Protein AF-0000000086187842 (afdb_homodimer)

InterPro domains:
  IPR003507 Peptidase family S66 [PTHR30237] (6-336)
  IPR027461 LD-carboxypeptidase A, C-terminal domain superfamily [G3DSA:3.50.30.60] (157-340)
  IPR027461 LD-carboxypeptidase A, C-terminal domain superfamily [SSF141986] (184-331)
  IPR027478 Murein tetrapeptide carboxypeptidase, N-terminal [G3DSA:3.40.50.10740] (3-156)
  IPR029062 Class I glutamine amidotransferase-like [SSF52317] (5-159)
  IPR040449 LD-carboxypeptidase, N-terminal [PF02016] (13-127)
  IPR040921 LD-carboxypeptidase, C-terminal [PF17676] (198-330)

Nearest PDB structures (foldseek):
  5f9m-assembly1_A  TM=9.132E-01  e=1.320E-28  Bacillus cereus ATCC 10987
  5jyb-assembly1_B  TM=9.005E-01  e=1.512E-27  Bacillus cereus ATCC 10987
  3u1b-assembly1_B  TM=8.479E-01  e=3.495E-25  Bacillus anthracis str. Ames
  4inj-assembly1_B  TM=8.773E-01  e=4.526E-21  Listeria monocytogenes EGD-e
  4h1h-assembly1_A  TM=8.429E-01  e=1.827E-21  Listeria monocytogenes EGD-e

Secondary structure (DSSP, 8-state):
----BPP-TT-EEEEE-SS--HHHH-HHHHHHHHHHHHHHH--EEEE-TTSSSPPPHHHHHHHHHHHHH-TTEEEEEES---S-GGGTGGG--HHHHHHS---EEE-GGGHHHHHHHHHTT--EEE---IIIIISSSSS--HHHHHHHHHHHH-EEEE----SEEBS----TTSGGGGSPPP-EEPPPPEEE-SS-EEEEEEEEEHHHHHHHHHHT-SPPPGGGGTT-EEEEE--TT---HHHHHHHHHHHHHHTSSTT-SEEEEEPPP--SS-SS-S-HHHHHHHHHHHHHHHHHHHHHH-TT-EEEEEES-SSSBS---EEESSEEEEETTTTEEEEEE--B--/----BPP-TT-EEEEE-SS--HHHH-HHHHHHHHHHHHHHH--EEEE-TTSSSPPPHHHHHHHHHHHHH-TTEEEEEES---S-GGGTGGG--HHHHHHS---EEE-GGGHHHHHHHHHTT--EEE---IIIIISSSSS--HHHHHHHHHHHH-EEEE----SEEBS----TTSGGGGSPPP-EEPPPPEEE-SS-EEEEEEEEEHHHHHHHHHHT-SPPPGGGGTT-EEEEE--TT---HHHHHHHHHHHHHHTSSTT-SEEEEEPPP--SS-SS-S-HHHHHHHHHHHHHHHHHHHHHH-TT-EEEEEES-SSSBS---EEESSEEEEETTTTEEEEEE--B--

Structure (mmCIF, N/CA/C/O backbone):
data_AF-0000000086187842-model_v1
#
loop_
_entity.id
_entity.type
_entity.pdbx_description
1 polymer LD-carboxypeptidase
#
loop_
_atom_site.group_PDB
_atom_site.id
_atom_site.type_symbol
_atom_site.label_atom_id
_atom_site.label_alt_id
_atom_site.label_comp_id
_atom_site.label_asym_id
_atom_site.label_entity_id
_atom_site.label_seq_id
_atom_site.pdbx_PDB_ins_code
_atom_site.Cartn_x
_atom_site.Cartn_y
_atom_site.Cartn_z
_atom_site.occupancy
_atom_site.B_iso_or_equiv
_atom_site.auth_seq_id
_atom_site.auth_comp_id
_atom_site.auth_asym_id
_atom_site.auth_atom_id
_atom_site.pdbx_PDB_model_num
ATOM 1 N N . MET A 1 1 ? -10.523 -13.766 -23.859 1 90.88 1 MET A N 1
ATOM 2 C CA . MET A 1 1 ? -9.172 -14.297 -23.672 1 90.88 1 MET A CA 1
ATOM 3 C C . MET A 1 1 ? -8.758 -15.148 -24.875 1 90.88 1 MET A C 1
ATOM 5 O O . MET A 1 1 ? -9.602 -15.812 -25.484 1 90.88 1 MET A O 1
ATOM 9 N N . LEU A 1 2 ? -7.465 -15.188 -25.125 1 93.5 2 LEU A N 1
ATOM 10 C CA . LEU A 1 2 ? -6.898 -16.016 -26.188 1 93.5 2 LEU A CA 1
ATOM 11 C C . LEU A 1 2 ? -6.871 -17.484 -25.781 1 93.5 2 LEU A C 1
ATOM 13 O O . LEU A 1 2 ? -6.734 -17.797 -24.609 1 93.5 2 LEU A O 1
ATOM 17 N N . PRO A 1 3 ? -7.047 -18.328 -26.703 1 94.81 3 PRO A N 1
ATOM 18 C CA . PRO A 1 3 ? -6.988 -19.75 -26.375 1 94.81 3 PRO A CA 1
ATOM 19 C C . PRO A 1 3 ? -5.574 -20.219 -26.047 1 94.81 3 PRO A C 1
ATOM 21 O O . PRO A 1 3 ? -4.605 -19.734 -26.641 1 94.81 3 PRO A O 1
ATOM 24 N N . LEU A 1 4 ? -5.469 -21.125 -25.125 1 96 4 LEU A N 1
ATOM 25 C CA . LEU A 1 4 ? -4.207 -21.781 -24.797 1 96 4 LEU A CA 1
ATOM 26 C C . LEU A 1 4 ? -4.18 -23.203 -25.344 1 96 4 LEU A C 1
ATOM 28 O O . LEU A 1 4 ? -5.18 -23.922 -25.25 1 96 4 LEU A O 1
ATOM 32 N N . TYR A 1 5 ? -3.057 -23.547 -25.906 1 92.81 5 TYR A N 1
ATOM 33 C CA . TYR A 1 5 ? -2.889 -24.938 -26.344 1 92.81 5 TYR A CA 1
ATOM 34 C C . TYR A 1 5 ? -2.396 -25.812 -25.188 1 92.81 5 TYR A C 1
ATOM 36 O O . TYR A 1 5 ? -1.601 -25.359 -24.359 1 92.81 5 TYR A O 1
ATOM 44 N N . ALA A 1 6 ? -2.852 -27.062 -25.203 1 94.62 6 ALA A N 1
ATOM 45 C CA . ALA A 1 6 ? -2.404 -28.016 -24.203 1 94.62 6 ALA A CA 1
ATOM 46 C C . ALA A 1 6 ? -0.929 -28.359 -24.391 1 94.62 6 ALA A C 1
ATOM 48 O O . ALA A 1 6 ? -0.461 -28.531 -25.516 1 94.62 6 ALA A O 1
ATOM 49 N N . VAL A 1 7 ? -0.241 -28.375 -23.297 1 96.88 7 VAL A N 1
ATOM 50 C CA . VAL A 1 7 ? 1.104 -28.938 -23.312 1 96.88 7 VAL A CA 1
ATOM 51 C C . VAL A 1 7 ? 1.028 -30.438 -23.547 1 96.88 7 VAL A C 1
ATOM 53 O O . VAL A 1 7 ? 0.128 -31.109 -23.047 1 96.88 7 VAL A O 1
ATOM 56 N N . ARG A 1 8 ? 1.938 -30.938 -24.328 1 95.81 8 ARG A N 1
ATOM 57 C CA . ARG A 1 8 ? 1.986 -32.375 -24.609 1 95.81 8 ARG A CA 1
ATOM 58 C C . ARG A 1 8 ? 3.24 -33 -24.031 1 95.81 8 ARG A C 1
ATOM 60 O O . ARG A 1 8 ? 4.262 -32.312 -23.859 1 95.81 8 ARG A O 1
ATOM 67 N N . PRO A 1 9 ? 3.037 -34.312 -23.672 1 95.06 9 PRO A N 1
ATOM 68 C CA . PRO A 1 9 ? 4.262 -35 -23.25 1 95.06 9 PRO A CA 1
ATOM 69 C C . PRO A 1 9 ? 5.406 -34.812 -24.234 1 95.06 9 PRO A C 1
ATOM 71 O O . PRO A 1 9 ? 5.191 -34.906 -25.453 1 95.06 9 PRO A O 1
ATOM 74 N N . GLY A 1 10 ? 6.539 -34.469 -23.703 1 97.38 10 GLY A N 1
ATOM 75 C CA . GLY A 1 10 ? 7.711 -34.312 -24.547 1 97.38 10 GLY A CA 1
ATOM 76 C C . GLY A 1 10 ? 7.957 -32.844 -24.922 1 97.38 10 GLY A C 1
ATOM 77 O O . GLY A 1 10 ? 9.039 -32.5 -25.406 1 97.38 10 GLY A O 1
ATOM 78 N N . ASP A 1 11 ? 6.977 -32 -24.719 1 98.06 11 ASP A N 1
ATOM 79 C CA . ASP A 1 11 ? 7.098 -30.594 -25.094 1 98.06 11 ASP A CA 1
ATOM 80 C C . ASP A 1 11 ? 8.195 -29.891 -24.297 1 98.06 11 ASP A C 1
ATOM 82 O O . ASP A 1 11 ? 8.508 -30.312 -23.172 1 98.06 11 ASP A O 1
ATOM 86 N N . ARG A 1 12 ? 8.75 -28.812 -24.891 1 98.69 12 ARG A N 1
ATOM 87 C CA . ARG A 1 12 ? 9.688 -27.938 -24.219 1 98.69 12 ARG A CA 1
ATOM 88 C C . ARG A 1 12 ? 8.945 -26.844 -23.438 1 98.69 12 ARG A C 1
ATOM 90 O O . ARG A 1 12 ? 7.996 -26.25 -23.938 1 98.69 12 ARG A O 1
ATOM 97 N N . VAL A 1 13 ? 9.359 -26.688 -22.203 1 98.88 13 VAL A N 1
ATOM 98 C CA . VAL A 1 13 ? 8.789 -25.641 -21.375 1 98.88 13 VAL A CA 1
ATOM 99 C C . VAL A 1 13 ? 9.906 -24.75 -20.844 1 98.88 13 VAL A C 1
ATOM 101 O O . VAL A 1 13 ? 10.984 -25.234 -20.484 1 98.88 13 VAL A O 1
ATOM 104 N N . ALA A 1 14 ? 9.711 -23.453 -20.812 1 98.94 14 ALA A N 1
ATOM 105 C CA . ALA A 1 14 ? 10.695 -22.5 -20.297 1 98.94 14 ALA A CA 1
ATOM 106 C C . ALA A 1 14 ? 10.68 -22.469 -18.781 1 98.94 14 ALA A C 1
ATOM 108 O O . ALA A 1 14 ? 9.609 -22.5 -18.156 1 98.94 14 ALA A O 1
ATOM 109 N N . VAL A 1 15 ? 11.82 -22.484 -18.141 1 98.94 15 VAL A N 1
ATOM 110 C CA . VAL A 1 15 ? 11.992 -22.172 -16.734 1 98.94 15 VAL A CA 1
ATOM 111 C C . VAL A 1 15 ? 12.758 -20.859 -16.578 1 98.94 15 VAL A C 1
ATOM 113 O O . VAL A 1 15 ? 13.906 -20.75 -17 1 98.94 15 VAL A O 1
ATOM 116 N N . VAL A 1 16 ? 12.109 -19.859 -15.984 1 98.94 16 VAL A N 1
ATOM 117 C CA . VAL A 1 16 ? 12.672 -18.516 -15.945 1 98.94 16 VAL A CA 1
ATOM 118 C C . VAL A 1 16 ? 12.633 -17.984 -14.508 1 98.94 16 VAL A C 1
ATOM 120 O O . VAL A 1 16 ? 11.844 -18.453 -13.688 1 98.94 16 VAL A O 1
ATOM 123 N N . SER A 1 17 ? 13.555 -17.031 -14.148 1 98.88 17 SER A N 1
ATOM 124 C CA . SER A 1 17 ? 13.57 -16.297 -12.891 1 98.88 17 SER A CA 1
ATOM 125 C C . SER A 1 17 ? 13.195 -14.836 -13.109 1 98.88 17 SER A C 1
ATOM 127 O O . SER A 1 17 ? 14.055 -13.953 -13.016 1 98.88 17 SER A O 1
ATOM 129 N N . PRO A 1 18 ? 11.891 -14.578 -13.305 1 98.62 18 PRO A N 1
ATOM 130 C CA . PRO A 1 18 ? 11.477 -13.227 -13.711 1 98.62 18 PRO A CA 1
ATOM 131 C C . PRO A 1 18 ? 11.5 -12.227 -12.562 1 98.62 18 PRO A C 1
ATOM 133 O O . PRO A 1 18 ? 11.32 -11.031 -12.773 1 98.62 18 PRO A O 1
ATOM 136 N N . SER A 1 19 ? 11.703 -12.656 -11.312 1 98.31 19 SER A N 1
ATOM 137 C CA . SER A 1 19 ? 11.859 -11.805 -10.133 1 98.31 19 SER A CA 1
ATOM 138 C C . SER A 1 19 ? 13.141 -12.133 -9.375 1 98.31 19 SER A C 1
ATOM 140 O O . SER A 1 19 ? 14.242 -11.906 -9.883 1 98.31 19 SER A O 1
ATOM 142 N N . TRP A 1 20 ? 13.086 -12.812 -8.195 1 98.12 20 TRP A N 1
ATOM 143 C CA . TRP A 1 20 ? 14.289 -13.25 -7.492 1 98.12 20 TRP A CA 1
ATOM 144 C C . TRP A 1 20 ? 14.859 -14.516 -8.125 1 98.12 20 TRP A C 1
ATOM 146 O O . TRP A 1 20 ? 14.109 -15.406 -8.531 1 98.12 20 TRP A O 1
ATOM 156 N N . CYS A 1 21 ? 16.188 -14.625 -8.18 1 98.5 21 CYS A N 1
ATOM 157 C CA . CYS A 1 21 ? 16.844 -15.773 -8.789 1 98.5 21 CYS A CA 1
ATOM 158 C C . CYS A 1 21 ? 17.266 -16.781 -7.73 1 98.5 21 CYS A C 1
ATOM 160 O O . CYS A 1 21 ? 18.453 -16.922 -7.434 1 98.5 21 CYS A O 1
ATOM 162 N N . ALA A 1 22 ? 16.312 -17.547 -7.273 1 97.44 22 ALA A N 1
ATOM 163 C CA . ALA A 1 22 ? 16.562 -18.531 -6.234 1 97.44 22 ALA A CA 1
ATOM 164 C C . ALA A 1 22 ? 17.578 -19.578 -6.715 1 97.44 22 ALA A C 1
ATOM 166 O O . ALA A 1 22 ? 18.438 -20.016 -5.949 1 97.44 22 ALA A O 1
ATOM 167 N N . PRO A 1 23 ? 17.562 -19.984 -8 1 98.19 23 PRO A N 1
ATOM 168 C CA . PRO A 1 23 ? 18.484 -21.016 -8.469 1 98.19 23 PRO A CA 1
ATOM 169 C C . PRO A 1 23 ? 19.953 -20.609 -8.312 1 98.19 23 PRO A C 1
ATOM 171 O O . PRO A 1 23 ? 20.828 -21.469 -8.195 1 98.19 23 PRO A O 1
ATOM 174 N N . GLN A 1 24 ? 20.172 -19.297 -8.383 1 98.56 24 GLN A N 1
ATOM 175 C CA . GLN A 1 24 ? 21.547 -18.812 -8.188 1 98.56 24 GLN A CA 1
ATOM 176 C C . GLN A 1 24 ? 22.047 -19.172 -6.793 1 98.56 24 GLN A C 1
ATOM 178 O O . GLN A 1 24 ? 23.234 -19.453 -6.617 1 98.56 24 GLN A O 1
ATOM 183 N N . HIS A 1 25 ? 21.234 -19.219 -5.836 1 97.44 25 HIS A N 1
ATOM 184 C CA . HIS A 1 25 ? 21.609 -19.406 -4.441 1 97.44 25 HIS A CA 1
ATOM 185 C C . HIS A 1 25 ? 21.406 -20.844 -3.996 1 97.44 25 HIS A C 1
ATOM 187 O O . HIS A 1 25 ? 22.078 -21.328 -3.09 1 97.44 25 HIS A O 1
ATOM 193 N N . PHE A 1 26 ? 20.469 -21.516 -4.648 1 97 26 PHE A N 1
ATOM 194 C CA . PHE A 1 26 ? 20.109 -22.875 -4.297 1 97 26 PHE A CA 1
ATOM 195 C C . PHE A 1 26 ? 20.047 -23.766 -5.539 1 97 26 PHE A C 1
ATOM 197 O O . PHE A 1 26 ? 18.984 -24.297 -5.867 1 97 26 PHE A O 1
ATOM 204 N N . PRO A 1 27 ? 21.141 -24.016 -6.16 1 96.81 27 PRO A N 1
ATOM 205 C CA . PRO A 1 27 ? 21.188 -24.734 -7.434 1 96.81 27 PRO A CA 1
ATOM 206 C C . PRO A 1 27 ? 20.766 -26.203 -7.301 1 96.81 27 PRO A C 1
ATOM 208 O O . PRO A 1 27 ? 20.219 -26.781 -8.242 1 96.81 27 PRO A O 1
ATOM 211 N N . ALA A 1 28 ? 21.016 -26.812 -6.129 1 96.25 28 ALA A N 1
ATOM 212 C CA . ALA A 1 28 ? 20.641 -28.219 -5.945 1 96.25 28 ALA A CA 1
ATOM 213 C C . ALA A 1 28 ? 19.125 -28.391 -6.012 1 96.25 28 ALA A C 1
ATOM 215 O O . ALA A 1 28 ? 18.625 -29.328 -6.652 1 96.25 28 ALA A O 1
ATOM 216 N N . GLU A 1 29 ? 18.422 -27.531 -5.34 1 96.38 29 GLU A N 1
ATOM 217 C CA . GLU A 1 29 ? 16.969 -27.547 -5.387 1 96.38 29 GLU A CA 1
ATOM 218 C C . GLU A 1 29 ? 16.453 -27.328 -6.809 1 96.38 29 GLU A C 1
ATOM 220 O O . GLU A 1 29 ? 15.5 -27.969 -7.242 1 96.38 29 GLU A O 1
ATOM 225 N N . HIS A 1 30 ? 17.109 -26.422 -7.504 1 98 30 HIS A N 1
ATOM 226 C CA . HIS A 1 30 ? 16.734 -26.156 -8.891 1 98 30 HIS A CA 1
ATOM 227 C C . HIS A 1 30 ? 16.875 -27.406 -9.75 1 98 30 HIS A C 1
ATOM 229 O O . HIS A 1 30 ? 15.977 -27.719 -10.547 1 98 30 HIS A O 1
ATOM 235 N N . GLU A 1 31 ? 17.922 -28.172 -9.57 1 97.62 31 GLU A N 1
ATOM 236 C CA . GLU A 1 31 ? 18.141 -29.391 -10.328 1 97.62 31 GLU A CA 1
ATOM 237 C C . GLU A 1 31 ? 17.062 -30.438 -10.031 1 97.62 31 GLU A C 1
ATOM 239 O O . GLU A 1 31 ? 16.625 -31.156 -10.922 1 97.62 31 GLU A O 1
ATOM 244 N N . VAL A 1 32 ? 16.688 -30.516 -8.773 1 97.06 32 VAL A N 1
ATOM 245 C CA . VAL A 1 32 ? 15.625 -31.438 -8.391 1 97.06 32 VAL A CA 1
ATOM 246 C C . VAL A 1 32 ? 14.336 -31.062 -9.125 1 97.06 32 VAL A C 1
ATOM 248 O O . VAL A 1 32 ? 13.656 -31.953 -9.664 1 97.06 32 VAL A O 1
ATOM 251 N N . ALA A 1 33 ? 14.008 -29.766 -9.164 1 98.06 33 ALA A N 1
ATOM 252 C CA . ALA A 1 33 ? 12.805 -29.297 -9.836 1 98.06 33 ALA A CA 1
ATOM 253 C C . ALA A 1 33 ? 12.836 -29.656 -11.32 1 98.06 33 ALA A C 1
ATOM 255 O O . ALA A 1 33 ? 11.836 -30.125 -11.875 1 98.06 33 ALA A O 1
ATOM 256 N N . LEU A 1 34 ? 14 -29.469 -11.984 1 98.69 34 LEU A N 1
ATOM 257 C CA . LEU A 1 34 ? 14.133 -29.781 -13.398 1 98.69 34 LEU A CA 1
ATOM 258 C C . LEU A 1 34 ? 13.93 -31.281 -13.641 1 98.69 34 LEU A C 1
ATOM 260 O O . LEU A 1 34 ? 13.266 -31.672 -14.602 1 98.69 34 LEU A O 1
ATOM 264 N N . ARG A 1 35 ? 14.461 -32.094 -12.781 1 98.25 35 ARG A N 1
ATOM 265 C CA . ARG A 1 35 ? 14.305 -33.531 -12.906 1 98.25 35 ARG A CA 1
ATOM 266 C C . ARG A 1 35 ? 12.836 -33.938 -12.758 1 98.25 35 ARG A C 1
ATOM 268 O O . ARG A 1 35 ? 12.344 -34.781 -13.492 1 98.25 35 ARG A O 1
ATOM 275 N N . ARG A 1 36 ? 12.188 -33.312 -11.859 1 98.12 36 ARG A N 1
ATOM 276 C CA . ARG A 1 36 ? 10.797 -33.688 -11.594 1 98.12 36 ARG A CA 1
ATOM 277 C C . ARG A 1 36 ? 9.883 -33.188 -12.719 1 98.12 36 ARG A C 1
ATOM 279 O O . ARG A 1 36 ? 8.875 -33.844 -13.023 1 98.12 36 ARG A O 1
ATOM 286 N N . LEU A 1 37 ? 10.227 -32.062 -13.336 1 98.62 37 LEU A N 1
ATOM 287 C CA . LEU A 1 37 ? 9.492 -31.641 -14.523 1 98.62 37 LEU A CA 1
ATOM 288 C C . LEU A 1 37 ? 9.562 -32.719 -15.609 1 98.62 37 LEU A C 1
ATOM 290 O O . LEU A 1 37 ? 8.555 -33.031 -16.234 1 98.62 37 LEU A O 1
ATOM 294 N N . ARG A 1 38 ? 10.727 -33.312 -15.773 1 98.44 38 ARG A N 1
ATOM 295 C CA . ARG A 1 38 ? 10.93 -34.375 -16.781 1 98.44 38 ARG A CA 1
ATOM 296 C C . ARG A 1 38 ? 10.211 -35.656 -16.375 1 98.44 38 ARG A C 1
ATOM 298 O O . ARG A 1 38 ? 9.469 -36.219 -17.172 1 98.44 38 A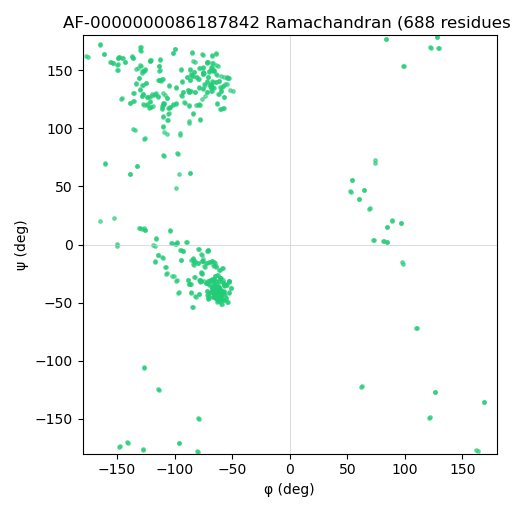RG A O 1
ATOM 305 N N . HIS A 1 39 ? 10.305 -36.031 -15.148 1 97.38 39 HIS A N 1
ATOM 306 C CA . HIS A 1 39 ? 9.867 -37.375 -14.727 1 97.38 39 HIS A CA 1
ATOM 307 C C . HIS A 1 39 ? 8.375 -37.375 -14.422 1 97.38 39 HIS A C 1
ATOM 309 O O . HIS A 1 39 ? 7.684 -38.344 -14.758 1 97.38 39 HIS A O 1
ATOM 315 N N . LEU A 1 40 ? 7.91 -36.344 -13.773 1 97.38 40 LEU A N 1
ATOM 316 C CA . LEU A 1 40 ? 6.523 -36.344 -13.312 1 97.38 40 LEU A CA 1
ATOM 317 C C . LEU A 1 40 ? 5.586 -35.844 -14.414 1 97.38 40 LEU A C 1
ATOM 319 O O . LEU A 1 40 ? 4.441 -36.312 -14.5 1 97.38 40 LEU A O 1
ATOM 323 N N . PHE A 1 41 ? 6.066 -34.906 -15.234 1 98 41 PHE A N 1
ATOM 324 C CA . PHE A 1 41 ? 5.145 -34.25 -16.156 1 98 41 PHE A CA 1
ATOM 325 C C . PHE A 1 41 ? 5.555 -34.5 -17.609 1 98 41 PHE A C 1
ATOM 327 O O . PHE A 1 41 ? 4.863 -34.094 -18.531 1 98 41 PHE A O 1
ATOM 334 N N . ASP A 1 42 ? 6.66 -35.25 -17.828 1 98.31 42 ASP A N 1
ATOM 335 C CA . ASP A 1 42 ? 7.152 -35.625 -19.141 1 98.31 42 ASP A CA 1
ATOM 336 C C . ASP A 1 42 ? 7.305 -34.406 -20.047 1 98.31 42 ASP A C 1
ATOM 338 O O . ASP A 1 42 ? 6.809 -34.375 -21.172 1 98.31 42 ASP A O 1
ATOM 342 N N . VAL A 1 43 ? 7.902 -33.312 -19.531 1 98.62 43 VAL A N 1
ATOM 343 C CA . VAL A 1 43 ? 8.242 -32.125 -20.312 1 98.62 43 VAL A CA 1
ATOM 344 C C . VAL A 1 43 ? 9.75 -31.875 -20.219 1 98.62 43 VAL A C 1
ATOM 346 O O . VAL A 1 43 ? 10.422 -32.375 -19.328 1 98.62 43 VAL A O 1
ATOM 349 N N . GLU A 1 44 ? 10.289 -31.156 -21.188 1 98.81 44 GLU A N 1
ATOM 350 C CA . GLU A 1 44 ? 11.711 -30.828 -21.234 1 98.81 44 GLU A CA 1
ATOM 351 C C . GLU A 1 44 ? 11.945 -29.375 -20.859 1 98.81 44 GLU A C 1
ATOM 353 O O . GLU A 1 44 ? 11.664 -28.469 -21.656 1 98.81 44 GLU A O 1
ATOM 358 N N . PRO A 1 45 ? 12.492 -29.125 -19.641 1 98.88 45 PRO A N 1
ATOM 359 C CA . PRO A 1 45 ? 12.734 -27.734 -19.234 1 98.88 45 PRO A CA 1
ATOM 360 C C . PRO A 1 45 ? 13.859 -27.078 -20.031 1 98.88 45 PRO A C 1
ATOM 362 O O . PRO A 1 45 ? 14.883 -27.703 -20.297 1 98.88 45 PRO A O 1
ATOM 365 N N . VAL A 1 46 ? 13.656 -25.875 -20.422 1 98.88 46 VAL A N 1
ATOM 366 C CA . VAL A 1 46 ? 14.625 -25.031 -21.125 1 98.88 46 VAL A CA 1
ATOM 367 C C . VAL A 1 46 ? 14.914 -23.781 -20.281 1 98.88 46 VAL A C 1
ATOM 369 O O . VAL A 1 46 ? 13.992 -23.078 -19.875 1 98.88 46 VAL A O 1
ATOM 372 N N . GLU A 1 47 ? 16.188 -23.516 -20.078 1 98.81 47 GLU A N 1
ATOM 373 C CA . GLU A 1 47 ? 16.594 -22.375 -19.266 1 98.81 47 GLU A CA 1
ATOM 374 C C . GLU A 1 47 ? 17.031 -21.203 -20.141 1 98.81 47 GLU A C 1
ATOM 376 O O . GLU A 1 47 ? 17.25 -21.375 -21.344 1 98.81 47 GLU A O 1
ATOM 381 N N . TYR A 1 48 ? 17.125 -20.078 -19.578 1 98.81 48 TYR A N 1
ATOM 382 C CA . TYR A 1 48 ? 17.4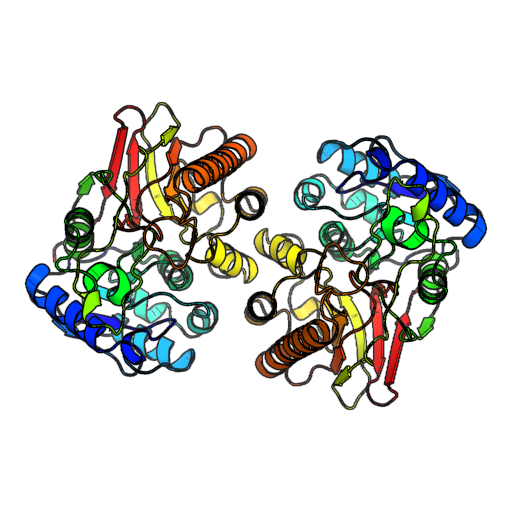84 -18.828 -20.234 1 98.81 48 TYR A CA 1
ATOM 383 C C . TYR A 1 48 ? 18.594 -18.109 -19.469 1 98.81 48 TYR A C 1
ATOM 385 O O . TYR A 1 48 ? 18.938 -18.516 -18.359 1 98.81 48 TYR A O 1
ATOM 393 N N . PRO A 1 49 ? 19.203 -17.062 -20 1 98.75 49 PRO A N 1
ATOM 394 C CA . PRO A 1 49 ? 20.406 -16.453 -19.453 1 98.75 49 PRO A CA 1
ATOM 395 C C . PRO A 1 49 ? 20.266 -16.062 -17.984 1 98.75 49 PRO A C 1
ATOM 397 O O . PRO A 1 49 ? 21.219 -16.188 -17.203 1 98.75 49 PRO A O 1
ATOM 400 N N . THR A 1 50 ? 19.078 -15.633 -17.547 1 98.75 50 THR A N 1
ATOM 401 C CA . THR A 1 50 ? 18.953 -15.117 -16.188 1 98.75 50 THR A CA 1
ATOM 402 C C . THR A 1 50 ? 18.281 -16.141 -15.281 1 98.75 50 THR A C 1
ATOM 404 O O . THR A 1 50 ? 17.906 -15.828 -14.148 1 98.75 50 THR A O 1
ATOM 407 N N . THR A 1 51 ? 18.125 -17.406 -15.75 1 98.88 51 THR A N 1
ATOM 408 C CA . THR A 1 51 ? 17.484 -18.422 -14.938 1 98.88 51 THR A CA 1
ATOM 409 C C . THR A 1 51 ? 18.281 -18.703 -13.672 1 98.88 51 THR A C 1
ATOM 411 O O . THR A 1 51 ? 17.719 -18.859 -12.594 1 98.88 51 THR A O 1
ATOM 414 N N . ARG A 1 52 ? 19.656 -18.703 -13.859 1 98.75 52 ARG A N 1
ATOM 415 C CA . ARG A 1 52 ? 20.516 -19.094 -12.742 1 98.75 52 ARG A CA 1
ATOM 416 C C . ARG A 1 52 ? 21.406 -17.938 -12.297 1 98.75 52 ARG A C 1
ATOM 418 O O . ARG A 1 52 ? 22.297 -18.109 -11.469 1 98.75 52 ARG A O 1
ATOM 425 N N . LEU A 1 53 ? 21.188 -16.75 -12.906 1 98.56 53 LEU A N 1
ATOM 426 C CA . LEU A 1 53 ? 21.938 -15.547 -12.57 1 98.56 53 LEU A CA 1
ATOM 427 C C . LEU A 1 53 ? 21.016 -14.328 -12.531 1 98.56 53 LEU A C 1
ATOM 429 O O . LEU A 1 53 ? 20.375 -14 -13.531 1 98.56 53 LEU A O 1
ATOM 433 N N . GLN A 1 54 ? 21.031 -13.703 -11.344 1 98.5 54 GLN A N 1
ATOM 434 C CA . GLN A 1 54 ? 20.141 -12.555 -11.203 1 98.5 54 GLN A CA 1
ATOM 435 C C . GLN A 1 54 ? 20.453 -11.492 -12.258 1 98.5 54 GLN A C 1
ATOM 437 O O . GLN A 1 54 ? 21.562 -10.969 -12.305 1 98.5 54 GLN A O 1
ATOM 442 N N . GLY A 1 55 ? 19.547 -11.219 -13.086 1 98.31 55 GLY A N 1
ATOM 443 C CA . GLY A 1 55 ? 19.703 -10.203 -14.117 1 98.31 55 GLY A CA 1
ATOM 444 C C . GLY A 1 55 ? 19.047 -8.883 -13.758 1 98.31 55 GLY A C 1
ATOM 445 O O . GLY A 1 55 ? 18.297 -8.805 -12.789 1 98.31 55 GLY A O 1
ATOM 446 N N . THR A 1 56 ? 19.359 -7.801 -14.562 1 98.44 56 THR A N 1
ATOM 447 C CA . THR A 1 56 ? 18.625 -6.543 -14.484 1 98.44 56 THR A CA 1
ATOM 448 C C . THR A 1 56 ? 17.172 -6.738 -14.906 1 98.44 56 THR A C 1
ATOM 450 O O . THR A 1 56 ? 16.828 -7.785 -15.461 1 98.44 56 THR A O 1
ATOM 453 N N . ALA A 1 57 ? 16.391 -5.82 -14.602 1 98.62 57 ALA A N 1
ATOM 454 C CA . ALA A 1 57 ? 14.992 -5.859 -15.039 1 98.62 57 ALA A CA 1
ATOM 455 C C . ALA A 1 57 ? 14.883 -6.066 -16.547 1 98.62 57 ALA A C 1
ATOM 457 O O . ALA A 1 57 ? 14.078 -6.871 -17.016 1 98.62 57 ALA A O 1
ATOM 458 N N . GLN A 1 58 ? 15.734 -5.402 -17.328 1 98.75 58 GLN A N 1
ATOM 459 C CA . GLN A 1 58 ? 15.734 -5.492 -18.781 1 98.75 58 GLN A CA 1
ATOM 460 C C . GLN A 1 58 ? 16.156 -6.883 -19.25 1 98.75 58 GLN A C 1
ATOM 462 O O . GLN A 1 58 ? 15.57 -7.43 -20.188 1 98.75 58 GLN A O 1
ATOM 467 N N . GLU A 1 59 ? 17.141 -7.422 -18.578 1 98.88 59 GLU A N 1
ATOM 468 C CA . GLU A 1 59 ? 17.625 -8.75 -18.953 1 98.88 59 GLU A CA 1
ATOM 469 C C . GLU A 1 59 ? 16.578 -9.82 -18.656 1 98.88 59 GLU A C 1
ATOM 471 O O . GLU A 1 59 ? 16.375 -10.734 -19.453 1 98.88 59 GLU A O 1
ATOM 476 N N . ARG A 1 60 ? 15.922 -9.719 -17.578 1 98.94 60 ARG A N 1
ATOM 477 C CA . ARG A 1 60 ? 14.867 -10.664 -17.219 1 98.94 60 ARG A CA 1
ATOM 478 C C . ARG A 1 60 ? 13.68 -10.547 -18.172 1 98.94 60 ARG A C 1
ATOM 480 O O . ARG A 1 60 ? 13.078 -11.555 -18.547 1 98.94 60 ARG A O 1
ATOM 487 N N . ALA A 1 61 ? 13.375 -9.289 -18.562 1 98.94 61 ALA A N 1
ATOM 488 C CA . ALA A 1 61 ? 12.328 -9.07 -19.547 1 98.94 61 ALA A CA 1
ATOM 489 C C . ALA A 1 61 ? 12.688 -9.727 -20.875 1 98.94 61 ALA A C 1
ATOM 491 O O . ALA A 1 61 ? 11.828 -10.312 -21.547 1 98.94 61 ALA A O 1
ATOM 492 N N . ARG A 1 62 ? 13.953 -9.609 -21.25 1 98.81 62 ARG A N 1
ATOM 493 C CA . ARG A 1 62 ? 14.414 -10.227 -22.484 1 98.81 62 ARG A CA 1
ATOM 494 C C . ARG A 1 62 ? 14.211 -11.742 -22.453 1 98.81 62 ARG A C 1
ATOM 496 O O . ARG A 1 62 ? 13.781 -12.336 -23.453 1 98.81 62 ARG A O 1
ATOM 503 N N . ASP A 1 63 ? 14.516 -12.352 -21.344 1 98.88 63 ASP A N 1
ATOM 504 C CA . ASP A 1 63 ? 14.305 -13.789 -21.188 1 98.88 63 ASP A CA 1
ATOM 505 C C . ASP A 1 63 ? 12.828 -14.141 -21.375 1 98.88 63 ASP A C 1
ATOM 507 O O . ASP A 1 63 ? 12.5 -15.117 -22.062 1 98.88 63 ASP A O 1
ATOM 511 N N . LEU A 1 64 ? 11.938 -13.375 -20.781 1 98.94 64 LEU A N 1
ATOM 512 C CA . LEU A 1 64 ? 10.508 -13.617 -20.891 1 98.94 64 LEU A CA 1
ATOM 513 C C . LEU A 1 64 ? 10.047 -13.492 -22.344 1 98.94 64 LEU A C 1
ATOM 515 O O . LEU A 1 64 ? 9.305 -14.344 -22.844 1 98.94 64 LEU A O 1
ATOM 519 N N . MET A 1 65 ? 10.523 -12.43 -23.016 1 98.88 65 MET A N 1
ATOM 520 C CA . MET A 1 65 ? 10.141 -12.219 -24.406 1 98.88 65 MET A CA 1
ATOM 521 C C . MET A 1 65 ? 10.68 -13.336 -25.297 1 98.88 65 MET A C 1
ATOM 523 O O . MET A 1 65 ? 9.992 -13.797 -26.203 1 98.88 65 MET A O 1
ATOM 527 N N . ALA A 1 66 ? 11.891 -13.789 -24.984 1 98.88 66 ALA A N 1
ATOM 528 C CA . ALA A 1 66 ? 12.477 -14.898 -25.719 1 98.88 66 ALA A CA 1
ATOM 529 C C . ALA A 1 66 ? 11.664 -16.172 -25.516 1 98.88 66 ALA A C 1
ATOM 531 O O . ALA A 1 66 ? 11.391 -16.906 -26.469 1 98.88 66 ALA A O 1
ATOM 532 N N . ALA A 1 67 ? 11.297 -16.469 -24.312 1 98.88 67 ALA A N 1
ATOM 533 C CA . ALA A 1 67 ? 10.523 -17.656 -24 1 98.88 67 ALA A CA 1
ATOM 534 C C . ALA A 1 67 ? 9.156 -17.625 -24.688 1 98.88 67 ALA A C 1
ATOM 536 O O . ALA A 1 67 ? 8.758 -18.609 -25.328 1 98.88 67 ALA A O 1
ATOM 537 N N . PHE A 1 68 ? 8.453 -16.547 -24.578 1 98.81 68 PHE A N 1
ATOM 538 C CA . PHE A 1 68 ? 7.129 -16.422 -25.172 1 98.81 68 PHE A CA 1
ATOM 539 C C . PHE A 1 68 ? 7.223 -16.375 -26.688 1 98.81 68 PHE A C 1
ATOM 541 O O . PHE A 1 68 ? 6.32 -16.844 -27.391 1 98.81 68 PHE A O 1
ATOM 548 N N . GLY A 1 69 ? 8.328 -15.828 -27.172 1 98.62 69 GLY A N 1
ATOM 549 C CA . GLY A 1 69 ? 8.492 -15.68 -28.609 1 98.62 69 GLY A CA 1
ATOM 550 C C . GLY A 1 69 ? 8.914 -16.969 -29.297 1 98.62 69 GLY A C 1
ATOM 551 O O . GLY A 1 69 ? 8.82 -17.078 -30.531 1 98.62 69 GLY A O 1
ATOM 552 N N . ASP A 1 70 ? 9.383 -17.938 -28.594 1 98.31 70 ASP A N 1
ATOM 553 C CA . ASP A 1 70 ? 9.844 -19.203 -29.141 1 98.31 70 ASP A CA 1
ATOM 554 C C . ASP A 1 70 ? 8.68 -20.172 -29.344 1 98.31 70 ASP A C 1
ATOM 556 O O . ASP A 1 70 ? 8.094 -20.672 -28.375 1 98.31 70 ASP A O 1
ATOM 560 N N . PRO A 1 71 ? 8.328 -20.516 -30.5 1 96.44 71 PRO A N 1
ATOM 561 C CA . PRO A 1 71 ? 7.156 -21.359 -30.766 1 96.44 71 PRO A CA 1
ATOM 562 C C . PRO A 1 71 ? 7.359 -22.797 -30.297 1 96.44 71 PRO A C 1
ATOM 564 O O . PRO A 1 71 ? 6.398 -23.578 -30.219 1 96.44 71 PRO A O 1
ATOM 567 N N . THR A 1 72 ? 8.578 -23.156 -30.031 1 97.5 72 THR A N 1
ATOM 568 C CA . THR A 1 72 ? 8.836 -24.531 -29.594 1 97.5 72 THR A CA 1
ATOM 569 C C . THR A 1 72 ? 8.594 -24.656 -28.094 1 97.5 72 THR A C 1
ATOM 571 O O . THR A 1 72 ? 8.531 -25.766 -27.562 1 97.5 72 THR A O 1
ATOM 574 N N . ILE A 1 73 ? 8.477 -23.562 -27.375 1 98.62 73 ILE A N 1
ATOM 575 C CA . ILE A 1 73 ? 8.133 -23.531 -25.969 1 98.62 73 ILE A CA 1
ATOM 576 C C . ILE A 1 73 ? 6.617 -23.516 -25.797 1 98.62 73 ILE A C 1
ATOM 578 O O . ILE A 1 73 ? 5.934 -22.688 -26.406 1 98.62 73 ILE A O 1
ATOM 582 N N . THR A 1 74 ? 6.094 -24.344 -24.984 1 98.12 74 THR A N 1
ATOM 583 C CA . THR A 1 74 ? 4.641 -24.453 -24.938 1 98.12 74 THR A CA 1
ATOM 584 C C . THR A 1 74 ? 4.109 -23.984 -23.578 1 98.12 74 THR A C 1
ATOM 586 O O . THR A 1 74 ? 2.9 -23.812 -23.422 1 98.12 74 THR A O 1
ATOM 589 N N . ALA A 1 75 ? 4.957 -23.734 -22.594 1 98.69 75 ALA A N 1
ATOM 590 C CA . ALA A 1 75 ? 4.621 -23.141 -21.297 1 98.69 75 ALA A CA 1
ATOM 591 C C . ALA A 1 75 ? 5.82 -22.422 -20.703 1 98.69 75 ALA A C 1
ATOM 593 O O . ALA A 1 75 ? 6.965 -22.688 -21.078 1 98.69 75 ALA A O 1
ATOM 594 N N . VAL A 1 76 ? 5.586 -21.5 -19.859 1 98.94 76 VAL A N 1
ATOM 595 C CA . VAL A 1 76 ? 6.625 -20.75 -19.172 1 98.94 76 VAL A CA 1
ATOM 596 C C . VAL A 1 76 ? 6.426 -20.875 -17.656 1 98.94 76 VAL A C 1
ATOM 598 O O . VAL A 1 76 ? 5.367 -20.516 -17.141 1 98.94 76 VAL A O 1
ATOM 601 N N . LEU A 1 77 ? 7.398 -21.391 -16.938 1 98.94 77 LEU A N 1
ATOM 602 C CA . LEU A 1 77 ? 7.316 -21.609 -15.5 1 98.94 77 LEU A CA 1
ATOM 603 C C . LEU A 1 77 ? 8.312 -20.734 -14.75 1 98.94 77 LEU A C 1
ATOM 605 O O . LEU A 1 77 ? 9.508 -20.734 -15.07 1 98.94 77 LEU A O 1
ATOM 609 N N . ALA A 1 78 ? 7.836 -19.984 -13.766 1 98.88 78 ALA A N 1
ATOM 610 C CA . ALA A 1 78 ? 8.711 -19.172 -12.922 1 98.88 78 ALA A CA 1
ATOM 611 C C . ALA A 1 78 ? 9.359 -20.031 -11.828 1 98.88 78 ALA A C 1
ATOM 613 O O . ALA A 1 78 ? 8.711 -20.906 -11.25 1 98.88 78 ALA A O 1
ATOM 614 N N . THR A 1 79 ? 10.594 -19.719 -11.508 1 98.69 79 THR A N 1
ATOM 615 C CA . THR A 1 79 ? 11.273 -20.406 -10.414 1 98.69 79 THR A CA 1
ATOM 616 C C . THR A 1 79 ? 10.688 -20 -9.07 1 98.69 79 THR A C 1
ATOM 618 O O . THR A 1 79 ? 10.461 -20.844 -8.203 1 98.69 79 THR A O 1
ATOM 621 N N . ILE A 1 80 ? 10.516 -18.766 -8.883 1 98 80 ILE A N 1
ATOM 622 C CA . ILE A 1 80 ? 9.953 -18.234 -7.648 1 98 80 ILE A CA 1
ATOM 623 C C . ILE A 1 80 ? 9.516 -16.781 -7.859 1 98 80 ILE A C 1
ATOM 625 O O . ILE A 1 80 ? 9.703 -16.234 -8.938 1 98 80 ILE A O 1
ATOM 629 N N . GLY A 1 81 ? 8.844 -16.219 -6.848 1 97.56 81 GLY A N 1
ATOM 630 C CA . GLY A 1 81 ? 8.555 -14.789 -6.836 1 97.56 81 GLY A CA 1
ATOM 631 C C . GLY A 1 81 ? 9.734 -13.945 -6.395 1 97.56 81 GLY A C 1
ATOM 632 O O . GLY A 1 81 ? 10.883 -14.32 -6.617 1 97.56 81 GLY A O 1
ATOM 633 N N . GLY A 1 82 ? 9.477 -12.906 -5.824 1 97.56 82 GLY A N 1
ATOM 634 C CA . GLY A 1 82 ? 10.422 -11.891 -5.387 1 97.56 82 GLY A CA 1
ATOM 635 C C . GLY A 1 82 ? 9.758 -10.602 -4.961 1 97.56 82 GLY A C 1
ATOM 636 O O . GLY A 1 82 ? 8.766 -10.617 -4.219 1 97.56 82 GLY A O 1
ATOM 637 N N . GLU A 1 83 ? 10.414 -9.469 -5.477 1 96.31 83 GLU A N 1
ATOM 638 C CA . GLU A 1 83 ? 9.781 -8.25 -4.984 1 96.31 83 GLU A CA 1
ATOM 639 C C . GLU A 1 83 ? 9.914 -7.117 -5.996 1 96.31 83 GLU A C 1
ATOM 641 O O . GLU A 1 83 ? 9.43 -6.004 -5.758 1 96.31 83 GLU A O 1
ATOM 646 N N . ASP A 1 84 ? 10.547 -7.301 -7.109 1 97.62 84 ASP A N 1
ATOM 647 C CA . ASP A 1 84 ? 10.812 -6.129 -7.941 1 97.62 84 ASP A CA 1
ATOM 648 C C . ASP A 1 84 ? 10.312 -6.344 -9.367 1 97.62 84 ASP A C 1
ATOM 650 O O . ASP A 1 84 ? 10.719 -5.629 -10.289 1 97.62 84 ASP A O 1
ATOM 654 N N . GLN A 1 85 ? 9.469 -7.395 -9.57 1 98.5 85 GLN A N 1
ATOM 655 C CA . GLN A 1 85 ? 8.992 -7.68 -10.914 1 98.5 85 GLN A CA 1
ATOM 656 C C . GLN A 1 85 ? 8.25 -6.48 -11.5 1 98.5 85 GLN A C 1
ATOM 658 O O . GLN A 1 85 ? 8.094 -6.375 -12.719 1 98.5 85 GLN A O 1
ATOM 663 N N . LEU A 1 86 ? 7.805 -5.605 -10.633 1 98.06 86 LEU A N 1
ATOM 664 C CA . LEU A 1 86 ? 7.184 -4.355 -11.062 1 98.06 86 LEU A CA 1
ATOM 665 C C . LEU A 1 86 ? 8.086 -3.602 -12.031 1 98.06 86 LEU A C 1
ATOM 667 O O . LEU A 1 86 ? 7.59 -2.922 -12.938 1 98.06 86 LEU A O 1
ATOM 671 N N . THR A 1 87 ? 9.391 -3.682 -11.945 1 98.56 87 THR A N 1
ATOM 672 C CA . THR A 1 87 ? 10.359 -2.961 -12.766 1 98.56 87 THR A CA 1
ATOM 673 C C . THR A 1 87 ? 10.609 -3.701 -14.078 1 98.56 87 THR A C 1
ATOM 675 O O . THR A 1 87 ? 11.195 -3.145 -15.008 1 98.56 87 THR A O 1
ATOM 678 N N . VAL A 1 88 ? 10.148 -4.938 -14.188 1 98.88 88 VAL A N 1
ATOM 679 C CA . VAL A 1 88 ? 10.352 -5.773 -15.359 1 98.88 88 VAL A CA 1
ATOM 680 C C . VAL A 1 88 ? 9.242 -5.512 -16.375 1 98.88 88 VAL A C 1
ATOM 682 O O . VAL A 1 88 ? 9.492 -5.477 -17.594 1 98.88 88 VAL A O 1
ATOM 685 N N . ILE A 1 89 ? 8.039 -5.227 -15.93 1 98.75 89 ILE A N 1
ATOM 686 C CA . ILE A 1 89 ? 6.801 -5.227 -16.703 1 98.75 89 ILE A CA 1
ATOM 687 C C . ILE A 1 89 ? 6.887 -4.188 -17.812 1 98.75 89 ILE A C 1
ATOM 689 O O . ILE A 1 89 ? 6.492 -4.453 -18.953 1 98.75 89 ILE A O 1
ATOM 693 N N . PRO A 1 90 ? 7.551 -2.984 -17.562 1 98.19 90 PRO A N 1
ATOM 694 C CA . PRO A 1 90 ? 7.566 -1.954 -18.594 1 98.19 90 PRO A CA 1
ATOM 695 C C . PRO A 1 90 ? 8.383 -2.363 -19.828 1 98.19 90 PRO A C 1
ATOM 697 O O . PRO A 1 90 ? 8.281 -1.731 -20.875 1 98.19 90 PRO A O 1
ATOM 700 N N . HIS A 1 91 ? 9.156 -3.381 -19.719 1 98.75 91 HIS A N 1
ATOM 701 C CA . HIS A 1 91 ? 10.062 -3.777 -20.781 1 98.75 91 HIS A CA 1
ATOM 702 C C . HIS A 1 91 ? 9.469 -4.902 -21.625 1 98.75 91 HIS A C 1
ATOM 704 O O . HIS A 1 91 ? 10.086 -5.359 -22.594 1 98.75 91 HIS A O 1
ATOM 710 N N . LEU A 1 92 ? 8.25 -5.332 -21.312 1 98.81 92 LEU A N 1
ATOM 711 C CA . LEU A 1 92 ? 7.625 -6.449 -22.016 1 98.81 92 LEU A CA 1
ATOM 712 C C . LEU A 1 92 ? 6.902 -5.965 -23.281 1 98.81 92 LEU A C 1
ATOM 714 O O . LEU A 1 92 ? 6.414 -4.832 -23.312 1 98.81 92 LEU A O 1
ATOM 718 N N . ASP A 1 93 ? 6.824 -6.805 -24.25 1 98.75 93 ASP A N 1
ATOM 719 C CA . ASP A 1 93 ? 6.211 -6.512 -25.547 1 98.75 93 ASP A CA 1
ATOM 720 C C . ASP A 1 93 ? 4.902 -7.277 -25.719 1 98.75 93 ASP A C 1
ATOM 722 O O . ASP A 1 93 ? 4.91 -8.492 -25.922 1 98.75 93 ASP A O 1
ATOM 726 N N . PRO A 1 94 ? 3.76 -6.578 -25.688 1 98.44 94 PRO A N 1
ATOM 727 C CA . PRO A 1 94 ? 2.463 -7.25 -25.797 1 98.44 94 PRO A CA 1
ATOM 728 C C . PRO A 1 94 ? 2.309 -8.031 -27.109 1 98.44 94 PRO A C 1
ATOM 730 O O . PRO A 1 94 ? 1.601 -9.039 -27.156 1 98.44 94 PRO A O 1
ATOM 733 N N . THR A 1 95 ? 2.99 -7.586 -28.172 1 98.5 95 THR A N 1
ATOM 734 C CA . THR A 1 95 ? 2.844 -8.234 -29.469 1 98.5 95 THR A CA 1
ATOM 735 C C . THR A 1 95 ? 3.414 -9.648 -29.438 1 98.5 95 THR A C 1
ATOM 737 O O . THR A 1 95 ? 2.879 -10.555 -30.078 1 98.5 95 THR A O 1
ATOM 740 N N . VAL A 1 96 ? 4.395 -9.844 -28.672 1 98.69 96 VAL A N 1
ATOM 741 C CA . VAL A 1 96 ? 5.078 -11.133 -28.594 1 98.69 96 VAL A CA 1
ATOM 742 C C . VAL A 1 96 ? 4.164 -12.156 -27.922 1 98.69 96 VAL A C 1
ATOM 744 O O . VAL A 1 96 ? 3.979 -13.258 -28.438 1 98.69 96 VAL A O 1
ATOM 747 N N . VAL A 1 97 ? 3.512 -11.797 -26.828 1 98.5 97 VAL A N 1
ATOM 748 C CA . VAL A 1 97 ? 2.742 -12.773 -26.047 1 98.5 97 VAL A CA 1
ATOM 749 C C . VAL A 1 97 ? 1.403 -13.031 -26.734 1 98.5 97 VAL A C 1
ATOM 751 O O . VAL A 1 97 ? 0.86 -14.133 -26.656 1 98.5 97 VAL A O 1
ATOM 754 N N . ARG A 1 98 ? 0.863 -12.031 -27.438 1 98.12 98 ARG A N 1
ATOM 755 C CA . ARG A 1 98 ? -0.398 -12.203 -28.141 1 98.12 98 ARG A CA 1
ATOM 756 C C . ARG A 1 98 ? -0.224 -13.117 -29.359 1 98.12 98 ARG A C 1
ATOM 758 O O . ARG A 1 98 ? -1.148 -13.836 -29.734 1 98.12 98 ARG A O 1
ATOM 765 N N . ALA A 1 99 ? 0.977 -13.047 -29.922 1 97.38 99 ALA A N 1
ATOM 766 C CA . ALA A 1 99 ? 1.261 -13.852 -31.109 1 97.38 99 ALA A CA 1
ATOM 767 C C . ALA A 1 99 ? 1.513 -15.305 -30.734 1 97.38 99 ALA A C 1
ATOM 769 O O . ALA A 1 99 ? 1.348 -16.203 -31.562 1 97.38 99 ALA A O 1
ATOM 770 N N . ASN A 1 100 ? 1.912 -15.555 -29.516 1 95.94 100 ASN A N 1
ATOM 771 C CA . ASN A 1 100 ? 2.271 -16.891 -29.062 1 95.94 100 ASN A CA 1
ATOM 772 C C . ASN A 1 100 ? 1.738 -17.172 -27.656 1 95.94 100 ASN A C 1
ATOM 774 O O . ASN A 1 100 ? 2.514 -17.438 -26.734 1 95.94 100 ASN A O 1
ATOM 778 N N . PRO A 1 101 ? 0.417 -17.109 -27.531 1 97.5 101 PRO A N 1
ATOM 779 C CA . PRO A 1 101 ? -0.121 -17.312 -26.188 1 97.5 101 PRO A CA 1
ATOM 780 C C . PRO A 1 101 ? 0.2 -18.688 -25.609 1 97.5 101 PRO A C 1
ATOM 782 O O . PRO A 1 101 ? 0.101 -19.688 -26.328 1 97.5 101 PRO A O 1
ATOM 785 N N . LYS A 1 102 ? 0.678 -18.781 -24.516 1 97.69 102 LYS A N 1
ATOM 786 C CA . LYS A 1 102 ? 0.969 -20 -23.766 1 97.69 102 LYS A CA 1
ATOM 787 C C . LYS A 1 102 ? 0.852 -19.766 -22.266 1 97.69 102 LYS A C 1
ATOM 789 O O . LYS A 1 102 ? 0.933 -18.625 -21.797 1 97.69 102 LYS A O 1
ATOM 794 N N . PRO A 1 103 ? 0.598 -20.75 -21.484 1 97.38 103 PRO A N 1
ATOM 795 C CA . PRO A 1 103 ? 0.381 -20.547 -20.047 1 97.38 103 PRO A CA 1
ATOM 796 C C . PRO A 1 103 ? 1.667 -20.203 -19.297 1 97.38 103 PRO A C 1
ATOM 798 O O . PRO A 1 103 ? 2.703 -20.844 -19.516 1 97.38 103 PRO A O 1
ATOM 801 N N . PHE A 1 104 ? 1.562 -19.219 -18.547 1 98.81 104 PHE A N 1
ATOM 802 C CA . PHE A 1 104 ? 2.586 -18.859 -17.562 1 98.81 104 PHE A CA 1
ATOM 803 C C . PHE A 1 104 ? 2.205 -19.359 -16.172 1 98.81 104 PHE A C 1
ATOM 805 O O . PHE A 1 104 ? 1.051 -19.234 -15.758 1 98.81 104 PHE A O 1
ATOM 812 N N . PHE A 1 105 ? 3.145 -19.969 -15.422 1 98.81 105 PHE A N 1
ATOM 813 C CA . PHE A 1 105 ? 2.939 -20.438 -14.062 1 98.81 105 PHE A CA 1
ATOM 814 C C . PHE A 1 105 ? 3.725 -19.594 -13.062 1 98.81 105 PHE A C 1
ATOM 816 O O . PHE A 1 105 ? 4.953 -19.531 -13.133 1 98.81 105 PHE A O 1
ATOM 823 N N . GLY A 1 106 ? 3.055 -18.984 -12.141 1 98.75 106 GLY A N 1
ATOM 824 C CA . GLY A 1 106 ? 3.703 -18.188 -11.109 1 98.75 106 GLY A CA 1
ATOM 825 C C . GLY A 1 106 ? 2.73 -17.625 -10.086 1 98.75 106 GLY A C 1
ATOM 826 O O . GLY A 1 106 ? 1.518 -17.625 -10.312 1 98.75 106 GLY A O 1
ATOM 827 N N . TYR A 1 107 ? 3.207 -17.203 -8.93 1 98.44 107 TYR A N 1
ATOM 828 C CA . TYR A 1 107 ? 2.451 -16.547 -7.863 1 98.44 107 TYR A CA 1
ATOM 829 C C . TYR A 1 107 ? 3.322 -15.562 -7.105 1 98.44 107 TYR A C 1
ATOM 831 O O . TYR A 1 107 ? 4.473 -15.32 -7.484 1 98.44 107 TYR A O 1
ATOM 839 N N . SER A 1 108 ? 2.812 -14.945 -5.996 1 98.44 108 SER A N 1
ATOM 840 C CA . SER A 1 108 ? 3.586 -13.969 -5.242 1 98.44 108 SER A CA 1
ATOM 841 C C . SER A 1 108 ? 3.91 -12.742 -6.094 1 98.44 108 SER A C 1
ATOM 843 O O . SER A 1 108 ? 3.008 -12.109 -6.645 1 98.44 108 SER A O 1
ATOM 845 N N . ASP A 1 109 ? 5.238 -12.461 -6.234 1 98.75 109 ASP A N 1
ATOM 846 C CA . ASP A 1 109 ? 5.598 -11.281 -7.016 1 98.75 109 ASP A CA 1
ATOM 847 C C . ASP A 1 109 ? 5.227 -11.461 -8.484 1 98.75 109 ASP A C 1
ATOM 849 O O . ASP A 1 109 ? 5.086 -10.477 -9.219 1 98.75 109 ASP A O 1
ATOM 853 N N . ASN A 1 110 ? 4.996 -12.688 -8.922 1 98.88 110 ASN A N 1
ATOM 854 C CA . ASN A 1 110 ? 4.582 -12.969 -10.289 1 98.88 110 ASN A CA 1
ATOM 855 C C . ASN A 1 110 ? 3.145 -12.531 -10.547 1 98.88 110 ASN A C 1
ATOM 857 O O . ASN A 1 110 ? 2.662 -12.594 -11.68 1 98.88 110 ASN A O 1
ATOM 861 N N . THR A 1 111 ? 2.455 -12.078 -9.5 1 98.88 111 THR A N 1
ATOM 862 C CA . THR A 1 111 ? 1.171 -11.414 -9.695 1 98.88 111 THR A CA 1
ATOM 863 C C . THR A 1 111 ? 1.298 -10.273 -10.711 1 98.88 111 THR A C 1
ATOM 865 O O . THR A 1 111 ? 0.378 -10.031 -11.492 1 98.88 111 THR A O 1
ATOM 868 N N . ASN A 1 112 ? 2.451 -9.633 -10.781 1 98.88 112 ASN A N 1
ATOM 869 C CA . ASN A 1 112 ? 2.709 -8.594 -11.781 1 98.88 112 ASN A CA 1
ATOM 870 C C . ASN A 1 112 ? 2.574 -9.141 -13.203 1 98.88 112 ASN A C 1
ATOM 872 O O . ASN A 1 112 ? 1.857 -8.57 -14.023 1 98.88 112 ASN A O 1
ATOM 876 N N . LEU A 1 113 ? 3.23 -10.219 -13.469 1 98.88 113 LEU A N 1
ATOM 877 C CA . LEU A 1 113 ? 3.219 -10.797 -14.805 1 98.88 113 LEU A CA 1
ATOM 878 C C . LEU A 1 113 ? 1.865 -11.43 -15.117 1 98.88 113 LEU A C 1
ATOM 880 O O . LEU A 1 113 ? 1.369 -11.336 -16.234 1 98.88 113 LEU A O 1
ATOM 884 N N . LEU A 1 114 ? 1.237 -12.117 -14.117 1 98.88 114 LEU A N 1
ATOM 885 C CA . LEU A 1 114 ? -0.108 -12.656 -14.281 1 98.88 114 LEU A CA 1
ATOM 886 C C . LEU A 1 114 ? -1.082 -11.562 -14.711 1 98.88 114 LEU A C 1
ATOM 888 O O . LEU A 1 114 ? -1.822 -11.734 -15.68 1 98.88 114 LEU A O 1
ATOM 892 N N . ASN A 1 115 ? -1.042 -10.461 -14 1 98.88 115 ASN A N 1
ATOM 893 C CA . ASN A 1 115 ? -1.92 -9.336 -14.289 1 98.88 115 ASN A CA 1
ATOM 894 C C . ASN A 1 115 ? -1.655 -8.766 -15.68 1 98.88 115 ASN A C 1
ATOM 896 O O . ASN A 1 115 ? -2.592 -8.508 -16.438 1 98.88 115 ASN A O 1
ATOM 900 N N . TRP A 1 116 ? -0.403 -8.586 -16.016 1 98.88 116 TRP A N 1
ATOM 901 C CA . TRP A 1 116 ? -0.045 -8.016 -17.312 1 98.88 116 TRP A CA 1
ATOM 902 C C . TRP A 1 116 ? -0.497 -8.93 -18.438 1 98.88 116 TRP A C 1
ATOM 904 O O . TRP A 1 116 ? -1.061 -8.469 -19.438 1 98.88 116 TRP A O 1
ATOM 914 N N . LEU A 1 117 ? -0.285 -10.227 -18.328 1 98.88 117 LEU A N 1
ATOM 915 C CA . LEU A 1 117 ? -0.697 -11.195 -19.344 1 98.88 117 LEU A CA 1
ATOM 916 C C . LEU A 1 117 ? -2.213 -11.195 -19.5 1 98.88 117 LEU A C 1
ATOM 918 O O . LEU A 1 117 ? -2.715 -11.188 -20.625 1 98.88 117 LEU A O 1
ATOM 922 N N . ALA A 1 118 ? -2.926 -11.203 -18.406 1 98.56 118 ALA A N 1
ATOM 923 C CA . ALA A 1 118 ? -4.383 -11.156 -18.469 1 98.56 118 ALA A CA 1
ATOM 924 C C . ALA A 1 118 ? -4.855 -9.906 -19.203 1 98.56 118 ALA A C 1
ATOM 926 O O . ALA A 1 118 ? -5.812 -9.969 -19.984 1 98.56 118 ALA A O 1
ATOM 927 N N . ALA A 1 119 ? -4.195 -8.805 -18.953 1 98.25 119 ALA A N 1
ATOM 928 C CA . ALA A 1 119 ? -4.539 -7.551 -19.625 1 98.25 119 ALA A CA 1
ATOM 929 C C . ALA A 1 119 ? -4.336 -7.656 -21.125 1 98.25 119 ALA A C 1
ATOM 931 O O . ALA A 1 119 ? -4.965 -6.926 -21.891 1 98.25 119 ALA A O 1
ATOM 932 N N . GLN A 1 120 ? -3.398 -8.578 -21.531 1 98.25 120 GLN A N 1
ATOM 933 C CA . GLN A 1 120 ? -3.158 -8.789 -22.953 1 98.25 120 GLN A CA 1
ATOM 934 C C . GLN A 1 120 ? -4.074 -9.875 -23.516 1 98.25 120 GLN A C 1
ATOM 936 O O . GLN A 1 120 ? -3.963 -10.242 -24.688 1 98.25 120 GLN A O 1
ATOM 941 N N . GLY A 1 121 ? -4.926 -10.398 -22.688 1 98 121 GLY A N 1
ATOM 942 C CA . GLY A 1 121 ? -5.848 -11.438 -23.109 1 98 121 GLY A CA 1
ATOM 943 C C . GLY A 1 121 ? -5.246 -12.828 -23.062 1 98 121 GLY A C 1
ATOM 944 O O . GLY A 1 121 ? -5.789 -13.773 -23.641 1 98 121 GLY A O 1
ATOM 945 N N . VAL A 1 122 ? -4.121 -13 -22.375 1 98.44 122 VAL A N 1
ATOM 946 C CA . VAL A 1 122 ? -3.443 -14.289 -22.297 1 98.44 122 VAL A CA 1
ATOM 947 C C . VAL A 1 122 ? -3.666 -14.898 -20.922 1 98.44 122 VAL A C 1
ATOM 949 O O . VAL A 1 122 ? -3.137 -14.398 -19.922 1 98.44 122 VAL A O 1
ATOM 952 N N . PRO A 1 123 ? -4.398 -16 -20.797 1 98.31 123 PRO A N 1
ATOM 953 C CA . PRO A 1 123 ? -4.586 -16.656 -19.5 1 98.31 123 PRO A CA 1
ATOM 954 C C . PRO A 1 123 ? -3.293 -17.266 -18.953 1 98.31 123 PRO A C 1
ATOM 956 O O . PRO A 1 123 ? -2.338 -17.469 -19.703 1 98.31 123 PRO A O 1
ATOM 959 N N . SER A 1 124 ? -3.275 -17.406 -17.703 1 98.62 124 SER A N 1
ATOM 960 C CA . SER A 1 124 ? -2.141 -17.969 -16.984 1 98.62 124 SER A CA 1
ATOM 961 C C . SER A 1 124 ? -2.604 -18.875 -15.852 1 98.62 124 SER A C 1
ATOM 963 O O . SER A 1 124 ? -3.73 -19.375 -15.867 1 98.62 124 SER A O 1
ATOM 965 N N . VAL A 1 125 ? -1.646 -19.281 -15.023 1 98.81 125 VAL A N 1
ATOM 966 C CA . VAL A 1 125 ? -1.884 -20.141 -13.867 1 98.81 125 VAL A CA 1
ATOM 967 C C . VAL A 1 125 ? -1.311 -19.5 -12.609 1 98.81 125 VAL A C 1
ATOM 969 O O . VAL A 1 125 ? -0.12 -19.172 -12.555 1 98.81 125 VAL A O 1
ATOM 972 N N . HIS A 1 126 ? -2.191 -19.25 -11.617 1 98.88 126 HIS A N 1
ATOM 973 C CA . HIS A 1 126 ? -1.722 -18.797 -10.312 1 98.88 126 HIS A CA 1
ATOM 974 C C . HIS A 1 126 ? -1.156 -19.953 -9.5 1 98.88 126 HIS A C 1
ATOM 976 O O . HIS A 1 126 ? -1.903 -20.828 -9.055 1 98.88 126 HIS A O 1
ATOM 982 N N . GLY A 1 127 ? 0.159 -19.953 -9.375 1 98.06 127 GLY A N 1
ATOM 983 C CA . GLY A 1 127 ? 0.809 -20.969 -8.57 1 98.06 127 GLY A CA 1
ATOM 984 C C . GLY A 1 127 ? 1.927 -21.688 -9.297 1 98.06 127 GLY A C 1
ATOM 985 O O . GLY A 1 127 ? 2.316 -21.281 -10.398 1 98.06 127 GLY A O 1
ATOM 986 N N . SER A 1 128 ? 2.498 -22.562 -8.547 1 95 128 SER A N 1
ATOM 987 C CA . SER A 1 128 ? 3.512 -23.516 -8.984 1 95 128 SER A CA 1
ATOM 988 C C . SER A 1 128 ? 4.855 -22.844 -9.211 1 95 128 SER A C 1
ATOM 990 O O . SER A 1 128 ? 5.348 -22.781 -10.336 1 95 128 SER A O 1
ATOM 992 N N . SER A 1 129 ? 5.539 -22.469 -8.25 1 96.19 129 SER A N 1
ATOM 993 C CA . SER A 1 129 ? 6.961 -22.141 -8.258 1 96.19 129 SER A CA 1
ATOM 994 C C . SER A 1 129 ? 7.82 -23.406 -8.305 1 96.19 129 SER A C 1
ATOM 996 O O . SER A 1 129 ? 7.676 -24.297 -7.461 1 96.19 129 SER A O 1
ATOM 998 N N . THR A 1 130 ? 8.734 -23.484 -9.305 1 97.94 130 THR A N 1
ATOM 999 C CA . THR A 1 130 ? 9.539 -24.703 -9.406 1 97.94 130 THR A CA 1
ATOM 1000 C C . THR A 1 130 ? 10.414 -24.875 -8.172 1 97.94 130 THR A C 1
ATOM 1002 O O . THR A 1 130 ? 10.586 -25.984 -7.672 1 97.94 130 THR A O 1
ATOM 1005 N N . GLN A 1 131 ? 10.875 -23.781 -7.645 1 96.56 131 GLN A N 1
ATOM 1006 C CA . GLN A 1 131 ? 11.766 -23.797 -6.492 1 96.56 131 GLN A CA 1
ATOM 1007 C C . GLN A 1 131 ? 11.016 -24.188 -5.219 1 96.56 131 GLN A C 1
ATOM 1009 O O . GLN A 1 131 ? 11.57 -24.844 -4.336 1 96.56 131 GLN A O 1
ATOM 1014 N N . VAL A 1 132 ? 9.758 -23.812 -5.105 1 95.75 132 VAL A N 1
ATOM 1015 C CA . VAL A 1 132 ? 9.039 -23.906 -3.84 1 95.75 132 VAL A CA 1
ATOM 1016 C C . VAL A 1 132 ? 8.219 -25.188 -3.818 1 95.75 132 VAL A C 1
ATOM 1018 O O . VAL A 1 132 ? 8.172 -25.891 -2.803 1 95.75 132 VAL A O 1
ATOM 1021 N N . HIS A 1 133 ? 7.602 -25.5 -4.922 1 96.38 133 HIS A N 1
ATOM 1022 C CA . HIS A 1 133 ? 6.562 -26.531 -4.879 1 96.38 133 HIS A CA 1
ATOM 1023 C C . HIS A 1 133 ? 7.039 -27.828 -5.52 1 96.38 133 HIS A C 1
ATOM 1025 O O . HIS A 1 133 ? 6.535 -28.906 -5.191 1 96.38 133 HIS A O 1
ATOM 1031 N N . LEU A 1 134 ? 8.016 -27.75 -6.43 1 96.81 134 LEU A N 1
ATOM 1032 C CA . LEU A 1 134 ? 8.469 -28.953 -7.117 1 96.81 134 LEU A CA 1
ATOM 1033 C C . LEU A 1 134 ? 9.742 -29.5 -6.473 1 96.81 134 LEU A C 1
ATOM 1035 O O . LEU A 1 134 ? 9.945 -30.703 -6.43 1 96.81 134 LEU A O 1
ATOM 1039 N N . ALA A 1 135 ? 10.547 -28.688 -5.938 1 94.81 135 ALA A N 1
ATOM 1040 C CA . ALA A 1 135 ? 11.891 -29.078 -5.52 1 94.81 135 ALA A CA 1
ATOM 1041 C C . ALA A 1 135 ? 11.875 -29.719 -4.133 1 94.81 135 ALA A C 1
ATOM 1043 O O . ALA A 1 135 ? 12.359 -30.828 -3.947 1 94.81 135 ALA A O 1
ATOM 1044 N N . PRO A 1 136 ? 11.336 -29.078 -3.164 1 89.31 136 PRO A N 1
ATOM 1045 C CA . PRO A 1 136 ? 11.562 -29.562 -1.8 1 89.31 136 PRO A CA 1
ATOM 1046 C C . PRO A 1 136 ? 10.828 -30.859 -1.496 1 89.31 136 PRO A C 1
ATOM 1048 O O . PRO A 1 136 ? 9.812 -31.156 -2.133 1 89.31 136 PRO A O 1
ATOM 1051 N N . GLY A 1 137 ? 11.406 -31.625 -0.412 1 92.12 137 GLY A N 1
ATOM 1052 C CA . GLY A 1 137 ? 10.75 -32.812 0.096 1 92.12 137 GLY A CA 1
ATOM 1053 C C . GLY A 1 137 ? 11.055 -34.062 -0.72 1 92.12 137 GLY A C 1
ATOM 1054 O O . GLY A 1 137 ? 11.711 -33.969 -1.762 1 92.12 137 GLY A O 1
ATOM 1055 N N . PRO A 1 138 ? 10.555 -35.156 -0.28 1 94 138 PRO A N 1
ATOM 1056 C CA . PRO A 1 138 ? 10.836 -36.406 -0.969 1 94 138 PRO A CA 1
ATOM 1057 C C . PRO A 1 138 ? 10.023 -36.594 -2.254 1 94 138 PRO A C 1
ATOM 1059 O O . PRO A 1 138 ? 10.406 -37.344 -3.141 1 94 138 PRO A O 1
ATOM 1062 N N . ALA A 1 139 ? 8.875 -35.906 -2.299 1 95.25 139 ALA A N 1
ATOM 1063 C CA . ALA A 1 139 ? 7.992 -35.969 -3.459 1 95.25 139 ALA A CA 1
ATOM 1064 C C . ALA A 1 139 ? 7.113 -34.719 -3.547 1 95.25 139 ALA A C 1
ATOM 1066 O O . ALA A 1 139 ? 6.91 -34.031 -2.549 1 95.25 139 ALA A O 1
ATOM 1067 N N . VAL A 1 140 ? 6.656 -34.438 -4.719 1 96.56 140 VAL A N 1
ATOM 1068 C CA . VAL A 1 140 ? 5.66 -33.406 -4.91 1 96.56 140 VAL A CA 1
ATOM 1069 C C . VAL A 1 140 ? 4.336 -33.812 -4.281 1 96.56 140 VAL A C 1
ATOM 1071 O O . VAL A 1 140 ? 3.916 -34.969 -4.426 1 96.56 140 VAL A O 1
ATOM 1074 N N . HIS A 1 141 ? 3.736 -32.938 -3.523 1 95.44 141 HIS A N 1
ATOM 1075 C CA . HIS A 1 141 ? 2.453 -33.25 -2.904 1 95.44 141 HIS A CA 1
ATOM 1076 C C . HIS A 1 141 ? 1.424 -33.656 -3.951 1 95.44 141 HIS A C 1
ATOM 1078 O O . HIS A 1 141 ? 1.286 -33 -4.984 1 95.44 141 HIS A O 1
ATOM 1084 N N . PRO A 1 142 ? 0.598 -34.688 -3.707 1 96.75 142 PRO A N 1
ATOM 1085 C CA . PRO A 1 142 ? -0.344 -35.188 -4.707 1 96.75 142 PRO A CA 1
ATOM 1086 C C . PRO A 1 142 ? -1.352 -34.125 -5.16 1 96.75 142 PRO A C 1
ATOM 1088 O O . PRO A 1 142 ? -1.717 -34.094 -6.34 1 96.75 142 PRO A O 1
ATOM 1091 N N . GLY A 1 143 ? -1.827 -33.312 -4.234 1 97.31 143 GLY A N 1
ATOM 1092 C CA . GLY A 1 143 ? -2.748 -32.25 -4.602 1 97.31 143 GLY A CA 1
ATOM 1093 C C . GLY A 1 143 ? -2.139 -31.234 -5.551 1 97.31 143 GLY A C 1
ATOM 1094 O O . GLY A 1 143 ? -2.801 -30.781 -6.484 1 97.31 143 GLY A O 1
ATOM 1095 N N . HIS A 1 144 ? -0.897 -30.828 -5.273 1 97.81 144 HIS A N 1
ATOM 1096 C CA . HIS A 1 144 ? -0.19 -29.938 -6.184 1 97.81 144 HIS A CA 1
ATOM 1097 C C . HIS A 1 144 ? 0 -30.578 -7.551 1 97.81 144 HIS A C 1
ATOM 1099 O O . HIS A 1 144 ? -0.273 -29.953 -8.578 1 97.81 144 HIS A O 1
ATOM 1105 N N . GLU A 1 145 ? 0.424 -31.828 -7.555 1 97.88 145 GLU A N 1
ATOM 1106 C CA . GLU A 1 145 ? 0.67 -32.562 -8.797 1 97.88 145 GLU A CA 1
ATOM 1107 C C . GLU A 1 145 ? -0.598 -32.625 -9.641 1 97.88 145 GLU A C 1
ATOM 1109 O O . GLU A 1 145 ? -0.562 -32.406 -10.852 1 97.88 145 GLU A O 1
ATOM 1114 N N . ALA A 1 146 ? -1.684 -32.969 -9.016 1 97.75 146 ALA A N 1
ATOM 1115 C CA . ALA A 1 146 ? -2.947 -33.156 -9.727 1 97.75 146 ALA A CA 1
ATOM 1116 C C . ALA A 1 146 ? -3.387 -31.844 -10.383 1 97.75 146 ALA A C 1
ATOM 1118 O O . ALA A 1 146 ? -3.783 -31.828 -11.555 1 97.75 146 ALA A O 1
ATOM 1119 N N . THR A 1 147 ? -3.344 -30.766 -9.633 1 98.31 147 THR A N 1
ATOM 1120 C CA . THR A 1 147 ? -3.775 -29.469 -10.172 1 98.31 147 THR A CA 1
ATOM 1121 C C . THR A 1 147 ? -2.783 -28.969 -11.211 1 98.31 147 THR A C 1
ATOM 1123 O O . THR A 1 147 ? -3.18 -28.344 -12.203 1 98.31 147 THR A O 1
ATOM 1126 N N . MET A 1 148 ? -1.487 -29.25 -11.023 1 97.81 148 MET A N 1
ATOM 1127 C CA . MET A 1 148 ? -0.464 -28.891 -12.008 1 97.81 148 MET A CA 1
ATOM 1128 C C . MET A 1 148 ? -0.68 -29.641 -13.32 1 97.81 148 MET A C 1
ATOM 1130 O O . MET A 1 148 ? -0.55 -29.047 -14.398 1 97.81 148 MET A O 1
ATOM 1134 N N . ARG A 1 149 ? -0.988 -30.891 -13.266 1 97.56 149 ARG A N 1
ATOM 1135 C CA . ARG A 1 149 ? -1.26 -31.688 -14.461 1 97.56 149 ARG A CA 1
ATOM 1136 C C . ARG A 1 149 ? -2.441 -31.109 -15.234 1 97.56 149 ARG A C 1
ATOM 1138 O O . ARG A 1 149 ? -2.375 -30.969 -16.453 1 97.56 149 ARG A O 1
ATOM 1145 N N . ALA A 1 150 ? -3.469 -30.812 -14.469 1 97.69 150 ALA A N 1
ATOM 1146 C CA . ALA A 1 150 ? -4.625 -30.203 -15.125 1 97.69 150 ALA A CA 1
ATOM 1147 C C . ALA A 1 150 ? -4.254 -28.859 -15.766 1 97.69 150 ALA A C 1
ATOM 1149 O O . ALA A 1 150 ? -4.727 -28.531 -16.859 1 97.69 150 ALA A O 1
ATOM 1150 N N . ALA A 1 151 ? -3.414 -28.078 -15.125 1 98.06 151 ALA A N 1
ATOM 1151 C CA . ALA A 1 151 ? -2.998 -26.781 -15.617 1 98.06 151 ALA A CA 1
ATOM 1152 C C . ALA A 1 151 ? -2.143 -26.906 -16.875 1 98.06 151 ALA A C 1
ATOM 1154 O O . ALA A 1 151 ? -2.221 -26.078 -17.781 1 98.06 151 ALA A O 1
ATOM 1155 N N . LEU A 1 152 ? -1.306 -27.938 -16.953 1 97.38 152 LEU A N 1
ATOM 1156 C CA . LEU A 1 152 ? -0.412 -28.156 -18.078 1 97.38 152 LEU A CA 1
ATOM 1157 C C . LEU A 1 152 ? -1.165 -28.766 -19.266 1 97.38 152 LEU A C 1
ATOM 1159 O O . LEU A 1 152 ? -1.014 -28.312 -20.406 1 97.38 152 LEU A O 1
ATOM 1163 N N . PHE A 1 153 ? -2.051 -29.75 -18.969 1 96.75 153 PHE A N 1
ATOM 1164 C CA . PHE A 1 153 ? -2.539 -30.609 -20.047 1 96.75 153 PHE A CA 1
ATOM 1165 C C . PHE A 1 153 ? -4.012 -30.344 -20.328 1 96.75 153 PHE A C 1
ATOM 1167 O O . PHE A 1 153 ? -4.555 -30.797 -21.344 1 96.75 153 PHE A O 1
ATOM 1174 N N . GLY A 1 154 ? -4.641 -29.625 -19.5 1 96.69 154 GLY A N 1
ATOM 1175 C CA . GLY A 1 154 ? -6.047 -29.281 -19.656 1 96.69 154 GLY A CA 1
ATOM 1176 C C . GLY A 1 154 ? -6.977 -30.156 -18.844 1 96.69 154 GLY A C 1
ATOM 1177 O O . GLY A 1 154 ? -6.598 -31.266 -18.453 1 96.69 154 GLY A O 1
ATOM 1178 N N . GLY A 1 155 ? -8.148 -29.547 -18.516 1 97 155 GLY A N 1
ATOM 1179 C CA . GLY A 1 155 ? -9.18 -30.312 -17.812 1 97 155 GLY A CA 1
ATOM 1180 C C . GLY A 1 155 ? -9.703 -29.609 -16.578 1 97 155 GLY A C 1
ATOM 1181 O O . GLY A 1 155 ? -9.172 -28.578 -16.156 1 97 155 GLY A O 1
ATOM 1182 N N . ASP A 1 156 ? -10.773 -30.188 -16.078 1 98 156 ASP A N 1
ATOM 1183 C CA . ASP A 1 156 ? -11.367 -29.734 -14.82 1 98 156 ASP A CA 1
ATOM 1184 C C . ASP A 1 156 ? -10.82 -30.531 -13.633 1 98 156 ASP A C 1
ATOM 1186 O O . ASP A 1 156 ? -10.602 -31.734 -13.734 1 98 156 ASP A O 1
ATOM 1190 N N . VAL A 1 157 ? -10.594 -29.844 -12.594 1 98.31 157 VAL A N 1
ATOM 1191 C CA . VAL A 1 157 ? -10.133 -30.516 -11.391 1 98.31 157 VAL A CA 1
ATOM 1192 C C . VAL A 1 157 ? -10.891 -29.984 -10.18 1 98.31 157 VAL A C 1
ATOM 1194 O O . VAL A 1 157 ? -10.938 -28.766 -9.961 1 98.31 157 VAL A O 1
ATOM 1197 N N . ARG A 1 158 ? -11.531 -30.844 -9.453 1 98.31 158 ARG A N 1
ATOM 1198 C CA . ARG A 1 158 ? -12.094 -30.484 -8.156 1 98.31 158 ARG A CA 1
ATOM 1199 C C . ARG A 1 158 ? -11.016 -30.438 -7.078 1 98.31 158 ARG A C 1
ATOM 1201 O O . ARG A 1 158 ? -10.344 -31.453 -6.828 1 98.31 158 ARG A O 1
ATOM 1208 N N . LEU A 1 159 ? -10.836 -29.297 -6.449 1 98.44 159 LEU A N 1
ATOM 1209 C CA . LEU A 1 159 ? -9.781 -29.156 -5.449 1 98.44 159 LEU A CA 1
ATOM 1210 C C . LEU A 1 159 ? -10.164 -29.875 -4.156 1 98.44 159 LEU A C 1
ATOM 1212 O O . LEU A 1 159 ? -11.32 -29.828 -3.736 1 98.44 159 LEU A O 1
ATOM 1216 N N . THR A 1 160 ? -9.219 -30.547 -3.594 1 96.06 160 THR A N 1
ATOM 1217 C CA . THR A 1 160 ? -9.383 -31.234 -2.316 1 96.06 160 THR A CA 1
ATOM 1218 C C . THR A 1 160 ? -8.586 -30.531 -1.22 1 96.06 160 THR A C 1
ATOM 1220 O O . THR A 1 160 ? -7.367 -30.391 -1.326 1 96.06 160 THR A O 1
ATOM 1223 N N . PRO A 1 161 ? -9.289 -30.078 -0.162 1 97.44 161 PRO A N 1
ATOM 1224 C CA . PRO A 1 161 ? -8.531 -29.484 0.939 1 97.44 161 PRO A CA 1
ATOM 1225 C C . PRO A 1 161 ? -7.527 -30.453 1.556 1 97.44 161 PRO A C 1
ATOM 1227 O O . PRO A 1 161 ? -7.863 -31.609 1.804 1 97.44 161 PRO A O 1
ATOM 1230 N N . PRO A 1 162 ? -6.32 -30.031 1.738 1 97.75 162 PRO A N 1
ATOM 1231 C CA . PRO A 1 162 ? -5.363 -30.906 2.41 1 97.75 162 PRO A CA 1
ATOM 1232 C C . PRO A 1 162 ? -5.695 -31.125 3.885 1 97.75 162 PRO A C 1
ATOM 1234 O O . PRO A 1 162 ? -6.219 -30.219 4.543 1 97.75 162 PRO A O 1
ATOM 1237 N N . ALA A 1 163 ? -5.32 -32.281 4.406 1 97.31 163 ALA A N 1
ATOM 1238 C CA . ALA A 1 163 ? -5.551 -32.594 5.816 1 97.31 163 ALA A CA 1
ATOM 1239 C C . ALA A 1 163 ? -4.527 -31.906 6.707 1 97.31 163 ALA A C 1
ATOM 1241 O O . ALA A 1 163 ? -4.801 -31.625 7.879 1 97.31 163 ALA A O 1
ATOM 1242 N N . ARG A 1 164 ? -3.387 -31.734 6.16 1 97.69 164 ARG A N 1
ATOM 1243 C CA . ARG A 1 164 ? -2.281 -31.125 6.891 1 97.69 164 ARG A CA 1
ATOM 1244 C C . ARG A 1 164 ? -1.598 -30.062 6.043 1 97.69 164 ARG A C 1
ATOM 1246 O O . ARG A 1 164 ? -1.606 -30.125 4.812 1 97.69 164 ARG A O 1
ATOM 1253 N N . ILE A 1 165 ? -1 -29.031 6.77 1 97.75 165 ILE A N 1
ATOM 1254 C CA . ILE A 1 165 ? -0.348 -27.938 6.066 1 97.75 165 ILE A CA 1
ATOM 1255 C C . ILE A 1 165 ? 0.975 -27.594 6.75 1 97.75 165 ILE A C 1
ATOM 1257 O O . ILE A 1 165 ? 1.241 -28.062 7.863 1 97.75 165 ILE A O 1
ATOM 1261 N N . SER A 1 166 ? 1.809 -26.922 6.062 1 97.06 166 SER A N 1
ATOM 1262 C CA . SER A 1 166 ? 3.041 -26.328 6.57 1 97.06 166 SER A CA 1
ATOM 1263 C C . SER A 1 166 ? 3.117 -24.844 6.234 1 97.06 166 SER A C 1
ATOM 1265 O O . SER A 1 166 ? 2.586 -24.406 5.211 1 97.06 166 SER A O 1
ATOM 1267 N N . GLU A 1 167 ? 3.768 -24.016 7.051 1 95.12 167 GLU A N 1
ATOM 1268 C CA . GLU A 1 167 ? 3.967 -22.594 6.777 1 95.12 167 GLU A CA 1
ATOM 1269 C C . GLU A 1 167 ? 5.047 -22.391 5.723 1 95.12 167 GLU A C 1
ATOM 1271 O O . GLU A 1 167 ? 5.207 -21.281 5.203 1 95.12 167 GLU A O 1
ATOM 1276 N N . GLY A 1 168 ? 5.789 -23.297 5.406 1 84.06 168 GLY A N 1
ATOM 1277 C CA . GLY A 1 168 ? 6.789 -23.141 4.363 1 84.06 168 GLY A CA 1
ATOM 1278 C C . GLY A 1 168 ? 7.848 -24.234 4.391 1 84.06 168 GLY A C 1
ATOM 1279 O O . GLY A 1 168 ? 7.668 -25.266 5.043 1 84.06 168 GLY A O 1
ATOM 1280 N N . THR A 1 169 ? 8.844 -23.984 3.342 1 67.5 169 THR A N 1
ATOM 1281 C CA . THR A 1 169 ? 9.914 -24.969 3.199 1 67.5 169 THR A CA 1
ATOM 1282 C C . THR A 1 169 ? 11.227 -24.406 3.73 1 67.5 169 THR A C 1
ATOM 1284 O O . THR A 1 169 ? 11.656 -23.328 3.332 1 67.5 169 THR A O 1
ATOM 1287 N N . GLN A 1 170 ? 11.641 -24.594 4.875 1 64.25 170 GLN A N 1
ATOM 1288 C CA . GLN A 1 170 ? 12.773 -24.031 5.602 1 64.25 170 GLN A CA 1
ATOM 1289 C C . GLN A 1 170 ? 13.984 -24.953 5.535 1 64.25 170 GLN A C 1
ATOM 1291 O O . GLN A 1 170 ? 14.828 -24.938 6.438 1 64.25 170 GLN A O 1
ATOM 1296 N N . ARG A 1 171 ? 14.648 -25.344 4.309 1 81.69 171 ARG A N 1
ATOM 1297 C CA . ARG A 1 171 ? 15.859 -26.156 4.402 1 81.69 171 ARG A CA 1
ATOM 1298 C C . ARG A 1 171 ? 16.625 -26.156 3.082 1 81.69 171 ARG A C 1
ATOM 1300 O O . ARG A 1 171 ? 17.406 -27.062 2.82 1 81.69 171 ARG A O 1
ATOM 1307 N N . TRP A 1 172 ? 16.234 -25.109 2.381 1 90.88 172 TRP A N 1
ATOM 1308 C CA . TRP A 1 172 ? 16.969 -25.016 1.119 1 90.88 172 TRP A CA 1
ATOM 1309 C C . TRP A 1 172 ? 18.469 -24.953 1.362 1 90.88 172 TRP A C 1
ATOM 1311 O O . TRP A 1 172 ? 18.922 -24.312 2.318 1 90.88 172 TRP A O 1
ATOM 1321 N N . GLY A 1 173 ? 19.156 -25.547 0.518 1 91.94 173 GLY A N 1
ATOM 1322 C CA . GLY A 1 173 ? 20.609 -25.469 0.602 1 91.94 173 GLY A CA 1
ATOM 1323 C C . GLY A 1 173 ? 21.188 -26.453 1.593 1 91.94 173 GLY A C 1
ATOM 1324 O O . GLY A 1 173 ? 22.391 -26.422 1.872 1 91.94 173 GLY A O 1
ATOM 1325 N N . THR A 1 174 ? 20.344 -27.266 2.189 1 91.81 174 THR A N 1
ATOM 1326 C CA . THR A 1 174 ? 20.797 -28.297 3.117 1 91.81 174 THR A CA 1
ATOM 1327 C C . THR A 1 174 ? 20.375 -29.688 2.637 1 91.81 174 THR A C 1
ATOM 1329 O O . THR A 1 174 ? 19.406 -29.812 1.882 1 91.81 174 THR A O 1
ATOM 1332 N N . PRO A 1 175 ? 21.062 -30.703 3.107 1 89.62 175 PRO A N 1
ATOM 1333 C CA . PRO A 1 175 ? 20.688 -32.062 2.736 1 89.62 175 PRO A CA 1
ATOM 1334 C C . PRO A 1 175 ? 19.281 -32.438 3.184 1 89.62 175 PRO A C 1
ATOM 1336 O O . PRO A 1 175 ? 18.656 -33.344 2.613 1 89.62 175 PRO A O 1
ATOM 1339 N N . GLU A 1 176 ? 18.844 -31.703 4.16 1 89.31 176 GLU A N 1
ATOM 1340 C CA . GLU A 1 176 ? 17.531 -32 4.734 1 89.31 176 GLU A CA 1
ATOM 1341 C C . GLU A 1 176 ? 16.406 -31.453 3.863 1 89.31 176 GLU A C 1
ATOM 1343 O O . GLU A 1 176 ? 15.227 -31.719 4.125 1 89.31 176 GLU A O 1
ATOM 1348 N N . SER A 1 177 ? 16.781 -30.75 2.797 1 90.5 177 SER A N 1
ATOM 1349 C CA . SER A 1 177 ? 15.781 -30.141 1.925 1 90.5 177 SER A CA 1
ATOM 1350 C C . SER A 1 177 ? 14.922 -31.203 1.244 1 90.5 177 SER A C 1
ATOM 1352 O O . SER A 1 177 ? 13.812 -30.906 0.786 1 90.5 177 SER A O 1
ATOM 1354 N N . VAL A 1 178 ? 15.422 -32.469 1.203 1 88.31 178 VAL A N 1
ATOM 1355 C CA . VAL A 1 178 ? 14.734 -33.531 0.493 1 88.31 178 VAL A CA 1
ATOM 1356 C C . VAL A 1 178 ? 13.82 -34.281 1.456 1 88.31 178 VAL A C 1
ATOM 1358 O O . VAL A 1 178 ? 13.055 -35.156 1.041 1 88.31 178 VAL A O 1
ATOM 1361 N N . LEU A 1 179 ? 13.883 -33.938 2.746 1 90.19 179 LEU A N 1
ATOM 1362 C CA . LEU A 1 179 ? 13.039 -34.562 3.742 1 90.19 179 LEU A CA 1
ATOM 1363 C C . LEU A 1 179 ? 11.648 -33.938 3.781 1 90.19 179 LEU A C 1
ATOM 1365 O O . LEU A 1 179 ? 11.469 -32.812 3.346 1 90.19 179 LEU A O 1
ATOM 1369 N N . ALA A 1 180 ? 10.75 -34.75 4.293 1 90.31 180 ALA A N 1
ATOM 1370 C CA . ALA A 1 180 ? 9.383 -34.25 4.426 1 90.31 180 ALA A CA 1
ATOM 1371 C C . ALA A 1 180 ? 9.336 -33.031 5.355 1 90.31 180 ALA A C 1
ATOM 1373 O O . ALA A 1 180 ? 10.023 -33 6.379 1 90.31 180 ALA A O 1
ATOM 1374 N N . ALA A 1 181 ? 8.508 -32.062 4.984 1 89.56 181 ALA A N 1
ATOM 1375 C CA . ALA A 1 181 ? 8.305 -30.922 5.855 1 89.56 181 ALA A CA 1
ATOM 1376 C C . ALA A 1 181 ? 7.523 -31.312 7.109 1 89.56 181 ALA A C 1
ATOM 1378 O O . ALA A 1 181 ? 6.711 -32.219 7.078 1 89.56 181 ALA A O 1
ATOM 1379 N N . ASP A 1 182 ? 7.824 -30.594 8.227 1 93.88 182 ASP A N 1
ATOM 1380 C CA . ASP A 1 182 ? 6.93 -30.688 9.375 1 93.88 182 ASP A CA 1
ATOM 1381 C C . ASP A 1 182 ? 5.566 -30.078 9.062 1 93.88 182 ASP A C 1
ATOM 1383 O O . ASP A 1 182 ? 5.484 -29.031 8.414 1 93.88 182 ASP A O 1
ATOM 1387 N N . THR A 1 183 ? 4.523 -30.719 9.422 1 96.56 183 THR A N 1
ATOM 1388 C CA . THR A 1 183 ? 3.172 -30.25 9.117 1 96.56 183 THR A CA 1
ATOM 1389 C C . THR A 1 183 ? 2.309 -30.25 10.375 1 96.56 183 THR A C 1
ATOM 1391 O O . THR A 1 183 ? 2.725 -30.766 11.422 1 96.56 183 THR A O 1
ATOM 1394 N N . TYR A 1 184 ? 1.172 -29.641 10.367 1 97.44 184 TYR A N 1
ATOM 1395 C CA . TYR A 1 184 ? 0.134 -29.609 11.391 1 97.44 184 TYR A CA 1
ATOM 1396 C C . TYR A 1 184 ? -1.254 -29.609 10.766 1 97.44 184 TYR A C 1
ATOM 1398 O O . TYR A 1 184 ? -1.399 -29.359 9.562 1 97.44 184 TYR A O 1
ATOM 1406 N N . PRO A 1 185 ? -2.266 -30.031 11.492 1 97.5 185 PRO A N 1
ATOM 1407 C CA . PRO A 1 185 ? -3.604 -30.188 10.914 1 97.5 185 PRO A CA 1
ATOM 1408 C C . PRO A 1 185 ? -4.137 -28.875 10.32 1 97.5 185 PRO A C 1
ATOM 1410 O O . PRO A 1 185 ? -3.967 -27.812 10.914 1 97.5 185 PRO A O 1
ATOM 1413 N N . ALA A 1 186 ? -4.73 -28.984 9.156 1 97.25 186 ALA A N 1
ATOM 1414 C CA . ALA A 1 186 ? -5.355 -27.844 8.492 1 97.25 186 ALA A CA 1
ATOM 1415 C C . ALA A 1 186 ? -6.793 -27.656 8.969 1 97.25 186 ALA A C 1
ATOM 1417 O O . ALA A 1 186 ? -7.512 -28.625 9.203 1 97.25 186 ALA A O 1
ATOM 1418 N N . SER A 1 187 ? -7.199 -26.391 9.133 1 96.56 187 SER A N 1
ATOM 1419 C CA . SER A 1 187 ? -8.617 -26.109 9.328 1 96.56 187 SER A CA 1
ATOM 1420 C C . SER A 1 187 ? -9.406 -26.312 8.039 1 96.56 187 SER A C 1
ATOM 1422 O O . SER A 1 187 ? -8.836 -26.266 6.945 1 96.56 187 SER A O 1
ATOM 1424 N N . GLU A 1 188 ? -10.688 -26.562 8.141 1 96.94 188 GLU A N 1
ATOM 1425 C CA . GLU A 1 188 ? -11.555 -26.719 6.98 1 96.94 188 GLU A CA 1
ATOM 1426 C C . GLU A 1 188 ? -11.711 -25.391 6.227 1 96.94 188 GLU A C 1
ATOM 1428 O O . GLU A 1 188 ? -11.562 -24.312 6.812 1 96.94 188 GLU A O 1
ATOM 1433 N N . TRP A 1 189 ? -11.969 -25.547 4.93 1 98.75 189 TRP A N 1
ATOM 1434 C CA . TRP A 1 189 ? -12.367 -24.375 4.172 1 98.75 189 TRP A CA 1
ATOM 1435 C C . TRP A 1 189 ? -13.688 -23.812 4.691 1 98.75 189 TRP A C 1
ATOM 1437 O O . TRP A 1 189 ? -14.531 -24.562 5.184 1 98.75 189 TRP A O 1
ATOM 1447 N N . VAL A 1 190 ? -13.844 -22.516 4.648 1 98.75 190 VAL A N 1
ATOM 1448 C CA . VAL A 1 190 ? -15.055 -21.844 5.109 1 98.75 190 VAL A CA 1
ATOM 1449 C C . VAL A 1 190 ? -15.82 -21.281 3.912 1 98.75 190 VAL A C 1
ATOM 1451 O O . VAL A 1 190 ? -15.234 -20.609 3.051 1 98.75 190 VAL A O 1
ATOM 1454 N N . TRP A 1 191 ? -17.125 -21.578 3.859 1 98.62 191 TRP A N 1
ATOM 1455 C CA . TRP A 1 191 ? -17.922 -21.234 2.689 1 98.62 191 TRP A CA 1
ATOM 1456 C C . TRP A 1 191 ? -18.922 -20.141 3.029 1 98.62 191 TRP A C 1
ATOM 1458 O O . TRP A 1 191 ? -19.469 -20.109 4.133 1 98.62 191 TRP A O 1
ATOM 1468 N N . ARG A 1 192 ? -19.156 -19.203 2.092 1 98.56 192 ARG A N 1
ATOM 1469 C CA . ARG A 1 192 ? -20.188 -18.172 2.141 1 98.56 192 ARG A CA 1
ATOM 1470 C C . ARG A 1 192 ? -21.031 -18.188 0.876 1 98.56 192 ARG A C 1
ATOM 1472 O O . ARG A 1 192 ? -20.516 -18.109 -0.235 1 98.56 192 ARG A O 1
ATOM 1479 N N . GLY A 1 193 ? -22.344 -18.219 1.04 1 98.12 193 GLY A N 1
ATOM 1480 C CA . GLY A 1 193 ? -23.234 -18.125 -0.095 1 98.12 193 GLY A CA 1
ATOM 1481 C C . GLY A 1 193 ? -24.172 -19.312 -0.211 1 98.12 193 GLY A C 1
ATOM 1482 O O . GLY A 1 193 ? -24.031 -20.297 0.519 1 98.12 193 GLY A O 1
ATOM 1483 N N . ASP A 1 194 ? -25.188 -19.219 -1.085 1 97.81 194 ASP A N 1
ATOM 1484 C CA . ASP A 1 194 ? -26.219 -20.234 -1.202 1 97.81 194 ASP A CA 1
ATOM 1485 C C . ASP A 1 194 ? -26.422 -20.656 -2.658 1 97.81 194 ASP A C 1
ATOM 1487 O O . ASP A 1 194 ? -27.453 -21.25 -3.006 1 97.81 194 ASP A O 1
ATOM 1491 N N . ARG A 1 195 ? -25.5 -20.281 -3.475 1 98.12 195 ARG A N 1
ATOM 1492 C CA . ARG A 1 195 ? -25.562 -20.672 -4.883 1 98.12 195 ARG A CA 1
ATOM 1493 C C . ARG A 1 195 ? -24.156 -20.828 -5.461 1 98.12 195 ARG A C 1
ATOM 1495 O O . ARG A 1 195 ? -23.203 -20.266 -4.941 1 98.12 195 ARG A O 1
ATOM 1502 N N . ALA A 1 196 ? -24.109 -21.547 -6.562 1 98.62 196 ALA A N 1
ATOM 1503 C CA . ALA A 1 196 ? -22.828 -21.703 -7.27 1 98.62 196 ALA A CA 1
ATOM 1504 C C . ALA A 1 196 ? -22.578 -20.531 -8.203 1 98.62 196 ALA A C 1
ATOM 1506 O O . ALA A 1 196 ? -23.516 -19.969 -8.781 1 98.62 196 ALA A O 1
ATOM 1507 N N . VAL A 1 197 ? -21.344 -20.156 -8.328 1 98.81 197 VAL A N 1
ATOM 1508 C CA . VAL A 1 197 ? -20.938 -19.156 -9.312 1 98.81 197 VAL A CA 1
ATOM 1509 C C . VAL A 1 197 ? -19.734 -19.672 -10.109 1 98.81 197 VAL A C 1
ATOM 1511 O O . VAL A 1 197 ? -18.906 -20.422 -9.586 1 98.81 197 VAL A O 1
ATOM 1514 N N . ARG A 1 198 ? -19.656 -19.391 -11.328 1 98.69 198 ARG A N 1
ATOM 1515 C CA . ARG A 1 198 ? -18.531 -19.656 -12.211 1 98.69 198 ARG A CA 1
ATOM 1516 C C . ARG A 1 198 ? -18.047 -18.375 -12.883 1 98.69 198 ARG A C 1
ATOM 1518 O O . ARG A 1 198 ? -18.859 -17.625 -13.422 1 98.69 198 ARG A O 1
ATOM 1525 N N . GLY A 1 199 ? -16.734 -18.109 -12.758 1 98.69 199 GLY A N 1
ATOM 1526 C CA . GLY A 1 199 ? -16.219 -16.906 -13.367 1 98.69 199 GLY A CA 1
ATOM 1527 C C . GLY A 1 199 ? -14.711 -16.922 -13.555 1 98.69 199 GLY A C 1
ATOM 1528 O O . GLY A 1 199 ? -14.016 -17.766 -12.977 1 98.69 199 GLY A O 1
ATOM 1529 N N . ARG A 1 200 ? -14.227 -15.992 -14.422 1 98.44 200 ARG A N 1
ATOM 1530 C CA . ARG A 1 200 ? -12.805 -15.836 -14.703 1 98.44 200 ARG A CA 1
ATOM 1531 C C . ARG A 1 200 ? -12.062 -15.289 -13.492 1 98.44 200 ARG A C 1
ATOM 1533 O O . ARG A 1 200 ? -12.531 -14.344 -12.852 1 98.44 200 ARG A O 1
ATOM 1540 N N . VAL A 1 201 ? -10.938 -15.836 -13.258 1 98.88 201 VAL A N 1
ATOM 1541 C CA . VAL A 1 201 ? -10.164 -15.5 -12.062 1 98.88 201 VAL A CA 1
ATOM 1542 C C . VAL A 1 201 ? -9.258 -14.305 -12.344 1 98.88 201 VAL A C 1
ATOM 1544 O O . VAL A 1 201 ? -8.617 -14.242 -13.398 1 98.88 201 VAL A O 1
ATOM 1547 N N . TRP A 1 202 ? -9.234 -13.359 -11.508 1 98.88 202 TRP A N 1
ATOM 1548 C CA . TRP A 1 202 ? -8.266 -12.273 -11.445 1 98.88 202 TRP A CA 1
ATOM 1549 C C . TRP A 1 202 ? -7.824 -12.016 -10.008 1 98.88 202 TRP A C 1
ATOM 1551 O O . TRP A 1 202 ? -8.523 -12.391 -9.062 1 98.88 202 TRP A O 1
ATOM 1561 N N . GLY A 1 203 ? -6.727 -11.375 -9.75 1 98.81 203 GLY A N 1
ATOM 1562 C CA . GLY A 1 203 ? -6.227 -11.055 -8.422 1 98.81 203 GLY A CA 1
ATOM 1563 C C . GLY A 1 203 ? -4.801 -11.516 -8.188 1 98.81 203 GLY A C 1
ATOM 1564 O O . GLY A 1 203 ? -3.906 -11.203 -8.977 1 98.81 203 GLY A O 1
ATOM 1565 N N . GLY A 1 204 ? -4.598 -12.289 -7.086 1 98.81 204 GLY A N 1
ATOM 1566 C CA . GLY A 1 204 ? -3.281 -12.789 -6.734 1 98.81 204 GLY A CA 1
ATOM 1567 C C . GLY A 1 204 ? -2.82 -12.344 -5.359 1 98.81 204 GLY A C 1
ATOM 1568 O O . GLY A 1 204 ? -3.604 -12.336 -4.41 1 98.81 204 GLY A O 1
ATOM 1569 N N . ASN A 1 205 ? -1.512 -12.195 -5.238 1 98.88 205 ASN A N 1
ATOM 1570 C CA . ASN A 1 205 ? -0.949 -11.75 -3.971 1 98.88 205 ASN A CA 1
ATOM 1571 C C . ASN A 1 205 ? -1.43 -10.344 -3.605 1 98.88 205 ASN A C 1
ATOM 1573 O O . ASN A 1 205 ? -1.18 -9.391 -4.34 1 98.88 205 ASN A O 1
ATOM 1577 N N . LEU A 1 206 ? -2.043 -10.25 -2.504 1 98.88 206 LEU A N 1
ATOM 1578 C CA . LEU A 1 206 ? -2.734 -9.031 -2.086 1 98.88 206 LEU A CA 1
ATOM 1579 C C . LEU A 1 206 ? -1.752 -7.879 -1.922 1 98.88 206 LEU A C 1
ATOM 1581 O O . LEU A 1 206 ? -2.049 -6.746 -2.307 1 98.88 206 LEU A O 1
ATOM 1585 N N . GLU A 1 207 ? -0.58 -8.102 -1.356 1 98.62 207 GLU A N 1
ATOM 1586 C CA . GLU A 1 207 ? 0.438 -7.07 -1.197 1 98.62 207 GLU A CA 1
ATOM 1587 C C . GLU A 1 207 ? 0.924 -6.559 -2.551 1 98.62 207 GLU A C 1
ATOM 1589 O O . GLU A 1 207 ? 1.024 -5.348 -2.766 1 98.62 207 GLU A O 1
ATOM 1594 N N . VAL A 1 208 ? 1.198 -7.457 -3.457 1 98.75 208 VAL A N 1
ATOM 1595 C CA . VAL A 1 208 ? 1.691 -7.094 -4.781 1 98.75 208 VAL A CA 1
ATOM 1596 C C . VAL A 1 208 ? 0.599 -6.359 -5.559 1 98.75 208 VAL A C 1
ATOM 1598 O O . VAL A 1 208 ? 0.882 -5.418 -6.301 1 98.75 208 VAL A O 1
ATOM 1601 N N . LEU A 1 209 ? -0.629 -6.816 -5.367 1 98.81 209 LEU A N 1
ATOM 1602 C CA . LEU A 1 209 ? -1.751 -6.148 -6.02 1 98.81 209 LEU A CA 1
ATOM 1603 C C . LEU A 1 209 ? -1.809 -4.676 -5.625 1 98.81 209 LEU A C 1
ATOM 1605 O O . LEU A 1 209 ? -2.182 -3.828 -6.438 1 98.81 209 LEU A O 1
ATOM 1609 N N . GLN A 1 210 ? -1.405 -4.367 -4.371 1 98.69 210 GLN A N 1
ATOM 1610 C CA . GLN A 1 210 ? -1.385 -2.965 -3.965 1 98.69 210 GLN A CA 1
ATOM 1611 C C . GLN A 1 210 ? -0.377 -2.17 -4.789 1 98.69 210 GLN A C 1
ATOM 1613 O O . GLN A 1 210 ? -0.632 -1.018 -5.148 1 98.69 210 GLN A O 1
ATOM 1618 N N . TRP A 1 211 ? 0.789 -2.809 -5.062 1 98.75 211 TRP A N 1
ATOM 1619 C CA . TRP A 1 211 ? 1.788 -2.139 -5.887 1 98.75 211 TRP A CA 1
ATOM 1620 C C . TRP A 1 211 ? 1.256 -1.896 -7.297 1 98.75 211 TRP A C 1
ATOM 1622 O O . TRP A 1 211 ? 1.404 -0.8 -7.84 1 98.75 211 TRP A O 1
ATOM 1632 N N . ILE A 1 212 ? 0.619 -2.906 -7.836 1 98.81 212 ILE A N 1
ATOM 1633 C CA . ILE A 1 212 ? 0.077 -2.84 -9.188 1 98.81 212 ILE A CA 1
ATOM 1634 C C . ILE A 1 212 ? -0.96 -1.724 -9.273 1 98.81 212 ILE A C 1
ATOM 1636 O O . ILE A 1 212 ? -0.923 -0.903 -10.195 1 98.81 212 ILE A O 1
ATOM 1640 N N . LEU A 1 213 ? -1.854 -1.693 -8.289 1 98.81 213 LEU A N 1
ATOM 1641 C CA . LEU A 1 213 ? -2.879 -0.657 -8.242 1 98.81 213 LEU A CA 1
ATOM 1642 C C . LEU A 1 213 ? -2.252 0.724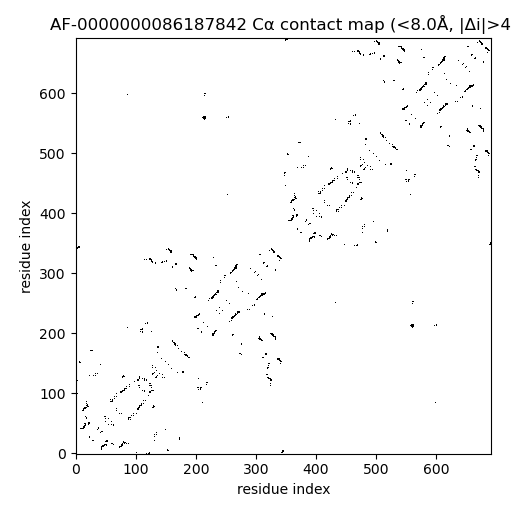 -8.086 1 98.81 213 LEU A C 1
ATOM 1644 O O . LEU A 1 213 ? -2.705 1.691 -8.703 1 98.81 213 LEU A O 1
ATOM 1648 N N . GLY A 1 214 ? -1.202 0.818 -7.238 1 98.75 214 GLY A N 1
ATOM 1649 C CA . GLY A 1 214 ? -0.506 2.076 -7.02 1 98.75 214 GLY A CA 1
ATOM 1650 C C . GLY A 1 214 ? 0.152 2.621 -8.273 1 98.75 214 GLY A C 1
ATOM 1651 O O . GLY A 1 214 ? 0.149 3.83 -8.508 1 98.75 214 GLY A O 1
ATOM 1652 N N . VAL A 1 215 ? 0.736 1.77 -9.078 1 98.44 215 VAL A N 1
ATOM 1653 C CA . VAL A 1 215 ? 1.364 2.168 -10.328 1 98.44 215 VAL A CA 1
ATOM 1654 C C . VAL A 1 215 ? 0.292 2.59 -11.336 1 98.44 215 VAL A C 1
ATOM 1656 O O . VAL A 1 215 ? 0.476 3.555 -12.078 1 98.44 215 VAL A O 1
ATOM 1659 N N . GLY A 1 216 ? -0.818 1.82 -11.375 1 97.88 216 GLY A N 1
ATOM 1660 C CA . GLY A 1 216 ? -2 2.275 -12.094 1 97.88 216 GLY A CA 1
ATOM 1661 C C . GLY A 1 216 ? -2.002 1.879 -13.555 1 97.88 216 GLY A C 1
ATOM 1662 O O . GLY A 1 216 ? -2.709 2.482 -14.367 1 97.88 216 GLY A O 1
ATOM 1663 N N . ARG A 1 217 ? -1.176 0.815 -13.914 1 96.25 217 ARG A N 1
ATOM 1664 C CA . ARG A 1 217 ? -1.143 0.357 -15.297 1 96.25 217 ARG A CA 1
ATOM 1665 C C . ARG A 1 217 ? -1.751 -1.036 -15.43 1 96.25 217 ARG A C 1
ATOM 1667 O O . ARG A 1 217 ? -1.555 -1.889 -14.562 1 96.25 217 ARG A O 1
ATOM 1674 N N . TRP A 1 218 ? -2.496 -1.265 -16.5 1 96.62 218 TRP A N 1
ATOM 1675 C CA . TRP A 1 218 ? -3.053 -2.557 -16.875 1 96.62 218 TRP A CA 1
ATOM 1676 C C . TRP A 1 218 ? -3.982 -3.094 -15.797 1 96.62 218 TRP A C 1
ATOM 1678 O O . TRP A 1 218 ? -3.916 -4.273 -15.438 1 96.62 218 TRP A O 1
ATOM 1688 N N . ILE A 1 219 ? -4.738 -2.264 -15.203 1 97.12 219 ILE A N 1
ATOM 1689 C CA . ILE A 1 219 ? -5.73 -2.627 -14.195 1 97.12 219 ILE A CA 1
ATOM 1690 C C . ILE A 1 219 ? -7.094 -2.814 -14.859 1 97.12 219 ILE A C 1
ATOM 1692 O O . ILE A 1 219 ? -7.543 -1.958 -15.617 1 97.12 219 ILE A O 1
ATOM 1696 N N . PRO A 1 220 ? -7.734 -3.896 -14.625 1 97.62 220 PRO A N 1
ATOM 1697 C CA . PRO A 1 220 ? -9.07 -4.039 -15.203 1 97.62 220 PRO A CA 1
ATOM 1698 C C . PRO A 1 220 ? -10.062 -3.014 -14.656 1 97.62 220 PRO A C 1
ATOM 1700 O O . PRO A 1 220 ? -10.008 -2.666 -13.477 1 97.62 220 PRO A O 1
ATOM 1703 N N . GLU A 1 221 ? -10.883 -2.518 -15.539 1 97.06 221 GLU A N 1
ATOM 1704 C CA . GLU A 1 221 ? -12.023 -1.741 -15.078 1 97.06 221 GLU A CA 1
ATOM 1705 C C . GLU A 1 221 ? -13.008 -2.615 -14.305 1 97.06 221 GLU A C 1
ATOM 1707 O O . GLU A 1 221 ? -13.141 -3.811 -14.586 1 97.06 221 GLU A O 1
ATOM 1712 N N . PRO A 1 222 ? -13.703 -2.035 -13.367 1 97.31 222 PRO A N 1
ATOM 1713 C CA . PRO A 1 222 ? -14.656 -2.816 -12.57 1 97.31 222 PRO A CA 1
ATOM 1714 C C . PRO A 1 222 ? -15.609 -3.637 -13.438 1 97.31 222 PRO A C 1
ATOM 1716 O O . PRO A 1 222 ? -15.891 -4.797 -13.125 1 97.31 222 PRO A O 1
ATOM 1719 N N . GLU A 1 223 ? -16.031 -3.094 -14.555 1 97.5 223 GLU A N 1
ATOM 1720 C CA . GLU A 1 223 ? -16.984 -3.773 -15.43 1 97.5 223 GLU A CA 1
ATOM 1721 C C . GLU A 1 223 ? -16.391 -5.043 -16.016 1 97.5 223 GLU A C 1
ATOM 1723 O O . GLU A 1 223 ? -17.094 -6.016 -16.281 1 97.5 223 GLU A O 1
ATOM 1728 N N . GLU A 1 224 ? -15.102 -5.113 -16.156 1 97.62 224 GLU A N 1
ATOM 1729 C CA . GLU A 1 224 ? -14.406 -6.266 -16.734 1 97.62 224 GLU A CA 1
ATOM 1730 C C . GLU A 1 224 ? -14.336 -7.41 -15.727 1 97.62 224 GLU A C 1
ATOM 1732 O O . GLU A 1 224 ? -14.047 -8.547 -16.094 1 97.62 224 GLU A O 1
ATOM 1737 N N . LEU A 1 225 ? -14.617 -7.098 -14.461 1 98.25 225 LEU A N 1
ATOM 1738 C CA . LEU A 1 225 ? -14.547 -8.102 -13.406 1 98.25 225 LEU A CA 1
ATOM 1739 C C . LEU A 1 225 ? -15.93 -8.648 -13.078 1 98.25 225 LEU A C 1
ATOM 1741 O O . LEU A 1 225 ? -16.062 -9.531 -12.234 1 98.25 225 LEU A O 1
ATOM 1745 N N . ARG A 1 226 ? -16.953 -8.094 -13.852 1 97.88 226 ARG A N 1
ATOM 1746 C CA . ARG A 1 226 ? -18.328 -8.516 -13.594 1 97.88 226 ARG A CA 1
ATOM 1747 C C . ARG A 1 226 ? -18.469 -10.031 -13.742 1 97.88 226 ARG A C 1
ATOM 1749 O O . ARG A 1 226 ? -17.984 -10.609 -14.711 1 97.88 226 ARG A O 1
ATOM 1756 N N . ASP A 1 227 ? -19.016 -10.664 -12.719 1 97.69 227 ASP A N 1
ATOM 1757 C CA . ASP A 1 227 ? -19.312 -12.086 -12.68 1 97.69 227 ASP A CA 1
ATOM 1758 C C . ASP A 1 227 ? -18.047 -12.922 -12.547 1 97.69 227 ASP A C 1
ATOM 1760 O O . ASP A 1 227 ? -18.078 -14.141 -12.672 1 97.69 227 ASP A O 1
ATOM 1764 N N . GLY A 1 228 ? -16.938 -12.266 -12.406 1 98.75 228 GLY A N 1
ATOM 1765 C CA . GLY A 1 228 ? -15.672 -12.953 -12.219 1 98.75 228 GLY A CA 1
ATOM 1766 C C . GLY A 1 228 ? -15.461 -13.43 -10.789 1 98.75 228 GLY A C 1
ATOM 1767 O O . GLY A 1 228 ? -16.375 -13.359 -9.961 1 98.75 228 GLY A O 1
ATOM 1768 N N . VAL A 1 229 ? -14.312 -14.031 -10.57 1 98.94 229 VAL A N 1
ATOM 1769 C CA . VAL A 1 229 ? -13.906 -14.508 -9.25 1 98.94 229 VAL A CA 1
ATOM 1770 C C . VAL A 1 229 ? -12.586 -13.844 -8.844 1 98.94 229 VAL A C 1
ATOM 1772 O O . VAL A 1 229 ? -11.609 -13.898 -9.586 1 98.94 229 VAL A O 1
ATOM 1775 N N . LEU A 1 230 ? -12.602 -13.172 -7.715 1 98.94 230 LEU A N 1
ATOM 1776 C CA . LEU A 1 230 ? -11.398 -12.547 -7.18 1 98.94 230 LEU A CA 1
ATOM 1777 C C . LEU A 1 230 ? -10.609 -13.516 -6.312 1 98.94 230 LEU A C 1
ATOM 1779 O O . LEU A 1 230 ? -11.148 -14.078 -5.359 1 98.94 230 LEU A O 1
ATOM 1783 N N . LEU A 1 231 ? -9.375 -13.789 -6.707 1 98.94 231 LEU A N 1
ATOM 1784 C CA . LEU A 1 231 ? -8.445 -14.602 -5.926 1 98.94 231 LEU A CA 1
ATOM 1785 C C . LEU A 1 231 ? -7.488 -13.711 -5.133 1 98.94 231 LEU A C 1
ATOM 1787 O O . LEU A 1 231 ? -6.77 -12.898 -5.711 1 98.94 231 LEU A O 1
ATOM 1791 N N . LEU A 1 232 ? -7.469 -13.852 -3.818 1 98.94 232 LEU A N 1
ATOM 1792 C CA . LEU A 1 232 ? -6.578 -13.062 -2.975 1 98.94 232 LEU A CA 1
ATOM 1793 C C . LEU A 1 232 ? -5.777 -13.969 -2.041 1 98.94 232 LEU A C 1
ATOM 1795 O O . LEU A 1 232 ? -6.32 -14.922 -1.479 1 98.94 232 LEU A O 1
ATOM 1799 N N . GLU A 1 233 ? -4.535 -13.688 -1.901 1 98.75 233 GLU A N 1
ATOM 1800 C CA . GLU A 1 233 ? -3.662 -14.383 -0.961 1 98.75 233 GLU A CA 1
ATOM 1801 C C . GLU A 1 233 ? -2.619 -13.438 -0.372 1 98.75 233 GLU A C 1
ATOM 1803 O O . GLU A 1 233 ? -2.43 -12.328 -0.87 1 98.75 233 GLU A O 1
ATOM 1808 N N . THR A 1 234 ? -2.008 -13.789 0.757 1 98.56 234 THR A N 1
ATOM 1809 C CA . THR A 1 234 ? -0.925 -13.023 1.364 1 98.56 234 THR A CA 1
ATOM 1810 C C . THR A 1 234 ? 0.385 -13.805 1.309 1 98.56 234 THR A C 1
ATOM 1812 O O . THR A 1 234 ? 0.38 -15.023 1.142 1 98.56 234 THR A O 1
ATOM 1815 N N . SER A 1 235 ? 1.463 -13.078 1.421 1 97.62 235 SER A N 1
ATOM 1816 C CA . SER A 1 235 ? 2.791 -13.664 1.253 1 97.62 235 SER A CA 1
ATOM 1817 C C . SER A 1 235 ? 3.402 -14.039 2.598 1 97.62 235 SER A C 1
ATOM 1819 O O . SER A 1 235 ? 2.715 -14.031 3.621 1 97.62 235 SER A O 1
ATOM 1821 N N . GLU A 1 236 ? 4.664 -14.391 2.539 1 96.31 236 GLU A N 1
ATOM 1822 C CA . GLU A 1 236 ? 5.441 -14.758 3.721 1 96.31 236 GLU A CA 1
ATOM 1823 C C . GLU A 1 236 ? 5.73 -13.531 4.586 1 96.31 236 GLU A C 1
ATOM 1825 O O . GLU A 1 236 ? 6.25 -13.656 5.695 1 96.31 236 GLU A O 1
ATOM 1830 N N . GLU A 1 237 ? 5.32 -12.367 4.062 1 96.25 237 GLU A N 1
ATOM 1831 C CA . GLU A 1 237 ? 5.441 -11.18 4.895 1 96.25 237 GLU A CA 1
ATOM 1832 C C . GLU A 1 237 ? 4.418 -11.188 6.027 1 96.25 237 GLU A C 1
ATOM 1834 O O . GLU A 1 237 ? 4.539 -10.414 6.984 1 96.25 237 GLU A O 1
ATOM 1839 N N . CYS A 1 238 ? 3.457 -11.977 5.945 1 97.62 238 CYS A N 1
ATOM 1840 C CA . CYS A 1 238 ? 2.457 -12.219 6.98 1 97.62 238 CYS A CA 1
ATOM 1841 C C . CYS A 1 238 ? 1.809 -10.922 7.434 1 97.62 238 CYS A C 1
ATOM 1843 O O . CYS A 1 238 ? 1.803 -10.609 8.625 1 97.62 238 CYS A O 1
ATOM 1845 N N . PRO A 1 239 ? 1.239 -10.148 6.48 1 98.12 239 PRO A N 1
ATOM 1846 C CA . PRO A 1 239 ? 0.534 -8.953 6.945 1 98.12 239 PRO A CA 1
ATOM 1847 C C . PRO A 1 239 ? -0.509 -9.266 8.016 1 98.12 239 PRO A C 1
ATOM 1849 O O . PRO A 1 239 ? -1.17 -10.305 7.957 1 98.12 239 PRO A O 1
ATOM 1852 N N . THR A 1 240 ? -0.671 -8.406 8.984 1 98 240 THR A N 1
ATOM 1853 C CA . THR A 1 240 ? -1.647 -8.57 10.055 1 98 240 THR A CA 1
ATOM 1854 C C . THR A 1 240 ? -3.068 -8.461 9.508 1 98 240 THR A C 1
ATOM 1856 O O . THR A 1 240 ? -3.281 -7.945 8.414 1 98 240 THR A O 1
ATOM 1859 N N . PRO A 1 241 ? -4.027 -8.945 10.312 1 98.62 241 PRO A N 1
ATOM 1860 C CA . PRO A 1 241 ? -5.422 -8.781 9.898 1 98.62 241 PRO A CA 1
ATOM 1861 C C . PRO A 1 241 ? -5.789 -7.32 9.641 1 98.62 241 PRO A C 1
ATOM 1863 O O . PRO A 1 241 ? -6.539 -7.02 8.711 1 98.62 241 PRO A O 1
ATOM 1866 N N . ASP A 1 242 ? -5.238 -6.387 10.398 1 97.81 242 ASP A N 1
ATOM 1867 C CA . ASP A 1 242 ? -5.496 -4.965 10.203 1 97.81 242 ASP A CA 1
ATOM 1868 C C . ASP A 1 242 ? -4.945 -4.484 8.867 1 97.81 242 ASP A C 1
ATOM 1870 O O . ASP A 1 242 ? -5.582 -3.691 8.172 1 97.81 242 ASP A O 1
ATOM 1874 N N . GLU A 1 243 ? -3.746 -4.906 8.594 1 97.94 243 GLU A N 1
ATOM 1875 C CA . GLU A 1 243 ? -3.16 -4.551 7.305 1 97.94 243 GLU A CA 1
ATOM 1876 C C . GLU A 1 243 ? -3.99 -5.105 6.148 1 97.94 243 GLU A C 1
ATOM 1878 O O . GLU A 1 243 ? -4.195 -4.422 5.145 1 97.94 243 GLU A O 1
ATOM 1883 N N . VAL A 1 244 ? -4.469 -6.328 6.277 1 98.81 244 VAL A N 1
ATOM 1884 C CA . VAL A 1 244 ? -5.324 -6.945 5.266 1 98.81 244 VAL A CA 1
ATOM 1885 C C . VAL A 1 244 ? -6.613 -6.137 5.117 1 98.81 244 VAL A C 1
ATOM 1887 O O . VAL A 1 244 ? -7.059 -5.867 3.998 1 98.81 244 VAL A O 1
ATOM 1890 N N . ARG A 1 245 ? -7.172 -5.746 6.238 1 98.69 245 ARG A N 1
ATOM 1891 C CA . ARG A 1 245 ? -8.367 -4.914 6.207 1 98.69 245 ARG A CA 1
ATOM 1892 C C . ARG A 1 245 ? -8.141 -3.654 5.379 1 98.69 245 ARG A C 1
ATOM 1894 O O . ARG A 1 245 ? -8.984 -3.289 4.551 1 98.69 245 ARG A O 1
ATOM 1901 N N . ARG A 1 246 ? -7.051 -3.004 5.582 1 98.44 246 ARG A N 1
ATOM 1902 C CA . ARG A 1 246 ? -6.742 -1.765 4.875 1 98.44 246 ARG A CA 1
ATOM 1903 C C . ARG A 1 246 ? -6.57 -2.016 3.381 1 98.44 246 ARG A C 1
ATOM 1905 O O . ARG A 1 246 ? -7.035 -1.226 2.555 1 98.44 246 ARG A O 1
ATOM 1912 N N . MET A 1 247 ? -5.895 -3.111 3.037 1 98.81 247 MET A N 1
ATOM 1913 C CA . MET A 1 247 ? -5.699 -3.438 1.626 1 98.81 247 MET A CA 1
ATOM 1914 C C . MET A 1 247 ? -7.027 -3.766 0.956 1 98.81 247 MET A C 1
ATOM 1916 O O . MET A 1 247 ? -7.266 -3.371 -0.188 1 98.81 247 MET A O 1
ATOM 1920 N N . LEU A 1 248 ? -7.902 -4.477 1.682 1 98.94 248 LEU A N 1
ATOM 1921 C CA . LEU A 1 248 ? -9.219 -4.809 1.146 1 98.94 248 LEU A CA 1
ATOM 1922 C C . LEU A 1 248 ? -10.062 -3.549 0.958 1 98.94 248 LEU A C 1
ATOM 1924 O O . LEU A 1 248 ? -10.836 -3.451 0.004 1 98.94 248 LEU A O 1
ATOM 1928 N N . ARG A 1 249 ? -9.906 -2.598 1.848 1 98.81 249 ARG A N 1
ATOM 1929 C CA . ARG A 1 249 ? -10.625 -1.33 1.729 1 98.81 249 ARG A CA 1
ATOM 1930 C C . ARG A 1 249 ? -10.211 -0.586 0.463 1 98.81 249 ARG A C 1
ATOM 1932 O O . ARG A 1 249 ? -11.055 0.002 -0.219 1 98.81 249 ARG A O 1
ATOM 1939 N N . VAL A 1 250 ? -8.922 -0.647 0.139 1 98.81 250 VAL A N 1
ATOM 1940 C CA . VAL A 1 250 ? -8.43 -0.014 -1.081 1 98.81 250 VAL A CA 1
ATOM 1941 C C . VAL A 1 250 ? -9.109 -0.642 -2.297 1 98.81 250 VAL A C 1
ATOM 1943 O O . VAL A 1 250 ? -9.594 0.069 -3.184 1 98.81 250 VAL A O 1
ATOM 1946 N N . LEU A 1 251 ? -9.188 -1.982 -2.32 1 98.88 251 LEU A N 1
ATOM 1947 C CA . LEU A 1 251 ? -9.859 -2.68 -3.412 1 98.88 251 LEU A CA 1
ATOM 1948 C C . LEU A 1 251 ? -11.328 -2.277 -3.488 1 98.88 251 LEU A C 1
ATOM 1950 O O . LEU A 1 251 ? -11.859 -2.037 -4.574 1 98.88 251 LEU A O 1
ATOM 1954 N N . GLY A 1 252 ? -11.969 -2.256 -2.307 1 98.75 252 GLY A N 1
ATOM 1955 C CA . GLY A 1 252 ? -13.367 -1.882 -2.24 1 98.75 252 GLY A CA 1
ATOM 1956 C C . GLY A 1 252 ? -13.633 -0.468 -2.719 1 98.75 252 GLY A C 1
ATOM 1957 O O . GLY A 1 252 ? -14.531 -0.24 -3.531 1 98.75 252 GLY A O 1
ATOM 1958 N N . GLU A 1 253 ? -12.828 0.479 -2.215 1 98.62 253 GLU A N 1
ATOM 1959 C CA . GLU A 1 253 ? -13 1.886 -2.568 1 98.62 253 GLU A CA 1
ATOM 1960 C C . GLU A 1 253 ? -12.703 2.123 -4.047 1 98.62 253 GLU A C 1
ATOM 1962 O O . GLU A 1 253 ? -13.289 3.016 -4.664 1 98.62 253 GLU A O 1
ATOM 1967 N N . ARG A 1 254 ? -11.805 1.324 -4.66 1 98.19 254 ARG A N 1
ATOM 1968 C CA . ARG A 1 254 ? -11.523 1.434 -6.086 1 98.19 254 ARG A CA 1
ATOM 1969 C C . ARG A 1 254 ? -12.672 0.862 -6.914 1 98.19 254 ARG A C 1
ATOM 1971 O O . ARG A 1 254 ? -12.766 1.126 -8.117 1 98.19 254 ARG A O 1
ATOM 1978 N N . GLY A 1 255 ? -13.539 0.016 -6.312 1 98.44 255 GLY A N 1
ATOM 1979 C CA . GLY A 1 255 ? -14.68 -0.56 -7.008 1 98.44 255 GLY A CA 1
ATOM 1980 C C . GLY A 1 255 ? -14.414 -1.954 -7.543 1 98.44 255 GLY A C 1
ATOM 1981 O O . GLY A 1 255 ? -15.172 -2.467 -8.367 1 98.44 255 GLY A O 1
ATOM 1982 N N . LEU A 1 256 ? -13.367 -2.645 -7.023 1 98.75 256 LEU A N 1
ATOM 1983 C CA . LEU A 1 256 ? -12.938 -3.906 -7.613 1 98.75 256 LEU A CA 1
ATOM 1984 C C . LEU A 1 256 ? -13.586 -5.09 -6.898 1 98.75 256 LEU A C 1
ATOM 1986 O O . LEU A 1 256 ? -13.555 -6.215 -7.398 1 98.75 256 LEU A O 1
ATOM 1990 N N . LEU A 1 257 ? -14.195 -4.844 -5.703 1 98.75 257 LEU A N 1
ATOM 1991 C CA . LEU A 1 257 ? -14.859 -5.918 -4.973 1 98.75 257 LEU A CA 1
ATOM 1992 C C . LEU A 1 257 ? -16.312 -6.055 -5.41 1 98.75 257 LEU A C 1
ATOM 1994 O O . LEU A 1 257 ? -16.844 -7.168 -5.488 1 98.75 257 LEU A O 1
ATOM 1998 N N . ALA A 1 258 ? -16.875 -4.984 -5.797 1 98.5 258 ALA A N 1
ATOM 1999 C CA . ALA A 1 258 ? -18.312 -4.887 -5.992 1 98.5 258 ALA A CA 1
ATOM 2000 C C . ALA A 1 258 ? -18.781 -5.781 -7.141 1 98.5 258 ALA A C 1
ATOM 2002 O O . ALA A 1 258 ? -19.797 -6.457 -7.035 1 98.5 258 ALA A O 1
ATOM 2003 N N . PRO A 1 259 ? -18.062 -5.828 -8.227 1 98.44 259 PRO A N 1
ATOM 2004 C CA . PRO A 1 259 ? -18.641 -6.488 -9.398 1 98.44 259 PRO A CA 1
ATOM 2005 C C . PRO A 1 259 ? -18.453 -8.008 -9.375 1 98.44 259 PRO A C 1
ATOM 2007 O O . PRO A 1 259 ? -19.094 -8.719 -10.148 1 98.44 259 PRO A O 1
ATOM 2010 N N . VAL A 1 260 ? -17.594 -8.562 -8.602 1 98.75 260 VAL A N 1
ATOM 2011 C CA . VAL A 1 260 ? -17.219 -9.969 -8.719 1 98.75 260 VAL A CA 1
ATOM 2012 C C . VAL A 1 260 ? -18.344 -10.836 -8.148 1 98.75 260 VAL A C 1
ATOM 2014 O O . VAL A 1 260 ? -19.031 -10.445 -7.203 1 98.75 260 VAL A O 1
ATOM 2017 N N . ALA A 1 261 ? -18.5 -12.031 -8.758 1 98.81 261 ALA A N 1
ATOM 2018 C CA . ALA A 1 261 ? -19.5 -12.984 -8.297 1 98.81 261 ALA A CA 1
ATOM 2019 C C . ALA A 1 261 ? -18.984 -13.797 -7.117 1 98.81 261 ALA A C 1
ATOM 2021 O O . ALA A 1 261 ? -19.766 -14.281 -6.297 1 98.81 261 ALA A O 1
ATOM 2022 N N . GLY A 1 262 ? -17.688 -13.953 -7.082 1 98.88 262 GLY A N 1
ATOM 2023 C CA . GLY A 1 262 ? -17.109 -14.773 -6.031 1 98.88 262 GLY A CA 1
ATOM 2024 C C . GLY A 1 262 ? -15.727 -14.32 -5.609 1 98.88 262 GLY A C 1
ATOM 2025 O O . GLY A 1 262 ? -15.086 -13.531 -6.309 1 98.88 262 GLY A O 1
ATOM 2026 N N . LEU A 1 263 ? -15.32 -14.758 -4.434 1 98.94 263 LEU A N 1
ATOM 2027 C CA . LEU A 1 263 ? -14 -14.477 -3.893 1 98.94 263 LEU A CA 1
ATOM 2028 C C . LEU A 1 263 ? -13.375 -15.734 -3.299 1 98.94 263 LEU A C 1
ATOM 2030 O O . LEU A 1 263 ? -14.039 -16.484 -2.582 1 98.94 263 LEU A O 1
ATOM 2034 N N . ILE A 1 264 ? -12.141 -16 -3.688 1 99 264 ILE A N 1
ATOM 2035 C CA . ILE A 1 264 ? -11.305 -17.031 -3.072 1 99 264 ILE A CA 1
ATOM 2036 C C . ILE A 1 264 ? -10.25 -16.375 -2.188 1 99 264 ILE A C 1
ATOM 2038 O O . ILE A 1 264 ? -9.445 -15.562 -2.662 1 99 264 ILE A O 1
ATOM 2042 N N . TRP A 1 265 ? -10.312 -16.656 -0.907 1 98.94 265 TRP A N 1
ATOM 2043 C CA . TRP A 1 265 ? -9.297 -16.219 0.044 1 98.94 265 TRP A CA 1
ATOM 2044 C C . TRP A 1 265 ? -8.383 -17.375 0.431 1 98.94 265 TRP A C 1
ATOM 2046 O O . TRP A 1 265 ? -8.836 -18.375 0.994 1 98.94 265 TRP A O 1
ATOM 2056 N N . ALA A 1 266 ? -7.129 -17.234 0.123 1 98.94 266 ALA A N 1
ATOM 2057 C CA . ALA A 1 266 ? -6.184 -18.312 0.422 1 98.94 266 ALA A CA 1
ATOM 2058 C C . ALA A 1 266 ? -5.867 -18.359 1.913 1 98.94 266 ALA A C 1
ATOM 2060 O O . ALA A 1 266 ? -5.914 -17.344 2.602 1 98.94 266 ALA A O 1
ATOM 2061 N N . ARG A 1 267 ? -5.535 -19.516 2.361 1 98.69 267 ARG A N 1
ATOM 2062 C CA . ARG A 1 267 ? -5.043 -19.672 3.729 1 98.69 267 ARG A CA 1
ATOM 2063 C C . ARG A 1 267 ? -3.779 -18.844 3.949 1 98.69 267 ARG A C 1
ATOM 2065 O O . ARG A 1 267 ? -2.752 -19.094 3.316 1 98.69 267 ARG A O 1
ATOM 2072 N N . PRO A 1 268 ? -3.887 -17.859 4.855 1 98.5 268 PRO A N 1
ATOM 2073 C CA . PRO A 1 268 ? -2.703 -17.016 5.027 1 98.5 268 PRO A CA 1
ATOM 2074 C C . PRO A 1 268 ? -1.593 -17.703 5.812 1 98.5 268 PRO A C 1
ATOM 2076 O O . PRO A 1 268 ? -1.869 -18.422 6.777 1 98.5 268 PRO A O 1
ATOM 2079 N N . LYS A 1 269 ? -0.384 -17.578 5.273 1 97.19 269 LYS A N 1
ATOM 2080 C CA . LYS A 1 269 ? 0.769 -17.828 6.133 1 97.19 269 LYS A CA 1
ATOM 2081 C C . LYS A 1 269 ? 0.782 -16.875 7.328 1 97.19 269 LYS A C 1
ATOM 2083 O O . LYS A 1 269 ? 0.507 -15.688 7.188 1 97.19 269 LYS A O 1
ATOM 2088 N N . VAL A 1 270 ? 1.041 -17.391 8.523 1 96.31 270 VAL A N 1
ATOM 2089 C CA . VAL A 1 270 ? 0.879 -16.531 9.688 1 96.31 270 VAL A CA 1
ATOM 2090 C C . VAL A 1 270 ? 2.223 -16.344 10.398 1 96.31 270 VAL A C 1
ATOM 2092 O O . VAL A 1 270 ? 2.355 -15.516 11.289 1 96.31 270 VAL A O 1
ATOM 2095 N N . GLU A 1 271 ? 3.201 -17.141 10.094 1 95.5 271 GLU A N 1
ATOM 2096 C CA . GLU A 1 271 ? 4.539 -17.047 10.664 1 95.5 271 GLU A CA 1
ATOM 2097 C C . GLU A 1 271 ? 5.605 -17.453 9.648 1 95.5 271 GLU A C 1
ATOM 2099 O O . GLU A 1 271 ? 5.492 -18.5 9.008 1 95.5 271 GLU A O 1
ATOM 2104 N N . GLU A 1 272 ? 6.535 -16.594 9.438 1 93.31 272 GLU A N 1
ATOM 2105 C CA . GLU A 1 272 ? 7.664 -16.906 8.562 1 93.31 272 GLU A CA 1
ATOM 2106 C C . GLU A 1 272 ? 8.805 -17.547 9.344 1 93.31 272 GLU A C 1
ATOM 2108 O O . GLU A 1 272 ? 9.094 -17.141 10.469 1 93.31 272 GLU A O 1
ATOM 2113 N N . GLY A 1 273 ? 9.438 -18.406 8.758 1 90.69 273 GLY A N 1
ATOM 2114 C CA . GLY A 1 273 ? 10.562 -19.078 9.406 1 90.69 273 GLY A CA 1
ATOM 2115 C C . GLY A 1 273 ? 10.281 -20.516 9.75 1 90.69 273 GLY A C 1
ATOM 2116 O O . GLY A 1 273 ? 10.742 -21.422 9.047 1 90.69 273 GLY A O 1
ATOM 2117 N N . PRO A 1 274 ? 9.391 -20.766 10.797 1 93 274 PRO A N 1
ATOM 2118 C CA . PRO A 1 274 ? 9.117 -22.156 11.156 1 93 274 PRO A CA 1
ATOM 2119 C C . PRO A 1 274 ? 8.133 -22.828 10.203 1 93 274 PRO A C 1
ATOM 2121 O O . PRO A 1 274 ? 7.281 -22.156 9.617 1 93 274 PRO A O 1
ATOM 2124 N N . MET A 1 275 ? 8.242 -24.141 10.062 1 94.62 275 MET A N 1
ATOM 2125 C CA . MET A 1 275 ? 7.312 -24.922 9.25 1 94.62 275 MET A CA 1
ATOM 2126 C C . MET A 1 275 ? 5.992 -25.141 9.984 1 94.62 275 MET A C 1
ATOM 2128 O O . MET A 1 275 ? 4.945 -25.297 9.359 1 94.62 275 MET A O 1
ATOM 2132 N N . VAL A 1 276 ? 6.082 -25.219 11.242 1 96.94 276 VAL A N 1
ATOM 2133 C CA . VAL A 1 276 ? 4.93 -25.25 12.133 1 96.94 276 VAL A CA 1
ATOM 2134 C C . VAL A 1 276 ? 4.934 -24.016 13.031 1 96.94 276 VAL A C 1
ATOM 2136 O O . VAL A 1 276 ? 5.957 -23.672 13.633 1 96.94 276 VAL A O 1
ATOM 2139 N N . PRO A 1 277 ? 3.781 -23.328 13.086 1 97.06 277 PRO A N 1
ATOM 2140 C CA . PRO A 1 277 ? 3.783 -22.125 13.922 1 97.06 277 PRO A CA 1
ATOM 2141 C C . PRO A 1 277 ? 4.238 -22.391 15.352 1 97.06 277 PRO A C 1
ATOM 2143 O O . PRO A 1 277 ? 3.928 -23.453 15.914 1 97.06 277 PRO A O 1
ATOM 2146 N N . SER A 1 278 ? 4.969 -21.406 15.93 1 97 278 SER A N 1
ATOM 2147 C CA . SER A 1 278 ? 5.441 -21.516 17.312 1 97 278 SER A CA 1
ATOM 2148 C C . SER A 1 278 ? 4.277 -21.703 18.281 1 97 278 SER A C 1
ATOM 2150 O O . SER A 1 278 ? 4.438 -22.344 19.328 1 97 278 SER A O 1
ATOM 2152 N N . ASN A 1 279 ? 3.141 -21.156 17.953 1 97.75 279 ASN A N 1
ATOM 2153 C CA . ASN A 1 279 ? 1.888 -21.297 18.688 1 97.75 279 ASN A CA 1
ATOM 2154 C C . ASN A 1 279 ? 0.712 -21.547 17.75 1 97.75 279 ASN A C 1
ATOM 2156 O O . ASN A 1 279 ? 0.151 -20.609 17.188 1 97.75 279 ASN A O 1
ATOM 2160 N N . VAL A 1 280 ? 0.292 -22.812 17.594 1 96.81 280 VAL A N 1
ATOM 2161 C CA . VAL A 1 280 ? -0.715 -23.234 16.641 1 96.81 280 VAL A CA 1
ATOM 2162 C C . VAL A 1 280 ? -2.059 -22.594 16.969 1 96.81 280 VAL A C 1
ATOM 2164 O O . VAL A 1 280 ? -2.816 -22.219 16.078 1 96.81 280 VAL A O 1
ATOM 2167 N N . GLY A 1 281 ? -2.344 -22.516 18.281 1 97.31 281 GLY A N 1
ATOM 2168 C CA . GLY A 1 281 ? -3.57 -21.859 18.703 1 97.31 281 GLY A CA 1
ATOM 2169 C C . GLY A 1 281 ? -3.631 -20.391 18.281 1 97.31 281 GLY A C 1
ATOM 2170 O O . GLY A 1 281 ? -4.656 -19.922 17.797 1 97.31 281 GLY A O 1
ATOM 2171 N N . ALA A 1 282 ? -2.561 -19.672 18.516 1 97.62 282 ALA A N 1
ATOM 2172 C CA . ALA A 1 282 ? -2.475 -18.266 18.125 1 97.62 282 ALA A CA 1
ATOM 2173 C C . ALA A 1 282 ? -2.578 -18.109 16.609 1 97.62 282 ALA A C 1
ATOM 2175 O O . ALA A 1 282 ? -3.186 -17.156 16.125 1 97.62 282 ALA A O 1
ATOM 2176 N N . ALA A 1 283 ? -1.973 -19.047 15.914 1 97.56 283 ALA A N 1
ATOM 2177 C CA . ALA A 1 283 ? -2.051 -19.062 14.453 1 97.56 283 ALA A CA 1
ATOM 2178 C C . ALA A 1 283 ? -3.494 -19.203 13.984 1 97.56 283 ALA A C 1
ATOM 2180 O O . ALA A 1 283 ? -3.936 -18.484 13.078 1 97.56 283 ALA A O 1
ATOM 2181 N N . ALA A 1 284 ? -4.18 -20.109 14.57 1 97.94 284 ALA A N 1
ATOM 2182 C CA . ALA A 1 284 ? -5.586 -20.328 14.234 1 97.94 284 ALA A CA 1
ATOM 2183 C C . ALA A 1 284 ? -6.414 -19.078 14.508 1 97.94 284 ALA A C 1
ATOM 2185 O O . ALA A 1 284 ? -7.281 -18.719 13.711 1 97.94 284 ALA A O 1
ATOM 2186 N N . ALA A 1 285 ? -6.141 -18.453 15.641 1 98.44 285 ALA A N 1
ATOM 2187 C CA . ALA A 1 285 ? -6.844 -17.234 15.992 1 98.44 285 ALA A CA 1
ATOM 2188 C C . ALA A 1 285 ? -6.574 -16.125 14.977 1 98.44 285 ALA A C 1
ATOM 2190 O O . ALA A 1 285 ? -7.488 -15.398 14.578 1 98.44 285 ALA A O 1
ATOM 2191 N N . THR A 1 286 ? -5.352 -15.984 14.562 1 98.56 286 THR A N 1
ATOM 2192 C CA . THR A 1 286 ? -4.977 -14.984 13.562 1 98.56 286 THR A CA 1
ATOM 2193 C C . THR A 1 286 ? -5.703 -15.242 12.25 1 98.56 286 THR A C 1
ATOM 2195 O O . THR A 1 286 ? -6.207 -14.305 11.617 1 98.56 286 THR A O 1
ATOM 2198 N N . ARG A 1 287 ? -5.809 -16.484 11.789 1 98.69 287 ARG A N 1
ATOM 2199 C CA . ARG A 1 287 ? -6.508 -16.812 10.555 1 98.69 287 ARG A CA 1
ATOM 2200 C C . ARG A 1 287 ? -8 -16.531 10.672 1 98.69 287 ARG A C 1
ATOM 2202 O O . ARG A 1 287 ? -8.641 -16.141 9.695 1 98.69 287 ARG A O 1
ATOM 2209 N N . THR A 1 288 ? -8.531 -16.766 11.867 1 98.75 288 THR A N 1
ATOM 2210 C CA . THR A 1 288 ? -9.922 -16.391 12.109 1 98.75 288 THR A CA 1
ATOM 2211 C C . THR A 1 288 ? -10.133 -14.898 11.914 1 98.75 288 THR A C 1
ATOM 2213 O O . THR A 1 288 ? -11.094 -14.477 11.266 1 98.75 288 THR A O 1
ATOM 2216 N N . GLU A 1 289 ? -9.203 -14.125 12.461 1 98.88 289 GLU A N 1
ATOM 2217 C CA . GLU A 1 289 ? -9.289 -12.68 12.305 1 98.88 289 GLU A CA 1
ATOM 2218 C C . GLU A 1 289 ? -9.172 -12.273 10.844 1 98.88 289 GLU A C 1
ATOM 2220 O O . GLU A 1 289 ? -9.852 -11.352 10.391 1 98.88 289 GLU A O 1
ATOM 2225 N N . HIS A 1 290 ? -8.289 -12.914 10.117 1 98.88 290 HIS A N 1
ATOM 2226 C CA . HIS A 1 290 ? -8.195 -12.664 8.68 1 98.88 290 HIS A CA 1
ATOM 2227 C C . HIS A 1 290 ? -9.523 -12.922 7.984 1 98.88 290 HIS A C 1
ATOM 2229 O O . HIS A 1 290 ? -9.977 -12.094 7.184 1 98.88 290 HIS A O 1
ATOM 2235 N N . ARG A 1 291 ? -10.172 -14.062 8.266 1 98.81 291 ARG A N 1
ATOM 2236 C CA . ARG A 1 291 ? -11.469 -14.383 7.68 1 98.81 291 ARG A CA 1
ATOM 2237 C C . ARG A 1 291 ? -12.492 -13.297 7.988 1 98.81 291 ARG A C 1
ATOM 2239 O O . ARG A 1 291 ? -13.266 -12.898 7.113 1 98.81 291 ARG A O 1
ATOM 2246 N N . GLU A 1 292 ? -12.453 -12.859 9.203 1 98.88 292 GLU A N 1
ATOM 2247 C CA . GLU A 1 292 ? -13.391 -11.828 9.625 1 98.88 292 GLU A CA 1
ATOM 2248 C C . GLU A 1 292 ? -13.195 -10.547 8.812 1 98.88 292 GLU A C 1
ATOM 2250 O O . GLU A 1 292 ? -14.172 -9.891 8.445 1 98.88 292 GLU A O 1
ATOM 2255 N N . GLN A 1 293 ? -11.914 -10.203 8.539 1 98.88 293 GLN A N 1
ATOM 2256 C CA . GLN A 1 293 ? -11.648 -9 7.746 1 98.88 293 GLN A CA 1
ATOM 2257 C C . GLN A 1 293 ? -12.148 -9.164 6.316 1 98.88 293 GLN A C 1
ATOM 2259 O O . GLN A 1 293 ? -12.719 -8.234 5.742 1 98.88 293 GLN A O 1
ATOM 2264 N N . VAL A 1 294 ? -11.969 -10.297 5.711 1 98.94 294 VAL A N 1
ATOM 2265 C CA . VAL A 1 294 ? -12.422 -10.562 4.348 1 98.94 294 VAL A CA 1
ATOM 2266 C C . VAL A 1 294 ? -13.945 -10.508 4.281 1 98.94 294 VAL A C 1
ATOM 2268 O O . VAL A 1 294 ? -14.508 -9.852 3.4 1 98.94 294 VAL A O 1
ATOM 2271 N N . LEU A 1 295 ? -14.562 -11.156 5.23 1 98.88 295 LEU A N 1
ATOM 2272 C CA . LEU A 1 295 ? -16.016 -11.188 5.254 1 98.88 295 LEU A CA 1
ATOM 2273 C C . LEU A 1 295 ? -16.594 -9.797 5.496 1 98.88 295 LEU A C 1
ATOM 2275 O O . LEU A 1 295 ? -17.594 -9.414 4.883 1 98.88 295 LEU A O 1
ATOM 2279 N N . ALA A 1 296 ? -15.961 -9.031 6.375 1 98.81 296 ALA A N 1
ATOM 2280 C CA . ALA A 1 296 ? -16.406 -7.66 6.633 1 98.81 296 ALA A CA 1
ATOM 2281 C C . ALA A 1 296 ? -16.281 -6.801 5.379 1 98.81 296 ALA A C 1
ATOM 2283 O O . ALA A 1 296 ? -17.156 -5.973 5.105 1 98.81 296 ALA A O 1
ATOM 2284 N N . ALA A 1 297 ? -15.219 -6.973 4.645 1 98.88 297 ALA A N 1
ATOM 2285 C CA . ALA A 1 297 ? -15.047 -6.238 3.395 1 98.88 297 ALA A CA 1
ATOM 2286 C C . ALA A 1 297 ? -16.156 -6.59 2.402 1 98.88 297 ALA A C 1
ATOM 2288 O O . ALA A 1 297 ? -16.703 -5.707 1.743 1 98.88 297 ALA A O 1
ATOM 2289 N N . LEU A 1 298 ? -16.469 -7.855 2.318 1 98.88 298 LEU A N 1
ATOM 2290 C CA . LEU A 1 298 ? -17.531 -8.281 1.419 1 98.88 298 LEU A CA 1
ATOM 2291 C C . LEU A 1 298 ? -18.875 -7.727 1.869 1 98.88 298 LEU A C 1
ATOM 2293 O O . LEU A 1 298 ? -19.672 -7.27 1.044 1 98.88 298 LEU A O 1
ATOM 2297 N N . ASP A 1 299 ? -19.125 -7.77 3.17 1 98.75 299 ASP A N 1
ATOM 2298 C CA . ASP A 1 299 ? -20.359 -7.219 3.695 1 98.75 299 ASP A CA 1
ATOM 2299 C C . ASP A 1 299 ? -20.516 -5.746 3.32 1 98.75 299 ASP A C 1
ATOM 2301 O O . ASP A 1 299 ? -21.625 -5.281 3.041 1 98.75 299 ASP A O 1
ATOM 2305 N N . THR A 1 300 ? -19.438 -5.07 3.293 1 98.38 300 THR A N 1
ATOM 2306 C CA . THR A 1 300 ? -19.453 -3.631 3.055 1 98.38 300 THR A CA 1
ATOM 2307 C C . THR A 1 300 ? -19.562 -3.33 1.562 1 98.38 300 THR A C 1
ATOM 2309 O O . THR A 1 300 ? -20.344 -2.486 1.146 1 98.38 300 THR A O 1
ATOM 2312 N N . TYR A 1 301 ? -18.797 -4.027 0.747 1 98.69 301 TYR A N 1
ATOM 2313 C CA . TYR A 1 301 ? -18.609 -3.594 -0.634 1 98.69 301 TYR A CA 1
ATOM 2314 C C . TYR A 1 301 ? -19.344 -4.516 -1.597 1 98.69 301 TYR A C 1
ATOM 2316 O O . TYR A 1 301 ? -19.594 -4.145 -2.748 1 98.69 301 TYR A O 1
ATOM 2324 N N . ASN A 1 302 ? -19.688 -5.746 -1.157 1 98.75 302 ASN A N 1
ATOM 2325 C CA . ASN A 1 302 ? -20.297 -6.75 -2.014 1 98.75 302 ASN A CA 1
ATOM 2326 C C . ASN A 1 302 ? -21.016 -7.828 -1.193 1 98.75 302 ASN A C 1
ATOM 2328 O O . ASN A 1 302 ? -20.594 -8.984 -1.191 1 98.75 302 ASN A O 1
ATOM 2332 N N . PRO A 1 303 ? -22.078 -7.473 -0.584 1 98.19 303 PRO A N 1
ATOM 2333 C CA . PRO A 1 303 ? -22.734 -8.391 0.344 1 98.19 303 PRO A CA 1
ATOM 2334 C C . PRO A 1 303 ? -23.281 -9.641 -0.35 1 98.19 303 PRO A C 1
ATOM 2336 O O . PRO A 1 303 ? -23.516 -10.656 0.302 1 98.19 303 PRO A O 1
ATOM 2339 N N . GLY A 1 304 ? -23.422 -9.664 -1.612 1 97.94 304 GLY A N 1
ATOM 2340 C CA . GLY A 1 304 ? -24 -10.789 -2.334 1 97.94 304 GLY A CA 1
ATOM 2341 C C . GLY A 1 304 ? -22.953 -11.758 -2.863 1 97.94 304 GLY A C 1
ATOM 2342 O O . GLY A 1 304 ? -23.297 -12.812 -3.398 1 97.94 304 GLY A O 1
ATOM 2343 N N . ALA A 1 305 ? -21.719 -11.477 -2.721 1 98.62 305 ALA A N 1
ATOM 2344 C CA . ALA A 1 305 ? -20.656 -12.305 -3.285 1 98.62 305 ALA A CA 1
ATOM 2345 C C . ALA A 1 305 ? -20.578 -13.656 -2.584 1 98.62 305 ALA A C 1
ATOM 2347 O O . ALA A 1 305 ? -20.703 -13.734 -1.358 1 98.62 305 ALA A O 1
ATOM 2348 N N . VAL A 1 306 ? -20.422 -14.75 -3.361 1 98.81 306 VAL A N 1
ATOM 2349 C CA . VAL A 1 306 ? -20.062 -16.062 -2.848 1 98.81 306 VAL A CA 1
ATOM 2350 C C . VAL A 1 306 ? -18.578 -16.078 -2.486 1 98.81 306 VAL A C 1
ATOM 2352 O O . VAL A 1 306 ? -17.781 -15.328 -3.051 1 98.81 306 VAL A O 1
ATOM 2355 N N . ALA A 1 307 ? -18.234 -16.875 -1.454 1 98.94 307 ALA A N 1
ATOM 2356 C CA . ALA A 1 307 ? -16.828 -16.906 -1.11 1 98.94 307 ALA A CA 1
ATOM 2357 C C . ALA A 1 307 ? -16.422 -18.266 -0.534 1 98.94 307 ALA A C 1
ATOM 2359 O O . ALA A 1 307 ? -17.266 -18.984 0.016 1 98.94 307 ALA A O 1
ATOM 2360 N N . VAL A 1 308 ? -15.258 -18.609 -0.729 1 98.94 308 VAL A N 1
ATOM 2361 C CA . VAL A 1 308 ? -14.594 -19.719 -0.029 1 98.94 308 VAL A CA 1
ATOM 2362 C C . VAL A 1 308 ? -13.273 -19.234 0.567 1 98.94 308 VAL A C 1
ATOM 2364 O O . VAL A 1 308 ? -12.492 -18.562 -0.107 1 98.94 308 VAL A O 1
ATOM 2367 N N . LEU A 1 309 ? -13.086 -19.469 1.842 1 98.88 309 LEU A N 1
ATOM 2368 C CA . LEU A 1 309 ? -11.938 -18.969 2.58 1 98.88 309 LEU A CA 1
ATOM 2369 C C . LEU A 1 309 ? -11.039 -20.109 3.037 1 98.88 309 LEU A C 1
ATOM 2371 O O . LEU A 1 309 ? -11.492 -21.25 3.168 1 98.88 309 LEU A O 1
ATOM 2375 N N . ASP A 1 310 ? -9.75 -19.734 3.205 1 98.75 310 ASP A N 1
ATOM 2376 C CA . ASP A 1 310 ? -8.711 -20.625 3.693 1 98.75 310 ASP A CA 1
ATOM 2377 C C . ASP A 1 310 ? -8.383 -21.703 2.656 1 98.75 310 ASP A C 1
ATOM 2379 O O . ASP A 1 310 ? -8.109 -22.859 3.012 1 98.75 310 ASP A O 1
ATOM 2383 N N . VAL A 1 311 ? -8.523 -21.359 1.406 1 98.88 311 VAL A N 1
ATOM 2384 C CA . VAL A 1 311 ? -8.156 -22.266 0.333 1 98.88 311 VAL A CA 1
ATOM 2385 C C . VAL A 1 311 ? -6.641 -22.391 0.248 1 98.88 311 VAL A C 1
ATOM 2387 O O . VAL A 1 311 ? -5.922 -21.406 0.357 1 98.88 311 VAL A O 1
ATOM 2390 N N . ASP A 1 312 ? -6.117 -23.547 0.011 1 98.62 312 ASP A N 1
ATOM 2391 C CA . ASP A 1 312 ? -4.684 -23.812 0.02 1 98.62 312 ASP A CA 1
ATOM 2392 C C . ASP A 1 312 ? -4.062 -23.516 -1.345 1 98.62 312 ASP A C 1
ATOM 2394 O O . ASP A 1 312 ? -3.459 -24.391 -1.961 1 98.62 312 ASP A O 1
ATOM 2398 N N . CYS A 1 313 ? -4.168 -22.219 -1.769 1 98.69 313 CYS A N 1
ATOM 2399 C CA . CYS A 1 313 ? -3.693 -21.812 -3.084 1 98.69 313 CYS A CA 1
ATOM 2400 C C . CYS A 1 313 ? -2.721 -20.641 -2.969 1 98.69 313 CYS A C 1
ATOM 2402 O O . CYS A 1 313 ? -2.441 -19.953 -3.959 1 98.69 313 CYS A O 1
ATOM 2404 N N . GLY A 1 314 ? -2.25 -20.344 -1.708 1 97.94 314 GLY A N 1
ATOM 2405 C CA . GLY A 1 314 ? -1.335 -19.234 -1.474 1 97.94 314 GLY A CA 1
ATOM 2406 C C . GLY A 1 314 ? 0.039 -19.688 -1.013 1 97.94 314 GLY A C 1
ATOM 2407 O O . GLY A 1 314 ? 0.662 -20.547 -1.642 1 97.94 314 GLY A O 1
ATOM 2408 N N . HIS A 1 315 ? 0.527 -19.172 0.158 1 97.75 315 HIS A N 1
ATOM 2409 C CA . HIS A 1 315 ? 1.93 -19.312 0.533 1 97.75 315 HIS A CA 1
ATOM 2410 C C . HIS A 1 315 ? 2.119 -20.406 1.575 1 97.75 315 HIS A C 1
ATOM 2412 O O . HIS A 1 315 ? 3.232 -20.625 2.055 1 97.75 315 HIS A O 1
ATOM 2418 N N . THR A 1 316 ? 1.022 -21.062 1.951 1 97.38 316 THR A N 1
ATOM 2419 C CA . THR A 1 316 ? 1.178 -22.297 2.727 1 97.38 316 THR A CA 1
ATOM 2420 C C . THR A 1 316 ? 1.403 -23.484 1.808 1 97.38 316 THR A C 1
ATOM 2422 O O . THR A 1 316 ? 1.274 -23.375 0.587 1 97.38 316 THR A O 1
ATOM 2425 N N . LEU A 1 317 ? 1.863 -24.625 2.393 1 96.12 317 LEU A N 1
ATOM 2426 C CA . LEU A 1 317 ? 2.053 -25.875 1.648 1 96.12 317 LEU A CA 1
ATOM 2427 C C . LEU A 1 317 ? 1.092 -26.953 2.137 1 96.12 317 LEU A C 1
ATOM 2429 O O . LEU A 1 317 ? 0.8 -27.031 3.332 1 96.12 317 LEU A O 1
ATOM 2433 N N . PRO A 1 318 ? 0.56 -27.75 1.239 1 96.62 318 PRO A N 1
ATOM 2434 C CA . PRO A 1 318 ? 0.758 -27.703 -0.211 1 96.62 318 PRO A CA 1
ATOM 2435 C C . PRO A 1 318 ? -0.01 -26.562 -0.876 1 96.62 318 PRO A C 1
ATOM 2437 O O . PRO A 1 318 ? -0.849 -25.922 -0.237 1 96.62 318 PRO A O 1
ATOM 2440 N N . GLN A 1 319 ? 0.381 -26.25 -2.09 1 98.06 319 GLN A N 1
ATOM 2441 C CA . GLN A 1 319 ? -0.359 -25.266 -2.887 1 98.06 319 GLN A CA 1
ATOM 2442 C C . GLN A 1 319 ? -1.147 -25.953 -3.998 1 98.06 319 GLN A C 1
ATOM 2444 O O . GLN A 1 319 ? -0.595 -26.766 -4.754 1 98.06 319 GLN A O 1
ATOM 2449 N N . LEU A 1 320 ? -2.391 -25.703 -4.066 1 98.75 320 LEU A N 1
ATOM 2450 C CA . LEU A 1 320 ? -3.24 -26.078 -5.191 1 98.75 320 LEU A CA 1
ATOM 2451 C C . LEU A 1 320 ? -3.301 -24.969 -6.234 1 98.75 320 LEU A C 1
ATOM 2453 O O . LEU A 1 320 ? -3.635 -23.828 -5.91 1 98.75 320 LEU A O 1
ATOM 2457 N N . VAL A 1 321 ? -2.936 -25.172 -7.48 1 98.12 321 VAL A N 1
ATOM 2458 C CA . VAL A 1 321 ? -2.818 -24.109 -8.461 1 98.12 321 VAL A CA 1
ATOM 2459 C C . VAL A 1 321 ? -4.191 -23.797 -9.062 1 98.12 321 VAL A C 1
ATOM 2461 O O . VAL A 1 321 ? -5.055 -24.672 -9.133 1 98.12 321 VAL A O 1
ATOM 2464 N N . LEU A 1 322 ? -4.434 -22.625 -9.422 1 98.88 322 LEU A N 1
ATOM 2465 C CA . LEU A 1 322 ? -5.703 -22.141 -9.961 1 98.88 322 LEU A CA 1
ATOM 2466 C C . LEU A 1 322 ? -5.5 -21.453 -11.297 1 98.88 322 LEU A C 1
ATOM 2468 O O . LEU A 1 322 ? -4.422 -20.906 -11.562 1 98.88 322 LEU A O 1
ATOM 2472 N N . PRO A 1 323 ? -6.539 -21.5 -12.172 1 98.75 323 PRO A N 1
ATOM 2473 C CA . PRO A 1 323 ? -6.426 -20.734 -13.406 1 98.75 323 PRO A CA 1
ATOM 2474 C C . PRO A 1 323 ? -6.41 -19.219 -13.164 1 98.75 323 PRO A C 1
ATOM 2476 O O . PRO A 1 323 ? -6.934 -18.75 -12.148 1 98.75 323 PRO A O 1
ATOM 2479 N N . TYR A 1 324 ? -5.777 -18.516 -13.938 1 98.75 324 TYR A N 1
ATOM 2480 C CA . TYR A 1 324 ? -5.785 -17.047 -13.984 1 98.75 324 TYR A CA 1
ATOM 2481 C C . TYR A 1 324 ? -6.234 -16.562 -15.359 1 98.75 324 TYR A C 1
ATOM 2483 O O . TYR A 1 324 ? -5.594 -16.844 -16.375 1 98.75 324 TYR A O 1
ATOM 2491 N N . GLY A 1 325 ? -7.316 -15.852 -15.406 1 98.25 325 GLY A N 1
ATOM 2492 C CA . GLY A 1 325 ? -7.902 -15.477 -16.688 1 98.25 325 GLY A CA 1
ATOM 2493 C C . GLY A 1 325 ? -8.805 -16.547 -17.266 1 98.25 325 GLY A C 1
ATOM 2494 O O . GLY A 1 325 ? -9.281 -16.406 -18.391 1 98.25 325 GLY A O 1
ATOM 2495 N N . GLN A 1 326 ? -9.008 -17.625 -16.594 1 98.44 326 GLN A N 1
ATOM 2496 C CA . GLN A 1 326 ? -9.961 -18.672 -16.906 1 98.44 326 GLN A CA 1
ATOM 2497 C C . GLN A 1 326 ? -10.852 -18.984 -15.703 1 98.44 326 GLN A C 1
ATOM 2499 O O . GLN A 1 326 ? -10.695 -18.375 -14.641 1 98.44 326 GLN A O 1
ATOM 2504 N N . ASP A 1 327 ? -11.703 -19.969 -15.828 1 98.69 327 ASP A N 1
ATOM 2505 C CA . ASP A 1 327 ? -12.844 -20.031 -14.922 1 98.69 327 ASP A CA 1
ATOM 2506 C C . ASP A 1 327 ? -12.531 -20.922 -13.727 1 98.69 327 ASP A C 1
ATOM 2508 O O . ASP A 1 327 ? -11.758 -21.875 -13.836 1 98.69 327 ASP A O 1
ATOM 2512 N N . VAL A 1 328 ? -13.156 -20.594 -12.625 1 98.88 328 VAL A N 1
ATOM 2513 C CA . VAL A 1 328 ? -13.344 -21.469 -11.469 1 98.88 328 VAL A CA 1
ATOM 2514 C C . VAL A 1 328 ? -14.82 -21.5 -11.07 1 98.88 328 VAL A C 1
ATOM 2516 O O . VAL A 1 328 ? -15.555 -20.531 -11.32 1 98.88 328 VAL A O 1
ATOM 2519 N N . THR A 1 329 ? -15.242 -22.578 -10.555 1 98.94 329 THR A N 1
ATOM 2520 C CA . THR A 1 329 ? -16.578 -22.688 -9.984 1 98.94 329 THR A CA 1
ATOM 2521 C C . THR A 1 329 ? -16.5 -22.812 -8.461 1 98.94 329 THR A C 1
ATOM 2523 O O . THR A 1 329 ? -15.828 -23.688 -7.934 1 98.94 329 THR A O 1
ATOM 2526 N N . ILE A 1 330 ? -17.125 -21.906 -7.773 1 98.94 330 ILE A N 1
ATOM 2527 C CA . ILE A 1 330 ? -17.328 -21.969 -6.328 1 98.94 330 ILE A CA 1
ATOM 2528 C C . ILE A 1 330 ? -18.766 -22.422 -6.023 1 98.94 330 ILE A C 1
ATOM 2530 O O . ILE A 1 330 ? -19.719 -21.766 -6.426 1 98.94 330 ILE A O 1
ATOM 2534 N N . ASP A 1 331 ? -18.938 -23.5 -5.324 1 98.81 331 ASP A N 1
ATOM 2535 C CA . ASP A 1 331 ? -20.25 -24.031 -4.965 1 98.81 331 ASP A CA 1
ATOM 2536 C C . ASP A 1 331 ? -20.359 -24.25 -3.461 1 98.81 331 ASP A C 1
ATOM 2538 O O . ASP A 1 331 ? -20.078 -25.344 -2.969 1 98.81 331 ASP A O 1
ATOM 2542 N N . PRO A 1 332 ? -20.812 -23.281 -2.781 1 98.38 332 PRO A N 1
ATOM 2543 C CA . PRO A 1 332 ? -20.906 -23.406 -1.325 1 98.38 332 PRO A CA 1
ATOM 2544 C C . PRO A 1 332 ? -21.891 -24.484 -0.889 1 98.38 332 PRO A C 1
ATOM 2546 O O . PRO A 1 332 ? -21.734 -25.078 0.181 1 98.38 332 PRO A O 1
ATOM 2549 N N . VAL A 1 333 ? -22.891 -24.719 -1.603 1 97.88 333 VAL A N 1
ATOM 2550 C CA . VAL A 1 333 ? -23.906 -25.703 -1.252 1 97.88 333 VAL A CA 1
ATOM 2551 C C . VAL A 1 333 ? -23.297 -27.109 -1.299 1 97.88 333 VAL A C 1
ATOM 2553 O O . VAL A 1 333 ? -23.469 -27.891 -0.362 1 97.88 333 VAL A O 1
ATOM 2556 N N . ALA A 1 334 ? -22.594 -27.375 -2.281 1 98.06 334 ALA A N 1
ATOM 2557 C CA . ALA A 1 334 ? -21.953 -28.672 -2.447 1 98.06 334 ALA A CA 1
ATOM 2558 C C . ALA A 1 334 ? -20.641 -28.75 -1.686 1 98.06 334 ALA A C 1
ATOM 2560 O O . ALA A 1 334 ? -20.062 -29.828 -1.536 1 98.06 334 ALA A O 1
ATOM 2561 N N . GLY A 1 335 ? -20.141 -27.594 -1.264 1 98.12 335 GLY A N 1
ATOM 2562 C CA . GLY A 1 335 ? -18.812 -27.562 -0.671 1 98.12 335 GLY A CA 1
ATOM 2563 C C . GLY A 1 335 ? -17.719 -27.938 -1.649 1 98.12 335 GLY A C 1
ATOM 2564 O O . GLY A 1 335 ? -16.859 -28.75 -1.336 1 98.12 335 GLY A O 1
ATOM 2565 N N . ALA A 1 336 ? -17.812 -27.312 -2.859 1 98.56 336 ALA A N 1
ATOM 2566 C CA . ALA A 1 336 ? -16.875 -27.734 -3.904 1 98.56 336 ALA A CA 1
ATOM 2567 C C . ALA A 1 336 ? -16.25 -26.531 -4.602 1 98.56 336 ALA A C 1
ATOM 2569 O O . ALA A 1 336 ? -16.938 -25.531 -4.844 1 98.56 336 ALA A O 1
ATOM 2570 N N . LEU A 1 337 ? -15.008 -26.594 -4.852 1 98.88 337 LEU A N 1
ATOM 2571 C CA . LEU A 1 337 ? -14.234 -25.672 -5.664 1 98.88 337 LEU A CA 1
ATOM 2572 C C . LEU A 1 337 ? -13.609 -26.375 -6.859 1 98.88 337 LEU A C 1
ATOM 2574 O O . LEU A 1 337 ? -12.852 -27.344 -6.684 1 98.88 337 LEU A O 1
ATOM 2578 N N . THR A 1 338 ? -13.961 -25.953 -8.062 1 98.94 338 THR A N 1
ATOM 2579 C CA . THR A 1 338 ? -13.477 -26.625 -9.258 1 98.94 338 THR A CA 1
ATOM 2580 C C . THR A 1 338 ? -12.719 -25.656 -10.156 1 98.94 338 THR A C 1
ATOM 2582 O O . THR A 1 338 ? -13.219 -24.562 -10.461 1 98.94 338 THR A O 1
ATOM 2585 N N . ALA A 1 339 ? -11.531 -25.984 -10.531 1 98.88 339 ALA A N 1
ATOM 2586 C CA . ALA A 1 339 ? -10.727 -25.219 -11.484 1 98.88 339 ALA A CA 1
ATOM 2587 C C . ALA A 1 339 ? -10.93 -25.734 -12.906 1 98.88 339 ALA A C 1
ATOM 2589 O O . ALA A 1 339 ? -10.906 -26.938 -13.148 1 98.88 339 ALA A O 1
ATOM 2590 N N . HIS A 1 340 ? -11.172 -24.828 -13.797 1 98.69 340 HIS A N 1
ATOM 2591 C CA . HIS A 1 340 ? -11.359 -25.172 -15.203 1 98.69 340 HIS A CA 1
ATOM 2592 C C . HIS A 1 340 ? -10.195 -24.688 -16.047 1 98.69 340 HIS A C 1
ATOM 2594 O O . HIS A 1 340 ? -10.109 -23.484 -16.359 1 98.69 340 HIS A O 1
ATOM 2600 N N . PHE A 1 341 ? -9.305 -25.609 -16.406 1 98.25 341 PHE A N 1
ATOM 2601 C CA . PHE A 1 341 ? -8.188 -25.297 -17.281 1 98.25 341 PHE A CA 1
ATOM 2602 C C . PHE A 1 341 ? -8.523 -25.625 -18.734 1 98.25 341 PHE A C 1
ATOM 2604 O O . PHE A 1 341 ? -8.312 -26.75 -19.172 1 98.25 341 PHE A O 1
ATOM 2611 N N . ASP A 1 342 ? -8.984 -24.625 -19.438 1 95.88 342 ASP A N 1
ATOM 2612 C CA . ASP A 1 342 ? -9.375 -24.812 -20.828 1 95.88 342 ASP A CA 1
ATOM 2613 C C . ASP A 1 342 ? -8.156 -24.812 -21.75 1 95.88 342 ASP A C 1
ATOM 2615 O O . ASP A 1 342 ? -7.398 -23.828 -21.781 1 95.88 342 ASP A O 1
ATOM 2619 N N . ARG A 1 343 ? -7.957 -25.891 -22.453 1 95.06 343 ARG A N 1
ATOM 2620 C CA . ARG A 1 343 ? -6.871 -26.031 -23.406 1 95.06 343 ARG A CA 1
ATOM 2621 C C . ARG A 1 343 ? -7.395 -26.547 -24.75 1 95.06 343 ARG A C 1
ATOM 2623 O O . ARG A 1 343 ? -8.234 -27.453 -24.781 1 95.06 343 ARG A O 1
ATOM 2630 N N . VAL A 1 344 ? -6.902 -25.844 -25.797 1 91.38 344 VAL A N 1
ATOM 2631 C CA . VAL A 1 344 ? -7.227 -26.312 -27.125 1 91.38 344 VAL A CA 1
ATOM 2632 C C . VAL A 1 344 ? -6.273 -27.438 -27.531 1 91.38 344 VAL A C 1
ATOM 2634 O O . VAL A 1 344 ? -5.074 -27.375 -27.234 1 91.38 344 VAL A O 1
ATOM 2637 N N . THR A 1 345 ? -6.883 -28.547 -28.031 1 81.56 345 THR A N 1
ATOM 2638 C CA . THR A 1 345 ? -6.059 -29.656 -28.516 1 81.56 345 THR A CA 1
ATOM 2639 C C . THR A 1 345 ? -5.695 -29.453 -29.984 1 81.56 345 THR A C 1
ATOM 2641 O O . THR A 1 345 ? -6.543 -29.094 -30.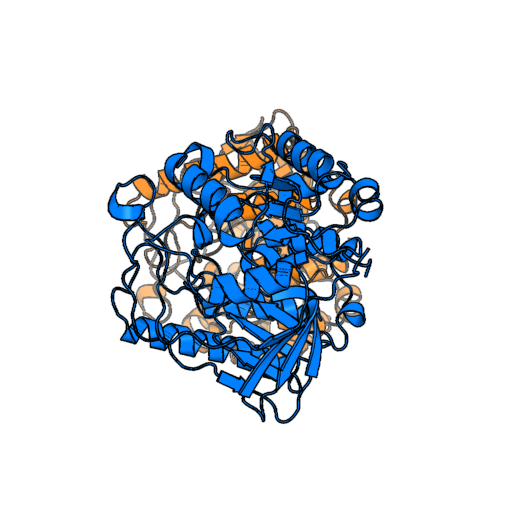781 1 81.56 345 THR A O 1
ATOM 2644 N N . SER A 1 346 ? -4.387 -29.047 -30.312 1 59.62 346 SER A N 1
ATOM 2645 C CA . SER A 1 346 ? -3.986 -28.938 -31.719 1 59.62 346 SER A CA 1
ATOM 2646 C C . SER A 1 346 ? -4.23 -30.25 -32.469 1 59.62 346 SER A C 1
ATOM 2648 O O . SER A 1 346 ? -4.223 -31.328 -31.859 1 59.62 346 SER A O 1
ATOM 2650 N N . MET B 1 1 ? -4.289 27.156 -8.742 1 90.81 1 MET B N 1
ATOM 2651 C CA . MET B 1 1 ? -4.91 27.031 -7.43 1 90.81 1 MET B CA 1
ATOM 2652 C C . MET B 1 1 ? -5.738 28.266 -7.094 1 90.81 1 MET B C 1
ATOM 2654 O O . MET B 1 1 ? -5.395 29.375 -7.5 1 90.81 1 MET B O 1
ATOM 2658 N N . LEU B 1 2 ? -6.758 28.062 -6.301 1 93.5 2 LEU B N 1
ATOM 2659 C CA . LEU B 1 2 ? -7.613 29.156 -5.828 1 93.5 2 LEU B CA 1
ATOM 2660 C C . LEU B 1 2 ? -6.914 29.953 -4.742 1 93.5 2 LEU B C 1
ATOM 2662 O O . LEU B 1 2 ? -6.109 29.422 -3.977 1 93.5 2 LEU B O 1
ATOM 2666 N N . PRO B 1 3 ? -7.172 31.188 -4.707 1 94.81 3 PRO B N 1
ATOM 2667 C CA . PRO B 1 3 ? -6.562 32 -3.656 1 94.81 3 PRO B CA 1
ATOM 2668 C C . PRO B 1 3 ? -7.141 31.719 -2.275 1 94.81 3 PRO B C 1
ATOM 2670 O O . PRO B 1 3 ? -8.336 31.438 -2.148 1 94.81 3 PRO B O 1
ATOM 2673 N N . LEU B 1 4 ? -6.312 31.766 -1.275 1 96.06 4 LEU B N 1
ATOM 2674 C CA . LEU B 1 4 ? -6.742 31.672 0.116 1 96.06 4 LEU B CA 1
ATOM 2675 C C . LEU B 1 4 ? -6.695 33.031 0.801 1 96.06 4 LEU B C 1
ATOM 2677 O O . LEU B 1 4 ? -5.75 33.812 0.6 1 96.06 4 LEU B O 1
ATOM 2681 N N . TYR B 1 5 ? -7.727 33.281 1.558 1 92.81 5 TYR B N 1
ATOM 2682 C CA . TYR B 1 5 ? -7.719 34.5 2.355 1 92.81 5 TYR B CA 1
ATOM 2683 C C . TYR B 1 5 ? -7.008 34.281 3.686 1 92.81 5 TYR B C 1
ATOM 2685 O O . TYR B 1 5 ? -7.113 33.219 4.281 1 92.81 5 TYR B O 1
ATOM 2693 N N . ALA B 1 6 ? -6.34 35.344 4.148 1 94.69 6 ALA B N 1
ATOM 2694 C CA . ALA B 1 6 ? -5.668 35.281 5.445 1 94.69 6 ALA B CA 1
ATOM 2695 C C . ALA B 1 6 ? -6.684 35.188 6.582 1 94.69 6 ALA B C 1
ATOM 2697 O O . ALA B 1 6 ? -7.711 35.875 6.559 1 94.69 6 ALA B O 1
ATOM 2698 N N . VAL B 1 7 ? -6.402 34.312 7.48 1 96.94 7 VAL B N 1
ATOM 2699 C CA . VAL B 1 7 ? -7.137 34.312 8.742 1 96.94 7 VAL B CA 1
ATOM 2700 C C . VAL B 1 7 ? -6.805 35.594 9.523 1 96.94 7 VAL B C 1
ATOM 2702 O O . VAL B 1 7 ? -5.656 36.031 9.539 1 96.94 7 VAL B O 1
ATOM 2705 N N . ARG B 1 8 ? -7.797 36.156 10.133 1 95.81 8 ARG B N 1
ATOM 2706 C CA . ARG B 1 8 ? -7.598 37.344 10.945 1 95.81 8 ARG B CA 1
ATOM 2707 C C . ARG B 1 8 ? -7.848 37.062 12.422 1 95.81 8 ARG B C 1
ATOM 2709 O O . ARG B 1 8 ? -8.617 36.156 12.758 1 95.81 8 ARG B O 1
ATOM 2716 N N . PRO B 1 9 ? -7.078 37.875 13.234 1 95.12 9 PRO B N 1
ATOM 2717 C CA . PRO B 1 9 ? -7.406 37.719 14.656 1 95.12 9 PRO B CA 1
ATOM 2718 C C . PRO B 1 9 ? -8.906 37.875 14.93 1 95.12 9 PRO B C 1
ATOM 2720 O O . PRO B 1 9 ? -9.562 38.75 14.344 1 95.12 9 PRO B O 1
ATOM 2723 N N . GLY B 1 10 ? -9.398 36.938 15.703 1 97.38 10 GLY B N 1
ATOM 2724 C CA . GLY B 1 10 ? -10.812 37 16.047 1 97.38 10 GLY B CA 1
ATOM 2725 C C . GLY B 1 10 ? -11.664 36.094 15.172 1 97.38 10 GLY B C 1
ATOM 2726 O O . GLY B 1 10 ? -12.82 35.812 15.492 1 97.38 10 GLY B O 1
ATOM 2727 N N . ASP B 1 11 ? -11.133 35.656 14.062 1 98.06 11 ASP B N 1
ATOM 2728 C CA . ASP B 1 11 ? -11.891 34.812 13.125 1 98.06 11 ASP B CA 1
ATOM 2729 C C . ASP B 1 11 ? -12.297 33.5 13.758 1 98.06 11 ASP B C 1
ATOM 2731 O O . ASP B 1 11 ? -11.625 33 14.664 1 98.06 11 ASP B O 1
ATOM 2735 N N . ARG B 1 12 ? -13.398 32.938 13.227 1 98.69 12 ARG B N 1
ATOM 2736 C CA . ARG B 1 12 ? -13.828 31.578 13.578 1 98.69 12 ARG B CA 1
ATOM 2737 C C . ARG B 1 12 ? -13.125 30.531 12.719 1 98.69 12 ARG B C 1
ATOM 2739 O O . ARG B 1 12 ? -13.016 30.703 11.5 1 98.69 12 ARG B O 1
ATOM 2746 N N . VAL B 1 13 ? -12.625 29.531 13.391 1 98.88 13 VAL B N 1
ATOM 2747 C CA . VAL B 1 13 ? -11.992 28.422 12.672 1 98.88 13 VAL B CA 1
ATOM 2748 C C . VAL B 1 13 ? -12.648 27.109 13.094 1 98.88 13 VAL B C 1
ATOM 2750 O O . VAL B 1 13 ? -12.984 26.922 14.258 1 98.88 13 VAL B O 1
ATOM 2753 N N . ALA B 1 14 ? -12.883 26.219 12.164 1 98.94 14 ALA B N 1
ATOM 2754 C CA . ALA B 1 14 ? -13.484 24.922 12.453 1 98.94 14 ALA B CA 1
ATOM 2755 C C . ALA B 1 14 ? -12.445 23.953 13.023 1 98.94 14 ALA B C 1
ATOM 2757 O O . ALA B 1 14 ? -11.305 23.906 12.562 1 98.94 14 ALA B O 1
ATOM 2758 N N . VAL B 1 15 ? -12.781 23.234 14.055 1 98.94 15 VAL B N 1
ATOM 2759 C CA . VAL B 1 15 ? -12.031 22.078 14.547 1 98.94 15 VAL B CA 1
ATOM 2760 C C . VAL B 1 15 ? -12.828 20.797 14.312 1 98.94 15 VAL B C 1
ATOM 2762 O O . VAL B 1 15 ? -13.93 20.641 14.852 1 98.94 15 VAL B O 1
ATOM 2765 N N . VAL B 1 16 ? -12.289 19.906 13.492 1 98.94 16 VAL B N 1
ATOM 2766 C CA . VAL B 1 16 ? -13.039 18.734 13.047 1 98.94 16 VAL B CA 1
ATOM 2767 C C . VAL B 1 16 ? -12.203 17.469 13.266 1 98.94 16 VAL B C 1
ATOM 2769 O O . VAL B 1 16 ? -10.977 17.547 13.336 1 98.94 16 VAL B O 1
ATOM 2772 N N . SER B 1 17 ? -12.867 16.281 13.445 1 98.88 17 SER B N 1
ATOM 2773 C CA . SER B 1 17 ? -12.234 14.969 13.492 1 98.88 17 SER B CA 1
ATOM 2774 C C . SER B 1 17 ? -12.578 14.148 12.258 1 98.88 17 SER B C 1
ATOM 2776 O O . SER B 1 17 ? -13.352 13.188 12.336 1 98.88 17 SER B O 1
ATOM 2778 N N . PRO B 1 18 ? -11.906 14.477 11.133 1 98.62 18 PRO B N 1
ATOM 2779 C CA . PRO B 1 18 ? -12.32 13.883 9.859 1 98.62 18 PRO B CA 1
ATOM 2780 C C . PRO B 1 18 ? -11.852 12.438 9.703 1 98.62 18 PRO B C 1
ATOM 2782 O O . PRO B 1 18 ? -12.234 11.758 8.75 1 98.62 18 PRO B O 1
ATOM 2785 N N . SER B 1 19 ? -11.016 11.906 10.594 1 98.25 19 SER B N 1
ATOM 2786 C CA . SER B 1 19 ? -10.578 10.516 10.641 1 98.25 19 SER B CA 1
ATOM 2787 C C . SER B 1 19 ? -10.828 9.898 12.016 1 98.25 19 SER B C 1
ATOM 2789 O O . SER B 1 19 ? -11.977 9.711 12.414 1 98.25 19 SER B O 1
ATOM 2791 N N . TRP B 1 20 ? -9.781 9.688 12.883 1 98.06 20 TRP B N 1
ATOM 2792 C CA . TRP B 1 20 ? -9.977 9.203 14.25 1 98.06 20 TRP B CA 1
ATOM 2793 C C . TRP B 1 20 ? -10.414 10.344 15.164 1 98.06 20 TRP B C 1
ATOM 2795 O O . TRP B 1 20 ? -9.922 11.469 15.047 1 98.06 20 TRP B O 1
ATOM 2805 N N . CYS B 1 21 ? -11.312 10.047 16.094 1 98.5 21 CYS B N 1
ATOM 2806 C CA . CYS B 1 21 ? -11.812 11.062 17.016 1 98.5 21 CYS B CA 1
ATOM 2807 C C . CYS B 1 21 ? -11.078 11.016 18.344 1 98.5 21 CYS B C 1
ATOM 2809 O O . CYS B 1 21 ? -11.641 10.578 19.359 1 98.5 21 CYS B O 1
ATOM 2811 N N . ALA B 1 22 ? -9.898 11.562 18.359 1 97.44 22 ALA B N 1
ATOM 2812 C CA . ALA B 1 22 ? -9.07 11.562 19.562 1 97.44 22 ALA B CA 1
ATOM 2813 C C . ALA B 1 22 ? -9.758 12.312 20.703 1 97.44 22 ALA B C 1
ATOM 2815 O O . ALA B 1 22 ? -9.68 11.898 21.859 1 97.44 22 ALA B O 1
ATOM 2816 N N . PRO B 1 23 ? -10.492 13.406 20.422 1 98.19 23 PRO B N 1
ATOM 2817 C CA . PRO B 1 23 ? -11.125 14.172 21.5 1 98.19 23 PRO B CA 1
ATOM 2818 C C . PRO B 1 23 ? -12.125 13.344 22.297 1 98.19 23 PRO B C 1
ATOM 2820 O O . PRO B 1 23 ? -12.367 13.633 23.484 1 98.19 23 PRO B O 1
ATOM 2823 N N . GLN B 1 24 ? -12.727 12.359 21.625 1 98.56 24 GLN B N 1
ATOM 2824 C CA . GLN B 1 24 ? -13.648 11.477 22.328 1 98.56 24 GLN B CA 1
ATOM 2825 C C . GLN B 1 24 ? -12.938 10.719 23.438 1 98.56 24 GLN B C 1
ATOM 2827 O O . GLN B 1 24 ? -13.531 10.453 24.5 1 98.56 24 GLN B O 1
ATOM 2832 N N . HIS B 1 25 ? -11.719 10.414 23.312 1 97.44 25 HIS B N 1
ATOM 2833 C CA . HIS B 1 25 ? -10.969 9.562 24.234 1 97.44 25 HIS B CA 1
ATOM 2834 C C . HIS B 1 25 ? -10.094 10.398 25.156 1 97.44 25 HIS B C 1
ATOM 2836 O O . HIS B 1 25 ? -9.789 9.984 26.266 1 97.44 25 HIS B O 1
ATOM 2842 N N . PHE B 1 26 ? -9.711 11.57 24.672 1 96.94 26 PHE B N 1
ATOM 2843 C CA . PHE B 1 26 ? -8.82 12.453 25.422 1 96.94 26 PHE B CA 1
ATOM 2844 C C . PHE B 1 26 ? -9.352 13.883 25.438 1 96.94 26 PHE B C 1
ATOM 2846 O O . PHE B 1 26 ? -8.703 14.797 24.922 1 96.94 26 PHE B O 1
ATOM 2853 N N . PRO B 1 27 ? -10.438 14.117 26.094 1 96.75 27 PRO B N 1
ATOM 2854 C CA . PRO B 1 27 ? -11.109 15.422 26.062 1 96.75 27 PRO B CA 1
ATOM 2855 C C . PRO B 1 27 ? -10.305 16.516 26.734 1 96.75 27 PRO B C 1
ATOM 2857 O O . PRO B 1 27 ? -10.398 17.688 26.344 1 96.75 27 PRO B O 1
ATOM 2860 N N . ALA B 1 28 ? -9.492 16.156 27.75 1 96.19 28 ALA B N 1
ATOM 2861 C CA . ALA B 1 28 ? -8.703 17.172 28.438 1 96.19 28 ALA B CA 1
ATOM 2862 C C . ALA B 1 28 ? -7.676 17.797 27.5 1 96.19 28 ALA B C 1
ATOM 2864 O O . ALA B 1 28 ? -7.5 19.016 27.484 1 96.19 28 ALA B O 1
ATOM 2865 N N . GLU B 1 29 ? -7.008 16.984 26.75 1 96.31 29 GLU B N 1
ATOM 2866 C CA . GLU B 1 29 ? -6.055 17.469 25.75 1 96.31 29 GLU B CA 1
ATOM 2867 C C . GLU B 1 29 ? -6.746 18.328 24.703 1 96.31 29 GLU B C 1
ATOM 2869 O O . GLU B 1 29 ? -6.207 19.359 24.281 1 96.31 29 GLU B O 1
ATOM 2874 N N . HIS B 1 30 ? -7.918 17.906 24.312 1 98 30 HIS B N 1
ATOM 2875 C CA . HIS B 1 30 ? -8.695 18.672 23.344 1 98 30 HIS B CA 1
ATOM 2876 C C . HIS B 1 30 ? -8.992 20.078 23.859 1 98 30 HIS B C 1
ATOM 2878 O O . HIS B 1 30 ? -8.836 21.062 23.125 1 98 30 HIS B O 1
ATOM 2884 N N . GLU B 1 31 ? -9.344 20.203 25.109 1 97.62 31 GLU B N 1
ATOM 2885 C CA . GLU B 1 31 ? -9.641 21.5 25.719 1 97.62 31 GLU B CA 1
ATOM 2886 C C . GLU B 1 31 ? -8.398 22.391 25.75 1 97.62 31 GLU B C 1
ATOM 2888 O O . GLU B 1 31 ? -8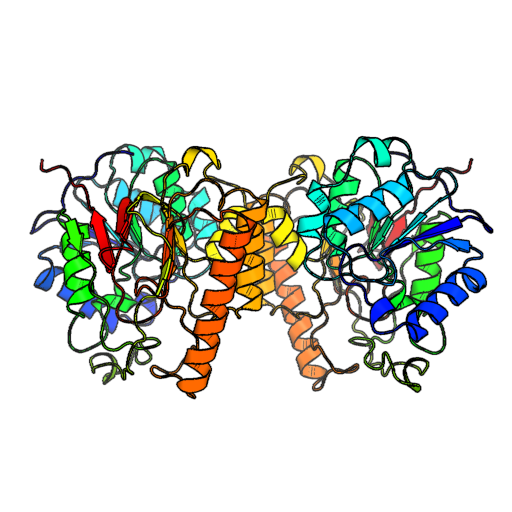.492 23.594 25.562 1 97.62 31 GLU B O 1
ATOM 2893 N N . VAL B 1 32 ? -7.277 21.797 26.047 1 97.06 32 VAL B N 1
ATOM 2894 C CA . VAL B 1 32 ? -6.027 22.547 26.047 1 97.06 32 VAL B CA 1
ATOM 2895 C C . VAL B 1 32 ? -5.77 23.125 24.656 1 97.06 32 VAL B C 1
ATOM 2897 O O . VAL B 1 32 ? -5.414 24.297 24.531 1 97.06 32 VAL B O 1
ATOM 2900 N N . ALA B 1 33 ? -5.965 22.297 23.625 1 98.06 33 ALA B N 1
ATOM 2901 C CA . ALA B 1 33 ? -5.754 22.734 22.25 1 98.06 33 ALA B CA 1
ATOM 2902 C C . ALA B 1 33 ? -6.672 23.906 21.906 1 98.06 33 ALA B C 1
ATOM 2904 O O . ALA B 1 33 ? -6.238 24.891 21.281 1 98.06 33 ALA B O 1
ATOM 2905 N N . LEU B 1 34 ? -7.953 23.828 22.312 1 98.62 34 LEU B N 1
ATOM 2906 C CA . LEU B 1 34 ? -8.906 24.891 22.031 1 98.62 34 LEU B CA 1
ATOM 2907 C C . LEU B 1 34 ? -8.492 26.188 22.719 1 98.62 34 LEU B C 1
ATOM 2909 O O . LEU B 1 34 ? -8.578 27.266 22.141 1 98.62 34 LEU B O 1
ATOM 2913 N N . ARG B 1 35 ? -8.031 26.078 23.938 1 98.19 35 ARG B N 1
ATOM 2914 C CA . ARG B 1 35 ? -7.57 27.25 24.672 1 98.19 35 ARG B CA 1
ATOM 2915 C C . ARG B 1 35 ? -6.367 27.891 23.984 1 98.19 35 ARG B C 1
ATOM 2917 O O . ARG B 1 35 ? -6.281 29.125 23.891 1 98.19 35 ARG B O 1
ATOM 2924 N N . ARG B 1 36 ? -5.508 27.094 23.516 1 98.12 36 ARG B N 1
ATOM 2925 C CA . ARG B 1 36 ? -4.289 27.609 22.906 1 98.12 36 ARG B CA 1
ATOM 2926 C C . ARG B 1 36 ? -4.586 28.234 21.547 1 98.12 36 ARG B C 1
ATOM 2928 O O . ARG B 1 36 ? -3.926 29.203 21.141 1 98.12 36 ARG B O 1
ATOM 2935 N N . LEU B 1 37 ? -5.57 27.688 20.812 1 98.62 37 LEU B N 1
ATOM 2936 C CA . LEU B 1 37 ? -6.012 28.344 19.594 1 98.62 37 LEU B CA 1
ATOM 2937 C C . LEU B 1 37 ? -6.477 29.766 19.875 1 98.62 37 LEU B C 1
ATOM 2939 O O . LEU B 1 37 ? -6.137 30.703 19.141 1 98.62 37 LEU B O 1
ATOM 2943 N N . ARG B 1 38 ? -7.184 29.969 20.984 1 98.44 38 ARG B N 1
ATOM 2944 C CA . ARG B 1 38 ? -7.684 31.281 21.375 1 98.44 38 ARG B CA 1
ATOM 2945 C C . ARG B 1 38 ? -6.547 32.188 21.844 1 98.44 38 ARG B C 1
ATOM 2947 O O . ARG B 1 38 ? -6.426 33.312 21.391 1 98.44 38 ARG B O 1
ATOM 2954 N N . HIS B 1 39 ? -5.656 31.672 22.625 1 97.44 39 HIS B N 1
ATOM 2955 C CA . HIS B 1 39 ? -4.68 32.5 23.312 1 97.44 39 HIS B CA 1
ATOM 2956 C C . HIS B 1 39 ? -3.467 32.781 22.438 1 97.44 39 HIS B C 1
ATOM 2958 O O . HIS B 1 39 ? -2.939 33.906 22.438 1 97.44 39 HIS B O 1
ATOM 2964 N N . LEU B 1 40 ? -3.031 31.766 21.719 1 97.38 40 LEU B N 1
ATOM 2965 C CA . LEU B 1 40 ? -1.788 31.906 20.969 1 97.38 40 LEU B CA 1
ATOM 2966 C C . LEU B 1 40 ? -2.051 32.5 19.594 1 97.38 40 LEU B C 1
ATOM 2968 O O . LEU B 1 40 ? -1.208 33.219 19.062 1 97.38 40 LEU B O 1
ATOM 2972 N N . PHE B 1 41 ? -3.213 32.156 19 1 98 41 PHE B N 1
ATOM 2973 C CA . PHE B 1 41 ? -3.424 32.531 17.609 1 98 41 PHE B CA 1
ATOM 2974 C C . PHE B 1 41 ? -4.602 33.5 17.469 1 98 41 PHE B C 1
ATOM 2976 O O . PHE B 1 41 ? -4.895 33.969 16.375 1 98 41 PHE B O 1
ATOM 2983 N N . ASP B 1 42 ? -5.27 33.844 18.594 1 98.31 42 ASP B N 1
ATOM 2984 C CA . ASP B 1 42 ? -6.379 34.781 18.625 1 98.31 42 ASP B CA 1
ATOM 2985 C C . ASP B 1 42 ? -7.461 34.406 17.625 1 98.31 42 ASP B C 1
ATOM 2987 O O . ASP B 1 42 ? -7.898 35.25 16.828 1 98.31 42 ASP B O 1
ATOM 2991 N N . VAL B 1 43 ? -7.836 33.125 17.562 1 98.62 43 VAL B N 1
ATOM 2992 C CA . VAL B 1 43 ? -8.945 32.656 16.75 1 98.62 43 VAL B CA 1
ATOM 2993 C C . VAL B 1 43 ? -9.977 31.969 17.641 1 98.62 43 VAL B C 1
ATOM 2995 O O . VAL B 1 43 ? -9.664 31.562 18.766 1 98.62 43 VA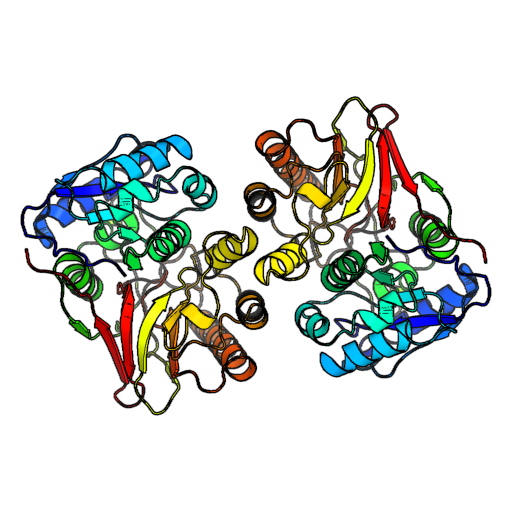L B O 1
ATOM 2998 N N . GLU B 1 44 ? -11.211 31.875 17.188 1 98.81 44 GLU B N 1
ATOM 2999 C CA . GLU B 1 44 ? -12.289 31.234 17.938 1 98.81 44 GLU B CA 1
ATOM 3000 C C . GLU B 1 44 ? -12.641 29.875 17.328 1 98.81 44 GLU B C 1
ATOM 3002 O O . GLU B 1 44 ? -13.258 29.797 16.266 1 98.81 44 GLU B O 1
ATOM 3007 N N . PRO B 1 45 ? -12.25 28.766 18.031 1 98.88 45 PRO B N 1
ATOM 3008 C CA . PRO B 1 45 ? -12.555 27.438 17.5 1 98.88 45 PRO B CA 1
ATOM 3009 C C . PRO B 1 45 ? -14.039 27.109 17.531 1 98.88 45 PRO B C 1
ATOM 3011 O O . PRO B 1 45 ? -14.727 27.422 18.516 1 98.88 45 PRO B O 1
ATOM 3014 N N . VAL B 1 46 ? -14.539 26.547 16.5 1 98.88 46 VAL B N 1
ATOM 3015 C CA . VAL B 1 46 ? -15.906 26.062 16.344 1 98.88 46 VAL B CA 1
ATOM 3016 C C . VAL B 1 46 ? -15.914 24.562 16.109 1 98.88 46 VAL B C 1
ATOM 3018 O O . VAL B 1 46 ? -15.219 24.062 15.211 1 98.88 46 VAL B O 1
ATOM 3021 N N . GLU B 1 47 ? -16.703 23.859 16.891 1 98.81 47 GLU B N 1
ATOM 3022 C CA . GLU B 1 47 ? -16.766 22.406 16.781 1 98.81 47 GLU B CA 1
ATOM 3023 C C . GLU B 1 47 ? -18.016 21.969 16.016 1 98.81 47 GLU B C 1
ATOM 3025 O O . GLU B 1 47 ? -18.938 22.766 15.789 1 98.81 47 GLU B O 1
ATOM 3030 N N . TYR B 1 48 ? -18.031 20.781 15.602 1 98.81 48 TYR B N 1
ATOM 3031 C CA . TYR B 1 48 ? -19.094 20.156 14.812 1 98.81 48 TYR B CA 1
ATOM 3032 C C . TYR B 1 48 ? -19.531 18.844 15.43 1 98.81 48 TYR B C 1
ATOM 3034 O O . TYR B 1 48 ? -18.891 18.328 16.359 1 98.81 48 TYR B O 1
ATOM 3042 N N . PRO B 1 49 ? -20.625 18.203 14.984 1 98.69 49 PRO B N 1
ATOM 3043 C CA . PRO B 1 49 ? -21.25 17.062 15.656 1 98.69 49 PRO B CA 1
ATOM 3044 C C . PRO B 1 49 ? -20.266 15.922 15.898 1 98.69 49 PRO B C 1
ATOM 3046 O O . PRO B 1 49 ? -20.344 15.25 16.922 1 98.69 49 PRO B O 1
ATOM 3049 N N . THR B 1 50 ? -19.297 15.695 14.992 1 98.75 50 THR B N 1
ATOM 3050 C CA . THR B 1 50 ? -18.453 14.523 15.125 1 98.75 50 THR B CA 1
ATOM 3051 C C . THR B 1 50 ? -17.078 14.906 15.648 1 98.75 50 THR B C 1
ATOM 3053 O O . THR B 1 50 ? -16.141 14.094 15.648 1 98.75 50 THR B O 1
ATOM 3056 N N . THR B 1 51 ? -16.906 16.156 16.141 1 98.88 51 THR B N 1
ATOM 3057 C CA . THR B 1 51 ? -15.617 16.594 16.656 1 98.88 51 THR B CA 1
ATOM 3058 C C . THR B 1 51 ? -15.219 15.773 17.875 1 98.88 51 THR B C 1
ATOM 3060 O O . THR B 1 51 ? -14.055 15.398 18.031 1 98.88 51 THR B O 1
ATOM 3063 N N . ARG B 1 52 ? -16.266 15.469 18.75 1 98.75 52 ARG B N 1
ATOM 3064 C CA . ARG B 1 52 ? -15.969 14.797 20.016 1 98.75 52 ARG B CA 1
ATOM 3065 C C . ARG B 1 52 ? -16.609 13.414 20.062 1 98.75 52 ARG B C 1
ATOM 3067 O O . ARG B 1 52 ? -16.594 12.758 21.109 1 98.75 52 ARG B O 1
ATOM 3074 N N . LEU B 1 53 ? -17.234 13 18.953 1 98.56 53 LEU B N 1
ATOM 3075 C CA . LEU B 1 53 ? -17.859 11.688 18.844 1 98.56 53 LEU B CA 1
ATOM 3076 C C . LEU B 1 53 ? -17.594 11.062 17.484 1 98.56 53 LEU B C 1
ATOM 3078 O O . LEU B 1 53 ? -17.938 11.633 16.453 1 98.56 53 LEU B O 1
ATOM 3082 N N . GLN B 1 54 ? -16.969 9.867 17.562 1 98.5 54 GLN B N 1
ATOM 3083 C CA . GLN B 1 54 ? -16.625 9.219 16.297 1 98.5 54 GLN B CA 1
ATOM 3084 C C . GLN B 1 54 ? -17.875 9.008 15.438 1 98.5 54 GLN B C 1
ATOM 3086 O O . GLN B 1 54 ? -18.812 8.328 15.844 1 98.5 54 GLN B O 1
ATOM 3091 N N . GLY B 1 55 ? -17.906 9.602 14.32 1 98.31 55 GLY B N 1
ATOM 3092 C CA . GLY B 1 55 ? -19.016 9.461 13.391 1 98.31 55 GLY B CA 1
ATOM 3093 C C . GLY B 1 55 ? -18.734 8.477 12.273 1 98.31 55 GLY B C 1
ATOM 3094 O O . GLY B 1 55 ? -17.594 8.039 12.094 1 98.31 55 GLY B O 1
ATOM 3095 N N . THR B 1 56 ? -19.812 8.094 11.508 1 98.44 56 THR B N 1
ATOM 3096 C CA . THR B 1 56 ? -19.656 7.352 10.258 1 98.44 56 THR B CA 1
ATOM 3097 C C . THR B 1 56 ? -18.906 8.195 9.227 1 98.44 56 THR B C 1
ATOM 3099 O O . THR B 1 56 ? -18.719 9.398 9.414 1 98.44 56 THR B O 1
ATOM 3102 N N . ALA B 1 57 ? -18.438 7.574 8.242 1 98.62 57 ALA B N 1
ATOM 3103 C CA . ALA B 1 57 ? -17.781 8.289 7.152 1 98.62 57 ALA B CA 1
ATOM 3104 C C . ALA B 1 57 ? -18.672 9.406 6.617 1 98.62 57 ALA B C 1
ATOM 3106 O O . ALA B 1 57 ? -18.219 10.523 6.379 1 98.62 57 ALA B O 1
ATOM 3107 N N . GLN B 1 58 ? -19.969 9.156 6.473 1 98.75 58 GLN B N 1
ATOM 3108 C CA . GLN B 1 58 ? -20.938 10.117 5.949 1 98.75 58 GLN B CA 1
ATOM 3109 C C . GLN B 1 58 ? -21.109 11.289 6.91 1 98.75 58 GLN B C 1
ATOM 3111 O O . GLN B 1 58 ? -21.188 12.445 6.484 1 98.75 58 GLN B O 1
ATOM 3116 N N . GLU B 1 59 ? -21.156 10.977 8.172 1 98.88 59 GLU B N 1
ATOM 3117 C CA . GLU B 1 59 ? -21.344 12.016 9.18 1 98.88 59 GLU B CA 1
ATOM 3118 C C . GLU B 1 59 ? -20.109 12.93 9.25 1 98.88 59 GLU B C 1
ATOM 3120 O O . GLU B 1 59 ? -20.25 14.148 9.367 1 98.88 59 GLU B O 1
ATOM 3125 N N . ARG B 1 60 ? -18.969 12.383 9.172 1 98.94 60 ARG B N 1
ATOM 3126 C CA . ARG B 1 60 ? -17.75 13.172 9.18 1 98.94 60 ARG B CA 1
ATOM 3127 C C . ARG B 1 60 ? -17.625 14.031 7.926 1 98.94 60 ARG B C 1
ATOM 3129 O O . ARG B 1 60 ? -17.188 15.18 7.988 1 98.94 60 ARG B O 1
ATOM 3136 N N . ALA B 1 61 ? -18.062 13.445 6.785 1 98.94 61 ALA B N 1
ATOM 3137 C CA . ALA B 1 61 ? -18.094 14.219 5.543 1 98.94 61 ALA B CA 1
ATOM 3138 C C . ALA B 1 61 ? -19.047 15.406 5.664 1 98.94 61 ALA B C 1
ATOM 3140 O O . ALA B 1 61 ? -18.75 16.5 5.18 1 98.94 61 ALA B O 1
ATOM 3141 N N . ARG B 1 62 ? -20.172 15.172 6.309 1 98.81 62 ARG B N 1
ATOM 3142 C CA . ARG B 1 62 ? -21.141 16.25 6.512 1 98.81 62 ARG B CA 1
ATOM 3143 C C . ARG B 1 62 ? -20.531 17.391 7.324 1 98.81 62 ARG B C 1
ATOM 3145 O O . ARG B 1 62 ? -20.75 18.562 7.012 1 98.81 62 ARG B O 1
ATOM 3152 N N . ASP B 1 63 ? -19.812 17.047 8.359 1 98.88 63 ASP B N 1
ATOM 3153 C CA . ASP B 1 63 ? -19.141 18.062 9.156 1 98.88 63 ASP B CA 1
ATOM 3154 C C . ASP B 1 63 ? -18.156 18.875 8.312 1 98.88 63 ASP B C 1
ATOM 3156 O O . ASP B 1 63 ? -18.094 20.109 8.43 1 98.88 63 ASP B O 1
ATOM 3160 N N . LEU B 1 64 ? -17.391 18.219 7.465 1 98.94 64 LEU B N 1
ATOM 3161 C CA . LEU B 1 64 ? -16.422 18.891 6.594 1 98.94 64 LEU B CA 1
ATOM 3162 C C . LEU B 1 64 ? -17.141 19.844 5.637 1 98.94 64 LEU B C 1
ATOM 3164 O O . LEU B 1 64 ? -16.719 20.984 5.461 1 98.94 64 LEU B O 1
ATOM 3168 N N . MET B 1 65 ? -18.219 19.344 5.035 1 98.88 65 MET B N 1
ATOM 3169 C CA . MET B 1 65 ? -18.969 20.172 4.09 1 98.88 65 MET B CA 1
ATOM 3170 C C . MET B 1 65 ? -19.609 21.359 4.797 1 98.88 65 MET B C 1
ATOM 3172 O O . MET B 1 65 ? -19.625 22.469 4.258 1 98.88 65 MET B O 1
ATOM 3176 N N . ALA B 1 66 ? -20.078 21.125 6.02 1 98.88 66 ALA B N 1
ATOM 3177 C CA . ALA B 1 66 ? -20.625 22.234 6.805 1 98.88 66 ALA B CA 1
ATOM 3178 C C . ALA B 1 66 ? -19.562 23.266 7.133 1 98.88 66 ALA B C 1
ATOM 3180 O O . ALA B 1 66 ? -19.812 24.469 7.016 1 98.88 66 ALA B O 1
ATOM 3181 N N . ALA B 1 67 ? -18.422 22.844 7.531 1 98.88 67 ALA B N 1
ATOM 3182 C CA . ALA B 1 67 ? -17.328 23.75 7.875 1 98.88 67 ALA B CA 1
ATOM 3183 C C . ALA B 1 67 ? -16.891 24.562 6.66 1 98.88 67 ALA B C 1
ATOM 3185 O O . ALA B 1 67 ? -16.766 25.781 6.734 1 98.88 67 ALA B O 1
ATOM 3186 N N . PHE B 1 68 ? -16.656 23.922 5.555 1 98.81 68 PHE B N 1
ATOM 3187 C CA . PHE B 1 68 ? -16.219 24.594 4.34 1 98.81 68 PHE B CA 1
ATOM 3188 C C . PHE B 1 68 ? -17.328 25.469 3.771 1 98.81 68 PHE B C 1
ATOM 3190 O O . PHE B 1 68 ? -17.047 26.516 3.17 1 98.81 68 PHE B O 1
ATOM 3197 N N . GLY B 1 69 ? -18.562 25.047 3.996 1 98.62 69 GLY B N 1
ATOM 3198 C CA . GLY B 1 69 ? -19.688 25.766 3.445 1 98.62 69 GLY B CA 1
ATOM 3199 C C . GLY B 1 69 ? -20.062 27 4.254 1 98.62 69 GLY B C 1
ATOM 3200 O O . GLY B 1 69 ? -20.797 27.859 3.777 1 98.62 69 GLY B O 1
ATOM 3201 N N . ASP B 1 70 ? -19.594 27.125 5.453 1 98.31 70 ASP B N 1
ATOM 3202 C CA . ASP B 1 70 ? -19.891 28.25 6.344 1 98.31 70 ASP B CA 1
ATOM 3203 C C . ASP B 1 70 ? -18.969 29.422 6.066 1 98.31 70 ASP B C 1
ATOM 3205 O O . ASP B 1 70 ? -17.766 29.359 6.363 1 98.31 70 ASP B O 1
ATOM 3209 N N . PRO B 1 71 ? -19.422 30.5 5.578 1 96.38 71 PRO B N 1
ATOM 3210 C CA . PRO B 1 71 ? -18.547 31.625 5.207 1 96.38 71 PRO B CA 1
ATOM 3211 C C . PRO B 1 71 ? -17.938 32.312 6.418 1 96.38 71 PRO B C 1
ATOM 3213 O O . PRO B 1 71 ? -17.016 33.125 6.27 1 96.38 71 PRO B O 1
ATOM 3216 N N . THR B 1 72 ? -18.469 32.062 7.578 1 97.44 72 THR B N 1
ATOM 3217 C CA . THR B 1 72 ? -17.922 32.688 8.766 1 97.44 72 THR B CA 1
ATOM 3218 C C . THR B 1 72 ? -16.703 31.938 9.273 1 97.44 72 THR B C 1
ATOM 3220 O O . THR B 1 72 ? -15.969 32.438 10.133 1 97.44 72 THR B O 1
ATOM 3223 N N . ILE B 1 73 ? -16.469 30.734 8.805 1 98.62 73 ILE B N 1
ATOM 3224 C CA . ILE B 1 73 ? -15.289 29.938 9.117 1 98.62 73 ILE B CA 1
ATOM 3225 C C . ILE B 1 73 ? -14.164 30.281 8.141 1 98.62 73 ILE B C 1
ATOM 3227 O O . ILE B 1 73 ? -14.367 30.281 6.922 1 98.62 73 ILE B O 1
ATOM 3231 N N . THR B 1 74 ? -13.008 30.531 8.633 1 98.12 74 THR B N 1
ATOM 3232 C CA . THR B 1 74 ? -11.969 31.016 7.727 1 98.12 74 THR B CA 1
ATOM 3233 C C . THR B 1 74 ? -10.836 30 7.609 1 98.12 74 THR B C 1
ATOM 3235 O O . THR B 1 74 ? -9.961 30.125 6.75 1 98.12 74 THR B O 1
ATOM 3238 N N . ALA B 1 75 ? -10.82 28.953 8.414 1 98.69 75 ALA B N 1
ATOM 3239 C CA . ALA B 1 75 ? -9.891 27.828 8.336 1 98.69 75 ALA B CA 1
ATOM 3240 C C . ALA B 1 75 ? -10.508 26.562 8.938 1 98.69 75 ALA B C 1
ATOM 3242 O O . ALA B 1 75 ? -11.445 26.641 9.734 1 98.69 75 ALA B O 1
ATOM 3243 N N . VAL B 1 76 ? -10.055 25.453 8.547 1 98.94 76 VAL B N 1
ATOM 3244 C CA . VAL B 1 76 ? -10.5 24.172 9.055 1 98.94 76 VAL B CA 1
ATOM 3245 C C . VAL B 1 76 ? -9.312 23.375 9.594 1 98.94 76 VAL B C 1
ATOM 3247 O O . VAL B 1 76 ? -8.352 23.109 8.867 1 98.94 76 VAL B O 1
ATOM 3250 N N . LEU B 1 77 ? -9.328 23.016 10.859 1 98.94 77 LEU B N 1
ATOM 3251 C CA . LEU B 1 77 ? -8.227 22.312 11.516 1 98.94 77 LEU B CA 1
ATOM 3252 C C . LEU B 1 77 ? -8.656 20.906 11.945 1 98.94 77 LEU B C 1
ATOM 3254 O O . LEU B 1 77 ? -9.664 20.75 12.633 1 98.94 77 LEU B O 1
ATOM 3258 N N . ALA B 1 78 ? -7.883 19.906 11.555 1 98.94 78 ALA B N 1
ATOM 3259 C CA . ALA B 1 78 ? -8.141 18.531 11.984 1 98.94 78 ALA B CA 1
ATOM 3260 C C . ALA B 1 78 ? -7.582 18.281 13.375 1 98.94 78 ALA B C 1
ATOM 3262 O O . ALA B 1 78 ? -6.492 18.75 13.711 1 98.94 78 ALA B O 1
ATOM 3263 N N . THR B 1 79 ? -8.281 17.484 14.148 1 98.69 79 THR B N 1
ATOM 3264 C CA . THR B 1 79 ? -7.793 17.109 15.477 1 98.69 79 THR B CA 1
ATOM 3265 C C . THR B 1 79 ? -6.609 16.156 15.367 1 98.69 79 THR B C 1
ATOM 3267 O O . THR B 1 79 ? -5.625 16.281 16.094 1 98.69 79 THR B O 1
ATOM 3270 N N . ILE B 1 80 ? -6.73 15.203 14.555 1 98 80 ILE B N 1
ATOM 3271 C CA . ILE B 1 80 ? -5.676 14.219 14.336 1 98 80 ILE B CA 1
ATOM 3272 C C . ILE B 1 80 ? -5.957 13.43 13.062 1 98 80 ILE B C 1
ATOM 3274 O O . ILE B 1 80 ? -6.984 13.641 12.406 1 98 80 ILE B O 1
ATOM 3278 N N . GLY B 1 81 ? -4.984 12.602 12.641 1 97.62 81 GLY B N 1
ATOM 3279 C CA . GLY B 1 81 ? -5.211 11.641 11.57 1 97.62 81 GLY B CA 1
ATOM 3280 C C . GLY B 1 81 ? -5.957 10.398 12.023 1 97.62 81 GLY B C 1
ATOM 3281 O O . GLY B 1 81 ? -6.762 10.461 12.953 1 97.62 81 GLY B O 1
ATOM 3282 N N . GLY B 1 82 ? -5.715 9.367 11.43 1 97.56 82 GLY B N 1
ATOM 3283 C CA . GLY B 1 82 ? -6.359 8.078 11.617 1 97.56 82 GLY B CA 1
ATOM 3284 C C . GLY B 1 82 ? -6.016 7.078 10.531 1 97.56 82 GLY B C 1
ATOM 3285 O O . GLY B 1 82 ? -4.852 6.934 10.156 1 97.56 82 GLY B O 1
ATOM 3286 N N . GLU B 1 83 ? -7.145 6.371 10.078 1 96.38 83 GLU B N 1
ATOM 3287 C CA . GLU B 1 83 ? -6.754 5.363 9.094 1 96.38 83 GLU B CA 1
ATOM 3288 C C . GLU B 1 83 ? -7.871 5.125 8.086 1 96.38 83 GLU B C 1
ATOM 3290 O O . GLU B 1 83 ? -7.73 4.297 7.18 1 96.38 83 GLU B O 1
ATOM 3295 N N . ASP B 1 84 ? -8.984 5.773 8.164 1 97.62 84 ASP B N 1
ATOM 3296 C CA . ASP B 1 84 ? -10.078 5.355 7.297 1 97.62 84 ASP B CA 1
ATOM 3297 C C . ASP B 1 84 ? -10.648 6.539 6.52 1 97.62 84 ASP B C 1
ATOM 3299 O O . ASP B 1 84 ? -11.758 6.465 5.988 1 97.62 84 ASP B O 1
ATOM 3303 N N . GLN B 1 85 ? -9.914 7.684 6.52 1 98.56 85 GLN B N 1
ATOM 3304 C CA . GLN B 1 85 ? -10.422 8.867 5.836 1 98.56 85 GLN B CA 1
ATOM 3305 C C . GLN B 1 85 ? -10.688 8.586 4.359 1 98.56 85 GLN B C 1
ATOM 3307 O O . GLN B 1 85 ? -11.438 9.305 3.709 1 98.56 85 GLN B O 1
ATOM 3312 N N . LEU B 1 86 ? -10.062 7.547 3.865 1 98.06 86 LEU B N 1
ATOM 3313 C CA . LEU B 1 86 ? -10.305 7.09 2.502 1 98.06 86 LEU B CA 1
ATOM 3314 C C . LEU B 1 86 ? -11.797 6.875 2.26 1 98.06 86 LEU B C 1
ATOM 3316 O O . LEU B 1 86 ? -12.281 7.09 1.148 1 98.06 86 LEU B O 1
ATOM 3320 N N . THR B 1 87 ? -12.586 6.484 3.23 1 98.62 87 THR B N 1
ATOM 3321 C CA . THR B 1 87 ? -14.008 6.18 3.117 1 98.62 87 THR B CA 1
ATOM 3322 C C . THR B 1 87 ? -14.844 7.453 3.223 1 98.62 87 THR B C 1
ATOM 3324 O O . THR B 1 87 ? -16.031 7.449 2.906 1 98.62 87 THR B O 1
ATOM 3327 N N . VAL B 1 88 ? -14.242 8.555 3.641 1 98.88 88 VAL B N 1
ATOM 3328 C CA . VAL B 1 88 ? -14.93 9.828 3.828 1 98.88 88 VAL B CA 1
ATOM 3329 C C . VAL B 1 88 ? -14.953 10.602 2.512 1 98.88 88 VAL B C 1
ATOM 3331 O O . VAL B 1 88 ? -15.945 11.25 2.182 1 98.88 88 VAL B O 1
ATOM 3334 N N . ILE B 1 89 ? -13.922 10.477 1.696 1 98.75 89 ILE B N 1
ATOM 3335 C CA . ILE B 1 89 ? -13.609 11.328 0.55 1 98.75 89 ILE B CA 1
ATOM 3336 C C . ILE B 1 89 ? -14.734 11.242 -0.479 1 98.75 89 ILE B C 1
ATOM 3338 O O . ILE B 1 89 ? -15.164 12.258 -1.034 1 98.75 89 ILE B O 1
ATOM 3342 N N . PRO B 1 90 ? -15.375 10.008 -0.668 1 98.19 90 PRO B N 1
ATOM 3343 C CA . PRO B 1 90 ? -16.406 9.898 -1.71 1 98.19 90 PRO B CA 1
ATOM 3344 C C . PRO B 1 90 ? -17.656 10.711 -1.39 1 98.19 90 PRO B C 1
ATOM 3346 O O . PRO B 1 90 ? -18.484 10.938 -2.27 1 98.19 90 PRO B O 1
ATOM 3349 N N . HIS B 1 91 ? -17.797 11.141 -0.188 1 98.75 91 HIS B N 1
ATOM 3350 C CA . HIS B 1 91 ? -19.016 11.82 0.245 1 98.75 91 HIS B CA 1
ATOM 3351 C C . HIS B 1 91 ? -18.844 13.336 0.207 1 98.75 91 HIS B C 1
ATOM 3353 O O . HIS B 1 91 ? -19.766 14.078 0.529 1 98.75 91 HIS B O 1
ATOM 3359 N N . LEU B 1 92 ? -17.688 13.82 -0.23 1 98.81 92 LEU B N 1
ATOM 3360 C CA . LEU B 1 92 ? -17.406 15.25 -0.242 1 98.81 92 LEU B CA 1
ATOM 3361 C C . LEU B 1 92 ? -17.922 15.898 -1.527 1 98.81 92 LEU B C 1
ATOM 3363 O O . LEU B 1 92 ? -17.953 15.25 -2.576 1 98.81 92 LEU B O 1
ATOM 3367 N N . ASP B 1 93 ? -18.281 17.141 -1.453 1 98.75 93 ASP B N 1
ATOM 3368 C CA . ASP B 1 93 ? -18.844 17.906 -2.564 1 98.75 93 ASP B CA 1
ATOM 3369 C C . ASP B 1 93 ? -17.844 18.953 -3.047 1 98.75 93 ASP B C 1
ATOM 3371 O O . ASP B 1 93 ? -17.625 19.969 -2.367 1 98.75 93 ASP B O 1
ATOM 3375 N N . PRO B 1 94 ? -17.281 18.781 -4.242 1 98.44 94 PRO B N 1
ATOM 3376 C CA . PRO B 1 94 ? -16.281 19.719 -4.75 1 98.44 94 PRO B CA 1
ATOM 3377 C C . PRO B 1 94 ? -16.828 21.141 -4.891 1 98.44 94 PRO B C 1
ATOM 3379 O O . PRO B 1 94 ? -16.078 22.109 -4.762 1 98.44 94 PRO B O 1
ATOM 3382 N N . THR B 1 95 ? -18.125 21.281 -5.129 1 98.5 95 THR B N 1
ATOM 3383 C CA . THR B 1 95 ? -18.719 22.594 -5.344 1 98.5 95 THR B CA 1
ATOM 3384 C C . THR B 1 95 ? -18.656 23.438 -4.07 1 98.5 95 THR B C 1
ATOM 3386 O O . THR B 1 95 ? -18.453 24.641 -4.125 1 98.5 95 THR B O 1
ATOM 3389 N N . VAL B 1 96 ? -18.734 22.812 -2.977 1 98.69 96 VAL B N 1
ATOM 3390 C CA . VAL B 1 96 ? -18.75 23.484 -1.685 1 98.69 96 VAL B CA 1
ATOM 3391 C C . VAL B 1 96 ? -17.375 24.078 -1.403 1 98.69 96 VAL B C 1
ATOM 3393 O O . VAL B 1 96 ? -17.266 25.266 -1.05 1 98.69 96 VAL B O 1
ATOM 3396 N N . VAL B 1 97 ? -16.297 23.344 -1.623 1 98.44 97 VAL B N 1
ATOM 3397 C CA . VAL B 1 97 ? -14.969 23.797 -1.236 1 98.44 97 VAL B CA 1
ATOM 3398 C C . VAL B 1 97 ? -14.461 24.812 -2.256 1 98.44 97 VAL B C 1
ATOM 3400 O O . VAL B 1 97 ? -13.703 25.734 -1.909 1 98.44 97 VAL B O 1
ATOM 3403 N N . ARG B 1 98 ? -14.867 24.688 -3.516 1 98.12 98 ARG B N 1
ATOM 3404 C CA . ARG B 1 98 ? -14.453 25.625 -4.547 1 98.12 98 ARG B CA 1
ATOM 3405 C C . ARG B 1 98 ? -15.117 26.984 -4.348 1 98.12 98 ARG B C 1
ATOM 3407 O O . ARG B 1 98 ? -14.539 28.016 -4.676 1 98.12 98 ARG B O 1
ATOM 3414 N N . ALA B 1 99 ? -16.328 26.922 -3.807 1 97.31 99 ALA B N 1
ATOM 3415 C CA . ALA B 1 99 ? -17.094 28.156 -3.584 1 97.31 99 ALA B CA 1
ATOM 3416 C C . ALA B 1 99 ? -16.562 28.906 -2.359 1 97.31 99 ALA B C 1
ATOM 3418 O O . ALA B 1 99 ? -16.75 30.125 -2.244 1 97.31 99 ALA B O 1
ATOM 3419 N N . ASN B 1 100 ? -15.922 28.203 -1.447 1 95.88 100 ASN B N 1
ATOM 3420 C CA . ASN B 1 100 ? -15.453 28.781 -0.194 1 95.88 100 ASN B CA 1
ATOM 3421 C C . ASN B 1 100 ? -14.062 28.281 0.167 1 95.88 100 ASN B C 1
ATOM 3423 O O . ASN B 1 100 ? -13.867 27.656 1.216 1 95.88 100 ASN B O 1
ATOM 3427 N N . PRO B 1 101 ? -13.109 28.578 -0.718 1 97.5 101 PRO B N 1
ATOM 3428 C CA . PRO B 1 101 ? -11.773 28.047 -0.431 1 97.5 101 PRO B CA 1
ATOM 3429 C C . PRO B 1 101 ? -11.188 28.594 0.868 1 97.5 101 PRO B C 1
ATOM 3431 O O . PRO B 1 101 ? -11.297 29.797 1.143 1 97.5 101 PRO B O 1
ATOM 3434 N N . LYS B 1 102 ? -10.734 27.844 1.69 1 97.62 102 LYS B N 1
ATOM 3435 C CA . LYS B 1 102 ? -10.055 28.172 2.939 1 97.62 102 LYS B CA 1
ATOM 3436 C C . LYS B 1 102 ? -9.031 27.109 3.312 1 97.62 102 LYS B C 1
ATOM 3438 O O . LYS B 1 102 ? -9.109 25.969 2.844 1 97.62 102 LYS B O 1
ATOM 3443 N N . PRO B 1 103 ? -8.031 27.422 4.059 1 97.31 103 PRO B N 1
ATOM 3444 C CA . PRO B 1 103 ? -6.973 26.453 4.352 1 97.31 103 PRO B CA 1
ATOM 3445 C C . PRO B 1 103 ? -7.43 25.344 5.305 1 97.31 103 PRO B C 1
ATOM 3447 O O . PRO B 1 103 ? -8.086 25.625 6.312 1 97.31 103 PRO B O 1
ATOM 3450 N N . PHE B 1 104 ? -7.148 24.188 4.926 1 98.81 104 PHE B N 1
ATOM 3451 C CA . PHE B 1 104 ? -7.277 23.031 5.789 1 98.81 104 PHE B CA 1
ATOM 3452 C C . PHE B 1 104 ? -5.93 22.641 6.387 1 98.81 104 PHE B C 1
ATOM 3454 O O . PHE B 1 104 ? -4.91 22.641 5.691 1 98.81 104 PHE B O 1
ATOM 3461 N N . PHE B 1 105 ? -5.867 22.328 7.699 1 98.81 105 PHE B N 1
ATOM 3462 C CA . PHE B 1 105 ? -4.664 21.891 8.398 1 98.81 105 PHE B CA 1
ATOM 3463 C C . PHE B 1 105 ? -4.766 20.438 8.805 1 98.81 105 PHE B C 1
ATOM 3465 O O . PHE B 1 105 ? -5.66 20.047 9.562 1 98.81 105 PHE B O 1
ATOM 3472 N N . GLY B 1 106 ? -3.881 19.609 8.328 1 98.75 106 GLY B N 1
ATOM 3473 C CA . GLY B 1 106 ? -3.855 18.203 8.68 1 98.75 106 GLY B CA 1
ATOM 3474 C C . GLY B 1 106 ? -2.674 17.453 8.086 1 98.75 106 GLY B C 1
ATOM 3475 O O . GLY B 1 106 ? -2.006 17.969 7.18 1 98.75 106 GLY B O 1
ATOM 3476 N N . TYR B 1 107 ? -2.334 16.297 8.609 1 98.44 107 TYR B N 1
ATOM 3477 C CA . TYR B 1 107 ? -1.304 15.391 8.109 1 98.44 107 TYR B CA 1
ATOM 3478 C C . TYR B 1 107 ? -1.672 13.938 8.383 1 98.44 107 TYR B C 1
ATOM 3480 O O . TYR B 1 107 ? -2.771 13.648 8.867 1 98.44 107 TYR B O 1
ATOM 3488 N N . SER B 1 108 ? -0.758 12.961 8.109 1 98.44 108 SER B N 1
ATOM 3489 C CA . SER B 1 108 ? -1.062 11.555 8.32 1 98.44 108 SER B CA 1
ATOM 3490 C C . SER B 1 108 ? -2.229 11.094 7.449 1 98.44 108 SER B C 1
ATOM 3492 O O . SER B 1 108 ? -2.193 11.258 6.227 1 98.44 108 SER B O 1
ATOM 3494 N N . ASP B 1 109 ? -3.295 10.562 8.109 1 98.75 109 ASP B N 1
ATOM 3495 C CA . ASP B 1 109 ? -4.426 10.086 7.32 1 98.75 109 ASP B CA 1
ATOM 3496 C C . ASP B 1 109 ? -5.117 11.234 6.594 1 98.75 109 ASP B C 1
ATOM 3498 O O . ASP B 1 109 ? -5.812 11.023 5.602 1 98.75 109 ASP B O 1
ATOM 3502 N N . ASN B 1 110 ? -4.898 12.461 7.027 1 98.94 110 ASN B N 1
ATOM 3503 C CA . ASN B 1 110 ? -5.461 13.641 6.383 1 98.94 110 ASN B CA 1
ATOM 3504 C C . ASN B 1 110 ? -4.797 13.914 5.035 1 98.94 110 ASN B C 1
ATOM 3506 O O . ASN B 1 110 ? -5.223 14.805 4.297 1 98.94 110 ASN B O 1
ATOM 3510 N N . THR B 1 111 ? -3.766 13.141 4.695 1 98.88 111 THR B N 1
ATOM 3511 C CA . THR B 1 111 ? -3.234 13.172 3.338 1 98.88 111 THR B CA 1
ATOM 3512 C C . THR B 1 111 ? -4.348 12.938 2.32 1 98.88 111 THR B C 1
ATOM 3514 O O . THR B 1 111 ? -4.332 13.516 1.232 1 98.88 111 THR B O 1
ATOM 3517 N N . ASN B 1 112 ? -5.359 12.164 2.666 1 98.88 112 ASN B N 1
ATOM 3518 C CA . ASN B 1 112 ? -6.52 11.961 1.806 1 98.88 112 ASN B CA 1
ATOM 3519 C C . ASN B 1 112 ? -7.227 13.273 1.489 1 98.88 112 ASN B C 1
ATOM 3521 O O . ASN B 1 112 ? -7.48 13.586 0.323 1 98.88 112 ASN B O 1
ATOM 3525 N N . LEU B 1 113 ? -7.527 14.023 2.494 1 98.88 113 LEU B N 1
ATOM 3526 C CA . LEU B 1 113 ? -8.25 15.281 2.316 1 98.88 113 LEU B CA 1
ATOM 3527 C C . LEU B 1 113 ? -7.355 16.328 1.67 1 98.88 113 LEU B C 1
ATOM 3529 O O . LEU B 1 113 ? -7.816 17.109 0.826 1 98.88 113 LEU B O 1
ATOM 3533 N N . LEU B 1 114 ? -6.055 16.406 2.066 1 98.88 114 LEU B N 1
ATOM 3534 C CA . LEU B 1 114 ? -5.102 17.297 1.422 1 98.88 114 LEU B CA 1
ATOM 3535 C C . LEU B 1 114 ? -5.07 17.062 -0.085 1 98.88 114 LEU B C 1
ATOM 3537 O O . LEU B 1 114 ? -5.18 18.016 -0.866 1 98.88 114 LEU B O 1
ATOM 3541 N N . ASN B 1 115 ? -4.941 15.812 -0.458 1 98.88 115 ASN B N 1
ATOM 3542 C CA . ASN B 1 115 ? -4.887 15.438 -1.868 1 98.88 115 ASN B CA 1
ATOM 3543 C C . ASN B 1 115 ? -6.18 15.805 -2.594 1 98.88 115 ASN B C 1
ATOM 3545 O O . ASN B 1 115 ? -6.145 16.375 -3.684 1 98.88 115 ASN B O 1
ATOM 3549 N N . TRP B 1 116 ? -7.301 15.5 -1.978 1 98.88 116 TRP B N 1
ATOM 3550 C CA . TRP B 1 116 ? -8.594 15.789 -2.6 1 98.88 116 TRP B CA 1
ATOM 3551 C C . TRP B 1 116 ? -8.781 17.281 -2.791 1 98.88 116 TRP B C 1
ATOM 3553 O O . TRP B 1 116 ? -9.219 17.734 -3.855 1 98.88 116 TRP B O 1
ATOM 3563 N N . LEU B 1 117 ? -8.453 18.094 -1.803 1 98.88 117 LEU B N 1
ATOM 3564 C CA . LEU B 1 117 ? -8.578 19.547 -1.888 1 98.88 117 LEU B CA 1
ATOM 3565 C C . LEU B 1 117 ? -7.68 20.094 -2.984 1 98.88 117 LEU B C 1
ATOM 3567 O O . LEU B 1 117 ? -8.109 20.953 -3.771 1 98.88 117 LEU B O 1
ATOM 3571 N N . ALA B 1 118 ? -6.449 19.641 -3.02 1 98.56 118 ALA B N 1
ATOM 3572 C CA . ALA B 1 118 ? -5.531 20.078 -4.066 1 98.56 118 ALA B CA 1
ATOM 3573 C C . ALA B 1 118 ? -6.094 19.781 -5.453 1 98.56 118 ALA B C 1
ATOM 3575 O O . ALA B 1 118 ? -5.965 20.594 -6.371 1 98.56 118 ALA B O 1
ATOM 3576 N N . ALA B 1 119 ? -6.695 18.625 -5.582 1 98.25 119 ALA B N 1
ATOM 3577 C CA . ALA B 1 119 ? -7.293 18.234 -6.855 1 98.25 119 ALA B CA 1
ATOM 3578 C C . ALA B 1 119 ? -8.422 19.172 -7.25 1 98.25 119 ALA B C 1
ATOM 3580 O O . ALA B 1 119 ? -8.742 19.312 -8.43 1 98.25 119 ALA B O 1
ATOM 3581 N N . GLN B 1 120 ? -9.047 19.812 -6.203 1 98.25 120 GLN B N 1
ATOM 3582 C CA . GLN B 1 120 ? -10.109 20.766 -6.477 1 98.25 120 GLN B CA 1
ATOM 3583 C C . GLN B 1 120 ? -9.547 22.188 -6.648 1 98.25 120 GLN B C 1
ATOM 3585 O O . GLN B 1 120 ? -10.305 23.141 -6.812 1 98.25 120 GLN B O 1
ATOM 3590 N N . GLY B 1 121 ? -8.258 22.297 -6.574 1 98 121 GLY B N 1
ATOM 3591 C CA . GLY B 1 121 ? -7.613 23.594 -6.727 1 98 121 GLY B CA 1
ATOM 3592 C C . GLY B 1 121 ? -7.562 24.391 -5.434 1 98 121 GLY B C 1
ATOM 3593 O O . GLY B 1 121 ? -7.312 25.594 -5.449 1 98 121 GLY B O 1
ATOM 3594 N N . VAL B 1 122 ? -7.809 23.75 -4.297 1 98.44 122 VAL B N 1
ATOM 3595 C CA . VAL B 1 122 ? -7.816 24.438 -3.008 1 98.44 122 VAL B CA 1
ATOM 3596 C C . VAL B 1 122 ? -6.547 24.094 -2.232 1 98.44 122 VAL B C 1
ATOM 3598 O O . VAL B 1 122 ? -6.375 22.953 -1.784 1 98.44 122 VAL B O 1
ATOM 3601 N N . PRO B 1 123 ? -5.645 25.047 -2.004 1 98.31 123 PRO B N 1
ATOM 3602 C CA . PRO B 1 123 ? -4.441 24.781 -1.211 1 98.31 123 PRO B CA 1
ATOM 3603 C C . PRO B 1 123 ? -4.758 24.484 0.253 1 98.31 123 PRO B C 1
ATOM 3605 O O . PRO B 1 123 ? -5.844 24.812 0.735 1 98.31 123 PRO B O 1
ATOM 3608 N N . SER B 1 124 ? -3.879 23.812 0.853 1 98.62 124 SER B N 1
ATOM 3609 C CA . SER B 1 124 ? -3.982 23.438 2.26 1 98.62 124 SER B CA 1
ATOM 3610 C C . SER B 1 124 ? -2.631 23.531 2.959 1 98.62 124 SER B C 1
ATOM 3612 O O . SER B 1 124 ? -1.739 24.25 2.498 1 98.62 124 SER B O 1
ATOM 3614 N N . VAL B 1 125 ? -2.586 23.016 4.18 1 98.81 125 VAL B N 1
ATOM 3615 C CA . VAL B 1 125 ? -1.388 23.016 5.012 1 98.81 125 VAL B CA 1
ATOM 3616 C C . VAL B 1 125 ? -1.112 21.594 5.5 1 98.81 125 VAL B C 1
ATOM 3618 O O . VAL B 1 125 ? -1.969 20.969 6.133 1 98.81 125 VAL B O 1
ATOM 3621 N N . HIS B 1 126 ? 0.075 21.062 5.152 1 98.88 126 HIS B N 1
ATOM 3622 C CA . HIS B 1 126 ? 0.51 19.781 5.711 1 98.88 126 HIS B CA 1
ATOM 3623 C C . HIS B 1 126 ? 1.027 19.953 7.137 1 98.88 126 HIS B C 1
ATOM 3625 O O . HIS B 1 126 ? 2.094 20.531 7.348 1 98.88 126 HIS B O 1
ATOM 3631 N N . GLY B 1 127 ? 0.225 19.469 8.078 1 98.06 127 GLY B N 1
ATOM 3632 C CA . GLY B 1 127 ? 0.643 19.516 9.469 1 98.06 127 GLY B CA 1
ATOM 3633 C C . GLY B 1 127 ? -0.385 20.156 10.383 1 98.06 127 GLY B C 1
ATOM 3634 O O . GLY B 1 127 ? -1.513 20.422 9.961 1 98.06 127 GLY B O 1
ATOM 3635 N N . SER B 1 128 ? -0.004 20.156 11.625 1 95.12 128 SER B N 1
ATOM 3636 C CA . SER B 1 128 ? -0.682 20.828 12.727 1 95.12 128 SER B CA 1
ATOM 3637 C C . SER B 1 128 ? -1.951 20.094 13.133 1 95.12 128 SER B C 1
ATOM 3639 O O . SER B 1 128 ? -3.051 20.641 13.055 1 95.12 128 SER B O 1
ATOM 3641 N N . SER B 1 129 ? -1.867 18.984 13.703 1 96.19 129 SER B N 1
ATOM 3642 C CA . SER B 1 129 ? -2.936 18.344 14.453 1 96.19 129 SER B CA 1
ATOM 3643 C C . SER B 1 129 ? -3.154 19.016 15.805 1 96.19 129 SER B C 1
ATOM 3645 O O . SER B 1 129 ? -2.213 19.172 16.578 1 96.19 129 SER B O 1
ATOM 3647 N N . THR B 1 130 ? -4.422 19.406 16.094 1 97.94 130 THR B N 1
ATOM 3648 C CA . THR B 1 130 ? -4.656 20.109 17.359 1 97.94 130 THR B CA 1
ATOM 3649 C C . THR B 1 130 ? -4.352 19.203 18.547 1 97.94 130 THR B C 1
ATOM 3651 O O . THR B 1 130 ? -3.781 19.656 19.547 1 97.94 130 THR B O 1
ATOM 3654 N N . GLN B 1 131 ? -4.629 17.953 18.391 1 96.56 131 GLN B N 1
ATOM 3655 C CA . GLN B 1 131 ? -4.438 16.984 19.469 1 96.56 131 GLN B CA 1
ATOM 3656 C C . GLN B 1 131 ? -2.957 16.703 19.688 1 96.56 131 GLN B C 1
ATOM 3658 O O . GLN B 1 131 ? -2.533 16.453 20.828 1 96.56 131 GLN B O 1
ATOM 3663 N N . VAL B 1 132 ? -2.158 16.734 18.641 1 95.69 132 VAL B N 1
ATOM 3664 C CA . VAL B 1 132 ? -0.786 16.25 18.719 1 95.69 132 VAL B CA 1
ATOM 3665 C C . VAL B 1 132 ? 0.168 17.406 18.969 1 95.69 132 VAL B C 1
ATOM 3667 O O . VAL B 1 132 ? 1.094 17.312 19.781 1 95.69 132 VAL B O 1
ATOM 3670 N N . HIS B 1 133 ? -0.069 18.5 18.312 1 96.38 133 HIS B N 1
ATOM 3671 C CA . HIS B 1 133 ? 0.966 19.531 18.25 1 96.38 133 HIS B CA 1
ATOM 3672 C C . HIS B 1 133 ? 0.602 20.734 19.125 1 96.38 133 HIS B C 1
ATOM 3674 O O . HIS B 1 133 ? 1.483 21.453 19.578 1 96.38 133 HIS B O 1
ATOM 3680 N N . LEU B 1 134 ? -0.693 20.953 19.375 1 96.81 134 LEU B N 1
ATOM 3681 C CA . LEU B 1 134 ? -1.106 22.109 20.156 1 96.81 134 LEU B CA 1
ATOM 3682 C C . LEU B 1 134 ? -1.359 21.719 21.609 1 96.81 134 LEU B C 1
ATOM 3684 O O . LEU B 1 134 ? -1.106 22.516 22.516 1 96.81 134 LEU B O 1
ATOM 3688 N N . ALA B 1 135 ? -1.771 20.562 21.875 1 94.81 135 ALA B N 1
ATOM 3689 C CA . ALA B 1 135 ? -2.277 20.188 23.188 1 94.81 135 ALA B CA 1
ATOM 3690 C C . ALA B 1 135 ? -1.138 19.797 24.125 1 94.81 135 ALA B C 1
ATOM 3692 O O . ALA B 1 135 ? -1.013 20.328 25.234 1 94.81 135 ALA B O 1
ATOM 3693 N N . PRO B 1 136 ? -0.31 18.891 23.75 1 89.12 136 PRO B N 1
ATOM 3694 C CA . PRO B 1 136 ? 0.604 18.328 24.75 1 89.12 136 PRO B CA 1
ATOM 3695 C C . PRO B 1 136 ? 1.695 19.297 25.172 1 89.12 136 PRO B C 1
ATOM 3697 O O . PRO B 1 136 ? 2.035 20.219 24.422 1 89.12 136 PRO B O 1
ATOM 3700 N N . GLY B 1 137 ? 2.268 19.016 26.469 1 92.06 137 GLY B N 1
ATOM 3701 C CA . GLY B 1 137 ? 3.41 19.766 26.969 1 92.06 137 GLY B CA 1
ATOM 3702 C C . GLY B 1 137 ? 3.021 21.078 27.625 1 92.06 137 GLY B C 1
ATOM 3703 O O . GLY B 1 137 ? 1.853 21.469 27.594 1 92.06 137 GLY B O 1
ATOM 3704 N N . PRO B 1 138 ? 3.992 21.75 28.141 1 93.94 138 PRO B N 1
ATOM 3705 C CA . PRO B 1 138 ? 3.719 23.016 28.844 1 93.94 138 PRO B CA 1
ATOM 3706 C C . PRO B 1 138 ? 3.438 24.172 27.875 1 93.94 138 PRO B C 1
ATOM 3708 O O . PRO B 1 138 ? 2.809 25.156 28.266 1 93.94 138 PRO B O 1
ATOM 3711 N N . ALA B 1 139 ? 3.965 24.062 26.672 1 95.25 139 ALA B N 1
ATOM 3712 C CA . ALA B 1 139 ? 3.789 25.094 25.641 1 95.25 139 ALA B CA 1
ATOM 3713 C C . ALA B 1 139 ? 3.947 24.5 24.25 1 95.25 139 ALA B C 1
ATOM 3715 O O . ALA B 1 139 ? 4.551 23.438 24.078 1 95.25 139 ALA B O 1
ATOM 3716 N N . VAL B 1 140 ? 3.373 25.156 23.281 1 96.5 140 VAL B N 1
ATOM 3717 C CA . VAL B 1 140 ? 3.6 24.812 21.891 1 96.5 140 VAL B CA 1
ATOM 3718 C C . VAL B 1 140 ? 5.043 25.141 21.5 1 96.5 140 VAL B C 1
ATOM 3720 O O . VAL B 1 140 ? 5.574 26.188 21.875 1 96.5 140 VAL B O 1
ATOM 3723 N N . HIS B 1 141 ? 5.695 24.203 20.859 1 95.44 141 HIS B N 1
ATOM 3724 C CA . HIS B 1 141 ? 7.07 24.438 20.422 1 95.44 141 HIS B CA 1
ATOM 3725 C C . HIS B 1 141 ? 7.176 25.688 19.578 1 95.44 141 HIS B C 1
ATOM 3727 O O . HIS B 1 141 ? 6.371 25.891 18.656 1 95.44 141 HIS B O 1
ATOM 3733 N N . PRO B 1 142 ? 8.195 26.531 19.734 1 96.75 142 PRO B N 1
ATOM 3734 C CA . PRO B 1 142 ? 8.305 27.797 19.016 1 96.75 142 PRO B CA 1
ATOM 3735 C C . PRO B 1 142 ? 8.352 27.625 17.5 1 96.75 142 PRO B C 1
ATOM 3737 O O . PRO B 1 142 ? 7.789 28.422 16.75 1 96.75 142 PRO B O 1
ATOM 3740 N N . GLY B 1 143 ? 9.055 26.578 17.031 1 97.31 143 GLY B N 1
ATOM 3741 C CA . GLY B 1 143 ? 9.109 26.312 15.609 1 97.31 143 GLY B CA 1
ATOM 3742 C C . GLY B 1 143 ? 7.754 25.984 15.016 1 97.31 143 GLY B C 1
ATOM 3743 O O . GLY B 1 143 ? 7.43 26.422 13.906 1 97.31 143 GLY B O 1
ATOM 3744 N N . HIS B 1 144 ? 6.988 25.156 15.719 1 97.81 144 HIS B N 1
ATOM 3745 C CA . HIS B 1 144 ? 5.629 24.859 15.281 1 97.81 144 HIS B CA 1
ATOM 3746 C C . HIS B 1 144 ? 4.766 26.109 15.266 1 97.81 144 HIS B C 1
ATOM 3748 O O . HIS B 1 144 ? 4.066 26.375 14.281 1 97.81 144 HIS B O 1
ATOM 3754 N N . GLU B 1 145 ? 4.855 26.891 16.312 1 97.88 145 GLU B N 1
ATOM 3755 C CA . GLU B 1 145 ? 4.062 28.109 16.438 1 97.88 145 GLU B CA 1
ATOM 3756 C C . GLU B 1 145 ? 4.367 29.078 15.297 1 97.88 145 GLU B C 1
ATOM 3758 O O . GLU B 1 145 ? 3.455 29.656 14.703 1 97.88 145 GLU B O 1
ATOM 3763 N N . ALA B 1 146 ? 5.625 29.266 15.016 1 97.75 146 ALA B N 1
ATOM 3764 C CA . ALA B 1 146 ? 6.043 30.203 13.977 1 97.75 146 ALA B CA 1
ATOM 3765 C C . ALA B 1 146 ? 5.5 29.797 12.617 1 97.75 146 ALA B C 1
ATOM 3767 O O . ALA B 1 146 ? 4.965 30.625 11.875 1 97.75 146 ALA B O 1
ATOM 3768 N N . THR B 1 147 ? 5.656 28.531 12.281 1 98.31 147 THR B N 1
ATOM 3769 C CA . THR B 1 147 ? 5.195 28.062 10.977 1 98.31 147 THR B CA 1
ATOM 3770 C C . THR B 1 147 ? 3.668 28.047 10.922 1 98.31 147 THR B C 1
ATOM 3772 O O . THR B 1 147 ? 3.074 28.312 9.883 1 98.31 147 THR B O 1
ATOM 3775 N N . MET B 1 148 ? 3.01 27.75 12.055 1 97.88 148 MET B N 1
ATOM 3776 C CA . MET B 1 148 ? 1.553 27.781 12.141 1 97.88 148 MET B CA 1
ATOM 3777 C C . MET B 1 148 ? 1.028 29.188 11.93 1 97.88 148 MET B C 1
ATOM 3779 O O . MET B 1 148 ? 0.031 29.391 11.234 1 97.88 148 MET B O 1
ATOM 3783 N N . ARG B 1 149 ? 1.646 30.172 12.516 1 97.56 149 ARG B N 1
ATOM 3784 C CA . ARG B 1 149 ? 1.251 31.562 12.352 1 97.56 149 ARG B CA 1
ATOM 3785 C C . ARG B 1 149 ? 1.345 31.984 10.883 1 97.56 149 ARG B C 1
ATOM 3787 O O . ARG B 1 149 ? 0.426 32.625 10.352 1 97.56 149 ARG B O 1
ATOM 3794 N N . ALA B 1 150 ? 2.473 31.594 10.297 1 97.75 150 ALA B N 1
ATOM 3795 C CA . ALA B 1 150 ? 2.619 31.906 8.875 1 97.75 150 ALA B CA 1
ATOM 3796 C C . ALA B 1 150 ? 1.533 31.219 8.055 1 97.75 150 ALA B C 1
ATOM 3798 O O . ALA B 1 150 ? 1.009 31.812 7.102 1 97.75 150 ALA B O 1
ATOM 3799 N N . ALA B 1 151 ? 1.172 30 8.391 1 98.06 151 ALA B N 1
ATOM 3800 C CA . ALA B 1 151 ? 0.164 29.234 7.672 1 98.06 151 ALA B CA 1
ATOM 3801 C C . ALA B 1 151 ? -1.222 29.859 7.832 1 98.06 151 ALA B C 1
ATOM 3803 O O . ALA B 1 151 ? -2.033 29.828 6.906 1 98.06 151 ALA B O 1
ATOM 3804 N N . LEU B 1 152 ? -1.515 30.406 9.016 1 97.38 152 LEU B N 1
ATOM 3805 C CA . LEU B 1 152 ? -2.818 30.984 9.305 1 97.38 152 LEU B CA 1
ATOM 3806 C C . LEU B 1 152 ? -2.928 32.375 8.703 1 97.38 152 LEU B C 1
ATOM 3808 O O . LEU B 1 152 ? -3.938 32.719 8.078 1 97.38 152 LEU B O 1
ATOM 3812 N N . PHE B 1 153 ? -1.848 33.188 8.828 1 96.75 153 PHE B N 1
ATOM 3813 C CA . PHE B 1 153 ? -1.991 34.625 8.594 1 96.75 153 PHE B CA 1
ATOM 3814 C C . PHE B 1 153 ? -1.271 35.031 7.316 1 96.75 153 PHE B C 1
ATOM 3816 O O . PHE B 1 153 ? -1.459 36.156 6.832 1 96.75 153 PHE B O 1
ATOM 3823 N N . GLY B 1 154 ? -0.494 34.188 6.777 1 96.69 154 GLY B N 1
ATOM 3824 C CA . GLY B 1 154 ? 0.235 34.469 5.547 1 96.69 154 GLY B CA 1
ATOM 3825 C C . GLY B 1 154 ? 1.673 34.875 5.785 1 96.69 154 GLY B C 1
ATOM 3826 O O . GLY B 1 154 ? 2.023 35.344 6.883 1 96.69 154 GLY B O 1
ATOM 3827 N N . GLY B 1 155 ? 2.498 34.594 4.746 1 97 155 GLY B N 1
ATOM 3828 C CA . GLY B 1 155 ? 3.885 35.031 4.801 1 97 155 GLY B CA 1
ATOM 3829 C C . GLY B 1 155 ? 4.871 33.906 4.512 1 97 155 GLY B C 1
ATOM 3830 O O . GLY B 1 155 ? 4.484 32.75 4.398 1 97 155 GLY B O 1
ATOM 3831 N N . ASP B 1 156 ? 6.098 34.344 4.332 1 98 156 ASP B N 1
ATOM 3832 C CA . ASP B 1 156 ? 7.207 33.406 4.145 1 98 156 ASP B CA 1
ATOM 3833 C C . ASP B 1 156 ? 7.883 33.094 5.477 1 98 156 ASP B C 1
ATOM 3835 O O . ASP B 1 156 ? 8.031 33.969 6.332 1 98 156 ASP B O 1
ATOM 3839 N N . VAL B 1 157 ? 8.227 31.875 5.613 1 98.31 157 VAL B N 1
ATOM 3840 C CA . VAL B 1 157 ? 8.945 31.484 6.824 1 98.31 157 VAL B CA 1
ATOM 3841 C C . VAL B 1 157 ? 10.102 30.562 6.461 1 98.31 157 VAL B C 1
ATOM 3843 O O . VAL B 1 157 ? 9.914 29.562 5.762 1 98.31 157 VAL B O 1
ATOM 3846 N N . ARG B 1 158 ? 11.289 30.938 6.855 1 98.31 158 ARG B N 1
ATOM 3847 C CA . ARG B 1 158 ? 12.438 30.031 6.766 1 98.31 158 ARG B CA 1
ATOM 3848 C C . ARG B 1 158 ? 12.43 29.016 7.902 1 98.31 158 ARG B C 1
ATOM 3850 O O . ARG B 1 158 ? 12.445 29.391 9.078 1 98.31 158 ARG B O 1
ATOM 3857 N N . LEU B 1 159 ? 12.391 27.75 7.566 1 98.44 159 LEU B N 1
ATOM 3858 C CA . LEU B 1 159 ? 12.32 26.703 8.594 1 98.44 159 LEU B CA 1
ATOM 3859 C C . LEU B 1 159 ? 13.664 26.547 9.297 1 98.44 159 LEU B C 1
ATOM 3861 O O . LEU B 1 159 ? 14.711 26.594 8.656 1 98.44 159 LEU B O 1
ATOM 3865 N N . THR B 1 160 ? 13.602 26.406 10.57 1 96.06 160 THR B N 1
ATOM 3866 C CA . THR B 1 160 ? 14.781 26.172 11.391 1 96.06 160 THR B CA 1
ATOM 3867 C C . THR B 1 160 ? 14.781 24.75 11.938 1 96.06 160 THR B C 1
ATOM 3869 O O . THR B 1 160 ? 13.852 24.344 12.641 1 96.06 160 THR B O 1
ATOM 3872 N N . PRO B 1 161 ? 15.836 23.969 11.594 1 97.38 161 PRO B N 1
ATOM 3873 C CA . PRO B 1 161 ? 15.891 22.625 12.18 1 97.38 161 PRO B CA 1
ATOM 3874 C C . PRO B 1 161 ? 15.938 22.641 13.703 1 97.38 161 PRO B C 1
ATOM 3876 O O . PRO B 1 161 ? 16.688 23.438 14.289 1 97.38 161 PRO B O 1
ATOM 3879 N N . PRO B 1 162 ? 15.133 21.859 14.328 1 97.75 162 PRO B N 1
ATOM 3880 C CA . PRO B 1 162 ? 15.211 21.797 15.789 1 97.75 162 PRO B CA 1
ATOM 3881 C C . PRO B 1 162 ? 16.5 21.141 16.281 1 97.75 162 PRO B C 1
ATOM 3883 O O . PRO B 1 162 ? 17.016 20.234 15.625 1 97.75 162 PRO B O 1
ATOM 3886 N N . ALA B 1 163 ? 16.953 21.547 17.469 1 97.25 163 ALA B N 1
ATOM 3887 C CA . ALA B 1 163 ? 18.156 20.969 18.062 1 97.25 163 ALA B CA 1
ATOM 3888 C C . ALA B 1 163 ? 17.859 19.609 18.672 1 97.25 163 ALA B C 1
ATOM 3890 O O . ALA B 1 163 ? 18.766 18.766 18.781 1 97.25 163 ALA B O 1
ATOM 3891 N N . ARG B 1 164 ? 16.688 19.484 19.141 1 97.69 164 ARG B N 1
ATOM 3892 C CA . ARG B 1 164 ? 16.25 18.25 19.797 1 97.69 164 ARG B CA 1
ATOM 3893 C C . ARG B 1 164 ? 14.891 17.797 19.266 1 97.69 164 ARG B C 1
ATOM 3895 O O . ARG B 1 164 ? 14.086 18.609 18.812 1 97.69 164 ARG B O 1
ATOM 3902 N N . ILE B 1 165 ? 14.68 16.438 19.328 1 97.75 165 ILE B N 1
ATOM 3903 C CA . ILE B 1 165 ? 13.438 15.867 18.797 1 97.75 165 ILE B CA 1
ATOM 3904 C C . ILE B 1 165 ? 12.914 14.805 19.766 1 97.75 165 ILE B C 1
ATOM 3906 O O . ILE B 1 165 ? 13.625 14.367 20.672 1 97.75 165 ILE B O 1
ATOM 3910 N N . SER B 1 166 ? 11.68 14.477 19.641 1 97.06 166 SER B N 1
ATOM 3911 C CA . SER B 1 166 ? 11.023 13.367 20.312 1 97.06 166 SER B CA 1
ATOM 3912 C C . SER B 1 166 ? 10.289 12.477 19.297 1 97.06 166 SER B C 1
ATOM 3914 O O . SER B 1 166 ? 9.828 12.945 18.266 1 97.06 166 SER B O 1
ATOM 3916 N N . GLU B 1 167 ? 10.172 11.172 19.562 1 95.06 167 GLU B N 1
ATOM 3917 C CA . GLU B 1 167 ? 9.422 10.25 18.703 1 95.06 167 GLU B CA 1
ATOM 3918 C C . GLU B 1 167 ? 7.918 10.422 18.891 1 95.06 167 GLU B C 1
ATOM 3920 O O . GLU B 1 167 ? 7.129 9.883 18.109 1 95.06 167 GLU B O 1
ATOM 3925 N N . GLY B 1 168 ? 7.477 11.062 19.812 1 83.81 168 GLY B N 1
ATOM 3926 C CA . GLY B 1 168 ? 6.055 11.305 19.984 1 83.81 168 GLY B CA 1
ATOM 3927 C C . GLY B 1 168 ? 5.691 11.742 21.391 1 83.81 168 GLY B C 1
ATOM 3928 O O . GLY B 1 168 ? 6.566 12.125 22.172 1 83.81 168 GLY B O 1
ATOM 3929 N N . THR B 1 169 ? 4.23 11.891 21.531 1 67.75 169 THR B N 1
ATOM 3930 C CA . THR B 1 169 ? 3.719 12.344 22.812 1 67.75 169 THR B CA 1
ATOM 3931 C C . THR B 1 169 ? 3.002 11.211 23.547 1 67.75 169 THR B C 1
ATOM 3933 O O . THR B 1 169 ? 2.133 10.555 22.969 1 67.75 169 THR B O 1
ATOM 3936 N N . GLN B 1 170 ? 3.529 10.508 24.422 1 64.38 170 GLN B N 1
ATOM 3937 C CA . GLN B 1 170 ? 3.051 9.289 25.078 1 64.38 170 GLN B CA 1
ATOM 3938 C C . GLN B 1 170 ? 2.438 9.594 26.438 1 64.38 170 GLN B C 1
ATOM 3940 O O . GLN B 1 170 ? 2.373 8.719 27.297 1 64.38 170 GLN B O 1
ATOM 3945 N N . ARG B 1 171 ? 1.467 10.617 26.656 1 82.12 171 ARG B N 1
ATOM 3946 C CA . ARG B 1 171 ? 0.965 10.781 28.016 1 82.12 171 ARG B CA 1
ATOM 3947 C C . ARG B 1 171 ? -0.444 11.367 28.016 1 82.12 171 ARG B C 1
ATOM 3949 O O . ARG B 1 171 ? -0.872 11.977 29 1 82.12 171 ARG B O 1
ATOM 3956 N N . TRP B 1 172 ? -1.018 11.117 26.828 1 90.81 172 TRP B N 1
ATOM 3957 C CA . TRP B 1 172 ? -2.389 11.609 26.766 1 90.81 172 TRP B CA 1
ATOM 3958 C C . TRP B 1 172 ? -3.256 10.953 27.828 1 90.81 172 TRP B C 1
ATOM 3960 O O . TRP B 1 172 ? -3.096 9.766 28.125 1 90.81 172 TRP B O 1
ATOM 3970 N N . GLY B 1 173 ? -4.129 11.68 28.328 1 91.94 173 GLY B N 1
ATOM 3971 C CA . GLY B 1 173 ? -5.066 11.141 29.312 1 91.94 173 GLY B CA 1
ATOM 3972 C C . GLY B 1 173 ? -4.496 11.07 30.703 1 91.94 173 GLY B C 1
ATOM 3973 O O . GLY B 1 173 ? -5.121 10.516 31.609 1 91.94 173 GLY B O 1
ATOM 3974 N N . THR B 1 174 ? -3.273 11.547 30.875 1 91.81 174 THR B N 1
ATOM 3975 C CA . THR B 1 174 ? -2.643 11.586 32.188 1 91.81 174 THR B CA 1
ATOM 3976 C C . THR B 1 174 ? -2.273 13.016 32.562 1 91.81 174 THR B C 1
ATOM 3978 O O . THR B 1 174 ? -2.096 13.867 31.703 1 91.81 174 THR B O 1
ATOM 3981 N N . PRO B 1 175 ? -2.104 13.25 33.844 1 89.69 175 PRO B N 1
ATOM 3982 C CA . PRO B 1 175 ? -1.693 14.586 34.312 1 89.69 175 PRO B CA 1
ATOM 3983 C C . PRO B 1 175 ? -0.333 15 33.75 1 89.69 175 PRO B C 1
ATOM 3985 O O . PRO B 1 175 ? -0.033 16.188 33.656 1 89.69 175 PRO B O 1
ATOM 3988 N N . GLU B 1 176 ? 0.398 14 33.375 1 89.44 176 GLU B N 1
ATOM 3989 C CA . GLU B 1 176 ? 1.756 14.25 32.906 1 89.44 176 GLU B CA 1
ATOM 3990 C C . GLU B 1 176 ? 1.757 14.734 31.453 1 89.44 176 GLU B C 1
ATOM 3992 O O . GLU B 1 176 ? 2.801 15.117 30.922 1 89.44 176 GLU B O 1
ATOM 3997 N N . SER B 1 177 ? 0.566 14.766 30.844 1 90.44 177 SER B N 1
ATOM 3998 C CA . SER B 1 177 ? 0.465 15.172 29.438 1 90.44 177 SER B CA 1
ATOM 3999 C C . SER B 1 177 ? 0.897 16.625 29.25 1 90.44 177 SER B C 1
ATOM 4001 O O . SER B 1 177 ? 1.242 17.031 28.141 1 90.44 177 SER B O 1
ATOM 4003 N N . VAL B 1 178 ? 0.912 17.406 30.359 1 88.31 178 VAL B N 1
ATOM 4004 C CA . VAL B 1 178 ? 1.213 18.844 30.281 1 88.31 178 VAL B CA 1
ATOM 4005 C C . VAL B 1 178 ? 2.707 19.062 30.5 1 88.31 178 VAL B C 1
ATOM 4007 O O . VAL B 1 178 ? 3.199 20.188 30.359 1 88.31 178 VAL B O 1
ATOM 4010 N N . LEU B 1 179 ? 3.426 17.984 30.828 1 90.19 179 LEU B N 1
ATOM 4011 C CA . LEU B 1 179 ? 4.863 18.094 31.062 1 90.19 179 LEU B CA 1
ATOM 4012 C C . LEU B 1 179 ? 5.633 18.031 29.75 1 90.19 179 LEU B C 1
ATOM 4014 O O . LEU B 1 179 ? 5.117 17.531 28.75 1 90.19 179 LEU B O 1
ATOM 4018 N N . ALA B 1 180 ? 6.836 18.578 29.828 1 90.31 180 ALA B N 1
ATOM 4019 C CA . ALA B 1 180 ? 7.688 18.531 28.641 1 90.31 180 ALA B CA 1
ATOM 4020 C C . ALA B 1 180 ? 7.984 17.094 28.234 1 90.31 180 ALA B C 1
ATOM 4022 O O . ALA B 1 180 ? 8.203 16.234 29.094 1 90.31 180 ALA B O 1
ATOM 4023 N N . ALA B 1 181 ? 7.996 16.859 26.922 1 89.75 181 ALA B N 1
ATOM 4024 C CA . ALA B 1 181 ? 8.375 15.555 26.422 1 89.75 181 ALA B CA 1
ATOM 4025 C C . ALA B 1 181 ? 9.867 15.297 26.625 1 89.75 181 ALA B C 1
ATOM 4027 O O . ALA B 1 181 ? 10.672 16.234 26.641 1 89.75 181 ALA B O 1
ATOM 4028 N N . ASP B 1 182 ? 10.211 13.992 26.844 1 93.94 182 ASP B N 1
ATOM 4029 C CA . ASP B 1 182 ? 11.617 13.625 26.75 1 93.94 182 ASP B CA 1
ATOM 4030 C C . ASP B 1 182 ? 12.141 13.781 25.328 1 93.94 182 ASP B C 1
ATOM 4032 O O . ASP B 1 182 ? 11.445 13.445 24.359 1 93.94 182 ASP B O 1
ATOM 4036 N N . THR B 1 183 ? 13.273 14.344 25.156 1 96.56 183 THR B N 1
ATOM 4037 C CA . THR B 1 183 ? 13.836 14.602 23.844 1 96.56 183 THR B CA 1
ATOM 4038 C C . THR B 1 183 ? 15.266 14.086 23.75 1 96.56 183 THR B C 1
ATOM 4040 O O . THR B 1 183 ? 15.852 13.688 24.766 1 96.56 183 THR B O 1
ATOM 4043 N N . TYR B 1 184 ? 15.844 13.992 22.594 1 97.44 184 TYR B N 1
ATOM 4044 C CA . TYR B 1 184 ? 17.219 13.648 22.281 1 97.44 184 TYR B CA 1
ATOM 4045 C C . TYR B 1 184 ? 17.734 14.453 21.094 1 97.44 184 TYR B C 1
ATOM 4047 O O . TYR B 1 184 ? 16.938 15.055 20.359 1 97.44 184 TYR B O 1
ATOM 4055 N N . PRO B 1 185 ? 19.031 14.617 20.953 1 97.5 185 PRO B N 1
ATOM 4056 C CA . PRO B 1 185 ? 19.578 15.477 19.906 1 97.5 185 PRO B CA 1
ATOM 4057 C C . PRO B 1 185 ? 19.141 15.062 18.5 1 97.5 185 PRO B C 1
ATOM 4059 O O . PRO B 1 185 ? 19.109 13.867 18.188 1 97.5 185 PRO B O 1
ATOM 4062 N N . ALA B 1 186 ? 18.781 16.031 17.703 1 97.25 186 ALA B N 1
ATOM 4063 C CA . ALA B 1 186 ? 18.406 15.797 16.312 1 97.25 186 ALA B CA 1
ATOM 4064 C C . ALA B 1 186 ? 19.641 15.797 15.406 1 97.25 186 ALA B C 1
ATOM 4066 O O . ALA B 1 186 ? 20.578 16.578 15.609 1 97.25 186 ALA B O 1
ATOM 4067 N N . SER B 1 187 ? 19.641 14.898 14.414 1 96.5 187 SER B N 1
ATOM 4068 C CA . SER B 1 187 ? 20.641 15.008 13.359 1 96.5 187 SER B CA 1
ATOM 4069 C C . SER B 1 187 ? 20.359 16.188 12.438 1 96.5 187 SER B C 1
ATOM 4071 O O . SER B 1 187 ? 19.219 16.656 12.359 1 96.5 187 SER B O 1
ATOM 4073 N N . GLU B 1 188 ? 21.359 16.688 11.766 1 96.94 188 GLU B N 1
ATOM 4074 C CA . GLU B 1 188 ? 21.203 17.781 10.812 1 96.94 188 GLU B CA 1
ATOM 4075 C C . GLU B 1 188 ? 20.406 17.328 9.586 1 96.94 188 GLU B C 1
ATOM 4077 O O . GLU B 1 188 ? 20.375 16.156 9.258 1 96.94 188 GLU B O 1
ATOM 4082 N N . TRP B 1 189 ? 19.75 18.344 8.992 1 98.75 189 TRP B N 1
ATOM 4083 C CA . TRP B 1 189 ? 19.141 18.062 7.691 1 98.75 189 TRP B CA 1
ATOM 4084 C C . TRP B 1 189 ? 20.219 17.734 6.656 1 98.75 189 TRP B C 1
ATOM 4086 O O . TRP B 1 189 ? 21.344 18.234 6.742 1 98.75 189 TRP B O 1
ATOM 4096 N N . VAL B 1 190 ? 19.906 16.859 5.73 1 98.75 190 VAL B N 1
ATOM 4097 C CA . VAL B 1 190 ? 20.812 16.453 4.672 1 98.75 190 VAL B CA 1
ATOM 4098 C C . VAL B 1 190 ? 20.359 17.016 3.332 1 98.75 190 VAL B C 1
ATOM 4100 O O . VAL B 1 190 ? 19.188 16.891 2.973 1 98.75 190 VAL B O 1
ATOM 4103 N N . TRP B 1 191 ? 21.281 17.672 2.619 1 98.69 191 TRP B N 1
ATOM 4104 C CA . TRP B 1 191 ? 20.922 18.375 1.395 1 98.69 191 TRP B CA 1
ATOM 4105 C C . TRP B 1 191 ? 21.5 17.672 0.171 1 98.69 191 TRP B C 1
ATOM 4107 O O . TRP B 1 191 ? 22.609 17.141 0.222 1 98.69 191 TRP B O 1
ATOM 4117 N N . ARG B 1 192 ? 20.734 17.641 -0.935 1 98.56 192 ARG B N 1
ATOM 4118 C CA . ARG B 1 192 ? 21.156 17.172 -2.252 1 98.56 192 ARG B CA 1
ATOM 4119 C C . ARG B 1 192 ? 20.875 18.219 -3.32 1 98.56 192 ARG B C 1
ATOM 4121 O O . ARG B 1 192 ? 19.75 18.688 -3.455 1 98.56 192 ARG B O 1
ATOM 4128 N N . GLY B 1 193 ? 21.859 18.531 -4.109 1 98.12 193 GLY B N 1
ATOM 4129 C CA . GLY B 1 193 ? 21.672 19.438 -5.234 1 98.12 193 GLY B CA 1
ATOM 4130 C C . GLY B 1 193 ? 22.578 20.656 -5.18 1 98.12 193 GLY B C 1
ATOM 4131 O O . GLY B 1 193 ? 23.266 20.875 -4.184 1 98.12 193 GLY B O 1
ATOM 4132 N N . ASP B 1 194 ? 22.625 21.422 -6.266 1 97.75 194 ASP B N 1
ATOM 4133 C CA . ASP B 1 194 ? 23.562 22.547 -6.387 1 97.75 194 ASP B CA 1
ATOM 4134 C C . ASP B 1 194 ? 22.828 23.812 -6.844 1 97.75 194 ASP B C 1
ATOM 4136 O O . ASP B 1 194 ? 23.453 24.766 -7.316 1 97.75 194 ASP B O 1
ATOM 4140 N N . ARG B 1 195 ? 21.547 23.781 -6.77 1 98.06 195 ARG B N 1
ATOM 4141 C CA . ARG B 1 195 ? 20.75 24.938 -7.137 1 98.06 195 ARG B CA 1
ATOM 4142 C C . ARG B 1 195 ? 19.469 25 -6.316 1 98.06 195 ARG B C 1
ATOM 4144 O O . ARG B 1 195 ? 19 23.984 -5.801 1 98.06 195 ARG B O 1
ATOM 4151 N N . ALA B 1 196 ? 18.891 26.188 -6.273 1 98.62 196 ALA B N 1
ATOM 4152 C CA . ALA B 1 196 ? 17.609 26.359 -5.598 1 98.62 196 ALA B CA 1
ATOM 4153 C C . ALA B 1 196 ? 16.453 26 -6.527 1 98.62 196 ALA B C 1
ATOM 4155 O O . ALA B 1 196 ? 16.531 26.234 -7.738 1 98.62 196 ALA B O 1
ATOM 4156 N N . VAL B 1 197 ? 15.422 25.438 -5.961 1 98.81 197 VAL B N 1
ATOM 4157 C CA . VAL B 1 197 ? 14.188 25.203 -6.695 1 98.81 197 VAL B CA 1
ATOM 4158 C C . VAL B 1 197 ? 13 25.703 -5.879 1 98.81 197 VAL B C 1
ATOM 4160 O O . VAL B 1 197 ? 13.023 25.672 -4.645 1 98.81 197 VAL B O 1
ATOM 4163 N N . ARG B 1 198 ? 12.047 26.234 -6.48 1 98.69 198 ARG B N 1
ATOM 4164 C CA . ARG B 1 198 ? 10.766 26.641 -5.898 1 98.69 198 ARG B CA 1
ATOM 4165 C C . ARG B 1 198 ? 9.602 25.984 -6.633 1 98.69 198 ARG B C 1
ATOM 4167 O O . ARG B 1 198 ? 9.547 26 -7.863 1 98.69 198 ARG B O 1
ATOM 4174 N N . GLY B 1 199 ? 8.719 25.312 -5.852 1 98.62 199 GLY B N 1
ATOM 4175 C CA . GLY B 1 199 ? 7.594 24.656 -6.5 1 98.62 199 GLY B CA 1
ATOM 4176 C C . GLY B 1 199 ? 6.465 24.344 -5.543 1 98.62 199 GLY B C 1
ATOM 4177 O O . GLY B 1 199 ? 6.645 24.391 -4.324 1 98.62 199 GLY B O 1
ATOM 4178 N N . ARG B 1 200 ? 5.277 24.062 -6.133 1 98.44 200 ARG B N 1
ATOM 4179 C CA . ARG B 1 200 ? 4.082 23.688 -5.379 1 98.44 200 ARG B CA 1
ATOM 4180 C C . ARG B 1 200 ? 4.238 22.312 -4.738 1 98.44 200 ARG B C 1
ATOM 4182 O O . ARG B 1 200 ? 4.703 21.375 -5.387 1 98.44 200 ARG B O 1
ATOM 4189 N N . VAL B 1 201 ? 3.795 22.234 -3.545 1 98.88 201 VAL B N 1
ATOM 4190 C CA . VAL B 1 201 ? 3.992 21.016 -2.756 1 98.88 201 VAL B CA 1
ATOM 4191 C C . VAL B 1 201 ? 2.836 20.047 -2.994 1 98.88 201 VAL B C 1
ATOM 4193 O O . VAL B 1 201 ? 1.671 20.453 -3.014 1 98.88 201 VAL B O 1
ATOM 4196 N N . TRP B 1 202 ? 3.111 18.844 -3.227 1 98.88 202 TRP B N 1
ATOM 4197 C CA . TRP B 1 202 ? 2.178 17.719 -3.219 1 98.88 202 TRP B CA 1
ATOM 4198 C C . TRP B 1 202 ? 2.779 16.516 -2.506 1 98.88 202 TRP B C 1
ATOM 4200 O O . TRP B 1 202 ? 4 16.406 -2.371 1 98.88 202 TRP B O 1
ATOM 4210 N N . GLY B 1 203 ? 2.025 15.562 -2.062 1 98.81 203 GLY B N 1
ATOM 4211 C CA . GLY B 1 203 ? 2.492 14.359 -1.397 1 98.81 203 GLY B CA 1
ATOM 4212 C C . GLY B 1 203 ? 1.835 14.125 -0.05 1 98.81 203 GLY B C 1
ATOM 4213 O O . GLY B 1 203 ? 0.606 14.125 0.056 1 98.81 203 GLY B O 1
ATOM 4214 N N . GLY B 1 204 ? 2.68 13.93 1.003 1 98.81 204 GLY B N 1
ATOM 4215 C CA . GLY B 1 204 ? 2.186 13.68 2.348 1 98.81 204 GLY B CA 1
ATOM 4216 C C . GLY B 1 204 ? 2.674 12.367 2.928 1 98.81 204 GLY B C 1
ATOM 4217 O O . GLY B 1 204 ? 3.838 12 2.756 1 98.81 204 GLY B O 1
ATOM 4218 N N . ASN B 1 205 ? 1.834 11.781 3.771 1 98.88 205 ASN B N 1
ATOM 4219 C CA . ASN B 1 205 ? 2.184 10.508 4.379 1 98.88 205 ASN B CA 1
ATOM 4220 C C . ASN B 1 205 ? 2.332 9.406 3.33 1 98.88 205 ASN B C 1
ATOM 4222 O O . ASN B 1 205 ? 1.382 9.094 2.609 1 98.88 205 ASN B O 1
ATOM 4226 N N . LEU B 1 206 ? 3.457 8.836 3.297 1 98.88 206 LEU B N 1
ATOM 4227 C CA . LEU B 1 206 ? 3.842 7.906 2.242 1 98.88 206 LEU B CA 1
ATOM 4228 C C . LEU B 1 206 ? 2.945 6.672 2.254 1 98.88 206 LEU B C 1
ATOM 4230 O O . LEU B 1 206 ? 2.549 6.176 1.196 1 98.88 206 LEU B O 1
ATOM 4234 N N . GLU B 1 207 ? 2.602 6.129 3.412 1 98.56 207 GLU B N 1
ATOM 4235 C CA . GLU B 1 207 ? 1.716 4.977 3.521 1 98.56 207 GLU B CA 1
ATOM 4236 C C . GLU B 1 207 ? 0.32 5.297 2.998 1 98.56 207 GLU B C 1
ATOM 4238 O O . GLU B 1 207 ? -0.253 4.527 2.227 1 98.56 207 GLU B O 1
ATOM 4243 N N . VAL B 1 208 ? -0.207 6.43 3.379 1 98.75 208 VAL B N 1
ATOM 4244 C CA . VAL B 1 208 ? -1.545 6.84 2.961 1 98.75 208 VAL B CA 1
ATOM 4245 C C . VAL B 1 208 ? -1.557 7.117 1.46 1 98.75 208 VAL B C 1
ATOM 4247 O O . VAL B 1 208 ? -2.535 6.812 0.774 1 98.75 208 VAL B O 1
ATOM 4250 N N . LEU B 1 209 ? -0.468 7.699 0.99 1 98.81 209 LEU B N 1
ATOM 4251 C CA . LEU B 1 209 ? -0.356 7.957 -0.442 1 98.81 209 LEU B CA 1
ATOM 4252 C C . LEU B 1 209 ? -0.496 6.66 -1.237 1 98.81 209 LEU B C 1
ATOM 4254 O O . LEU B 1 209 ? -1.053 6.66 -2.338 1 98.81 209 LEU B O 1
ATOM 4258 N N . GLN B 1 210 ? -0.003 5.539 -0.663 1 98.75 210 GLN B N 1
ATOM 4259 C CA . GLN B 1 210 ? -0.165 4.262 -1.355 1 98.75 210 GLN B CA 1
ATOM 4260 C C . GLN B 1 210 ? -1.64 3.896 -1.494 1 98.75 210 GLN B C 1
ATOM 4262 O O . GLN B 1 210 ? -2.057 3.357 -2.521 1 98.75 210 GLN B O 1
ATOM 4267 N N . TRP B 1 211 ? -2.414 4.176 -0.415 1 98.75 211 TRP B N 1
ATOM 4268 C CA . TRP B 1 211 ? -3.848 3.902 -0.478 1 98.75 211 TRP B CA 1
ATOM 4269 C C . TRP B 1 211 ? -4.516 4.758 -1.548 1 98.75 211 TRP B C 1
ATOM 4271 O O . TRP B 1 211 ? -5.316 4.254 -2.342 1 98.75 211 TRP B O 1
ATOM 4281 N N . ILE B 1 212 ? -4.152 6.016 -1.565 1 98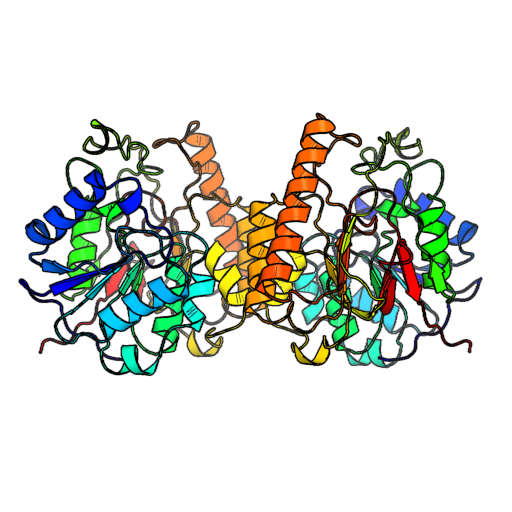.81 212 ILE B N 1
ATOM 4282 C CA . ILE B 1 212 ? -4.727 6.969 -2.51 1 98.81 212 ILE B CA 1
ATOM 4283 C C . ILE B 1 212 ? -4.426 6.523 -3.939 1 98.81 212 ILE B C 1
ATOM 4285 O O . ILE B 1 212 ? -5.32 6.488 -4.785 1 98.81 212 ILE B O 1
ATOM 4289 N N . LEU B 1 213 ? -3.166 6.16 -4.176 1 98.81 213 LEU B N 1
ATOM 4290 C CA . LEU B 1 213 ? -2.758 5.691 -5.496 1 98.81 213 LEU B CA 1
ATOM 4291 C C . LEU B 1 213 ? -3.486 4.402 -5.863 1 98.81 213 LEU B C 1
ATOM 4293 O O . LEU B 1 213 ? -3.883 4.215 -7.016 1 98.81 213 LEU B O 1
ATOM 4297 N N . GLY B 1 214 ? -3.65 3.494 -4.879 1 98.75 214 GLY B N 1
ATOM 4298 C CA . GLY B 1 214 ? -4.348 2.236 -5.098 1 98.75 214 GLY B CA 1
ATOM 4299 C C . GLY B 1 214 ? -5.801 2.42 -5.488 1 98.75 214 GLY B C 1
ATOM 4300 O O . GLY B 1 214 ? -6.32 1.686 -6.332 1 98.75 214 GLY B O 1
ATOM 4301 N N . VAL B 1 215 ? -6.484 3.359 -4.883 1 98.44 215 VAL B N 1
ATOM 4302 C CA . VAL B 1 215 ? -7.875 3.658 -5.203 1 98.44 215 VAL B CA 1
ATOM 4303 C C . VAL B 1 215 ? -7.961 4.297 -6.59 1 98.44 215 VAL B C 1
ATOM 4305 O O . VAL B 1 215 ? -8.883 4.004 -7.355 1 98.44 215 VAL B O 1
ATOM 4308 N N . GLY B 1 216 ? -7.023 5.215 -6.883 1 97.88 216 GLY B N 1
ATOM 4309 C CA . GLY B 1 216 ? -6.844 5.676 -8.25 1 97.88 216 GLY B CA 1
ATOM 4310 C C . GLY B 1 216 ? -7.715 6.871 -8.594 1 97.88 216 GLY B C 1
ATOM 4311 O O . GLY B 1 216 ? -7.969 7.141 -9.766 1 97.88 216 GLY B O 1
ATOM 4312 N N . ARG B 1 217 ? -8.188 7.617 -7.516 1 96.25 217 ARG B N 1
ATOM 4313 C CA . ARG B 1 217 ? -9.008 8.797 -7.762 1 96.25 217 ARG B CA 1
ATOM 4314 C C . ARG B 1 217 ? -8.273 10.07 -7.359 1 96.25 217 ARG B C 1
ATOM 4316 O O . ARG B 1 217 ? -7.57 10.094 -6.348 1 96.25 217 ARG B O 1
ATOM 4323 N N . TRP B 1 218 ? -8.43 11.125 -8.141 1 96.62 218 TRP B N 1
ATOM 4324 C CA . TRP B 1 218 ? -7.926 12.469 -7.867 1 96.62 218 TRP B CA 1
ATOM 4325 C C . TRP B 1 218 ? -6.406 12.461 -7.734 1 96.62 218 TRP B C 1
ATOM 4327 O O . TRP B 1 218 ? -5.855 13.07 -6.816 1 96.62 218 TRP B O 1
ATOM 4337 N N . ILE B 1 219 ? -5.742 11.703 -8.531 1 97.19 219 ILE B N 1
ATOM 4338 C CA . ILE B 1 219 ? -4.289 11.641 -8.578 1 97.19 219 ILE B CA 1
ATOM 4339 C C . ILE B 1 219 ? -3.762 12.602 -9.648 1 97.19 219 ILE B C 1
ATOM 4341 O O . ILE B 1 219 ? -4.234 12.586 -10.789 1 97.19 219 ILE B O 1
ATOM 4345 N N . PRO B 1 220 ? -2.852 13.445 -9.312 1 97.69 220 PRO B N 1
ATOM 4346 C CA . PRO B 1 220 ? -2.305 14.312 -10.359 1 97.69 220 PRO B CA 1
ATOM 4347 C C . PRO B 1 220 ? -1.575 13.531 -11.445 1 97.69 220 PRO B C 1
ATOM 4349 O O . PRO B 1 220 ? -0.911 12.531 -11.156 1 97.69 220 PRO B O 1
ATOM 4352 N N . GLU B 1 221 ? -1.771 13.953 -12.656 1 97.06 221 GLU B N 1
ATOM 4353 C CA . GLU B 1 221 ? -0.92 13.445 -13.734 1 97.06 221 GLU B CA 1
ATOM 4354 C C . GLU B 1 221 ? 0.525 13.898 -13.547 1 97.06 221 GLU B C 1
ATOM 4356 O O . GLU B 1 221 ? 0.78 14.977 -13 1 97.06 221 GLU B O 1
ATOM 4361 N N . PRO B 1 222 ? 1.446 13.102 -14.008 1 97.31 222 PRO B N 1
ATOM 4362 C CA . PRO B 1 222 ? 2.857 13.461 -13.852 1 97.31 222 PRO B CA 1
ATOM 4363 C C . PRO B 1 222 ? 3.162 14.883 -14.336 1 97.31 222 PRO B C 1
ATOM 4365 O O . PRO B 1 222 ? 3.908 15.617 -13.68 1 97.31 222 PRO B O 1
ATOM 4368 N N . GLU B 1 223 ? 2.537 15.305 -15.398 1 97.44 223 GLU B N 1
ATOM 4369 C CA . GLU B 1 223 ? 2.787 16.625 -15.969 1 97.44 223 GLU B CA 1
ATOM 4370 C C . GLU B 1 223 ? 2.359 17.734 -15.008 1 97.44 223 GLU B C 1
ATOM 4372 O O . GLU B 1 223 ? 2.953 18.812 -15 1 97.44 223 GLU B O 1
ATOM 4377 N N . GLU B 1 224 ? 1.423 17.484 -14.156 1 97.62 224 GLU B N 1
ATOM 4378 C CA . GLU B 1 224 ? 0.916 18.469 -13.195 1 97.62 224 GLU B CA 1
ATOM 4379 C C . GLU B 1 224 ? 1.888 18.656 -12.039 1 97.62 224 GLU B C 1
ATOM 4381 O O . GLU B 1 224 ? 1.779 19.625 -11.281 1 97.62 224 GLU B O 1
ATOM 4386 N N . LEU B 1 225 ? 2.844 17.734 -11.922 1 98.25 225 LEU B N 1
ATOM 4387 C CA . LEU B 1 225 ? 3.811 17.797 -10.828 1 98.25 225 LEU B CA 1
ATOM 4388 C C . LEU B 1 225 ? 5.125 18.406 -11.297 1 98.25 225 LEU B C 1
ATOM 4390 O O . LEU B 1 225 ? 6.059 18.562 -10.508 1 98.25 225 LEU B O 1
ATOM 4394 N N . ARG B 1 226 ? 5.121 18.781 -12.648 1 97.81 226 ARG B N 1
ATOM 4395 C CA . ARG B 1 226 ? 6.348 19.344 -13.211 1 97.81 226 ARG B CA 1
ATOM 4396 C C . ARG B 1 226 ? 6.797 20.578 -12.43 1 97.81 226 ARG B C 1
ATOM 4398 O O . ARG B 1 226 ? 5.988 21.453 -12.125 1 97.81 226 ARG B O 1
ATOM 4405 N N . ASP B 1 227 ? 8.047 20.562 -12 1 97.69 227 ASP B N 1
ATOM 4406 C CA . ASP B 1 227 ? 8.711 21.672 -11.312 1 97.69 227 ASP B CA 1
ATOM 4407 C C . ASP B 1 227 ? 8.195 21.812 -9.875 1 97.69 227 ASP B C 1
ATOM 4409 O O . ASP B 1 227 ? 8.5 22.781 -9.195 1 97.69 227 ASP B O 1
ATOM 4413 N N . GLY B 1 228 ? 7.352 20.906 -9.484 1 98.69 228 GLY B N 1
ATOM 4414 C CA . GLY B 1 228 ? 6.836 20.922 -8.125 1 98.69 228 GLY B CA 1
ATOM 4415 C C . GLY B 1 228 ? 7.797 20.312 -7.117 1 98.69 228 GLY B C 1
ATOM 4416 O O . GLY B 1 228 ? 8.953 20.031 -7.445 1 98.69 228 GLY B O 1
ATOM 4417 N N . VAL B 1 229 ? 7.355 20.266 -5.875 1 98.94 229 VAL B N 1
ATOM 4418 C CA . VAL B 1 229 ? 8.117 19.672 -4.781 1 98.94 229 VAL B CA 1
ATOM 4419 C C . VAL B 1 229 ? 7.312 18.547 -4.141 1 98.94 229 VAL B C 1
ATOM 4421 O O . VAL B 1 229 ? 6.164 18.75 -3.736 1 98.94 229 VAL B O 1
ATOM 4424 N N . LEU B 1 230 ? 7.883 17.359 -4.109 1 98.94 230 LEU B N 1
ATOM 4425 C CA . LEU B 1 230 ? 7.25 16.219 -3.477 1 98.94 230 LEU B CA 1
ATOM 4426 C C . LEU B 1 230 ? 7.598 16.156 -1.993 1 98.94 230 LEU B C 1
ATOM 4428 O O . LEU B 1 230 ? 8.781 16.125 -1.63 1 98.94 230 LEU B O 1
ATOM 4432 N N . LEU B 1 231 ? 6.582 16.219 -1.143 1 98.94 231 LEU B N 1
ATOM 4433 C CA . LEU B 1 231 ? 6.73 16.047 0.299 1 98.94 231 LEU B CA 1
ATOM 4434 C C . LEU B 1 231 ? 6.363 14.625 0.715 1 98.94 231 LEU B C 1
ATOM 4436 O O . LEU B 1 231 ? 5.242 14.172 0.465 1 98.94 231 LEU B O 1
ATOM 4440 N N . LEU B 1 232 ? 7.281 13.906 1.33 1 98.94 232 LEU B N 1
ATOM 4441 C CA . LEU B 1 232 ? 7.02 12.547 1.783 1 98.94 232 LEU B CA 1
ATOM 4442 C C . LEU B 1 232 ? 7.383 12.383 3.254 1 98.94 232 LEU B C 1
ATOM 4444 O O . LEU B 1 232 ? 8.422 12.883 3.701 1 98.94 232 LEU B O 1
ATOM 4448 N N . GLU B 1 233 ? 6.562 11.719 3.984 1 98.75 233 GLU B N 1
ATOM 4449 C CA . GLU B 1 233 ? 6.82 11.383 5.379 1 98.75 233 GLU B CA 1
ATOM 4450 C C . GLU B 1 233 ? 6.238 10.016 5.734 1 98.75 233 GLU B C 1
ATOM 4452 O O . GLU B 1 233 ? 5.438 9.461 4.977 1 98.75 233 GLU B O 1
ATOM 4457 N N . THR B 1 234 ? 6.699 9.391 6.809 1 98.56 234 THR B N 1
ATOM 4458 C CA . THR B 1 234 ? 6.156 8.133 7.309 1 98.56 234 THR B CA 1
ATOM 4459 C C . THR B 1 234 ? 5.473 8.336 8.656 1 98.56 234 THR B C 1
ATOM 4461 O O . THR B 1 234 ? 5.719 9.336 9.336 1 98.56 234 THR B O 1
A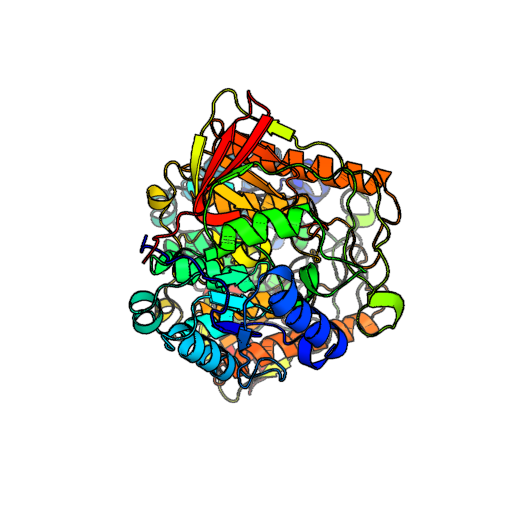TOM 4464 N N . SER B 1 235 ? 4.617 7.41 8.984 1 97.56 235 SER B N 1
ATOM 4465 C CA . SER B 1 235 ? 3.785 7.539 10.18 1 97.56 235 SER B CA 1
ATOM 4466 C C . SER B 1 235 ? 4.402 6.797 11.359 1 97.56 235 SER B C 1
ATOM 4468 O O . SER B 1 235 ? 5.555 6.371 11.297 1 97.56 235 SER B O 1
ATOM 4470 N N . GLU B 1 236 ? 3.613 6.711 12.414 1 96.25 236 GLU B N 1
ATOM 4471 C CA . GLU B 1 236 ? 4 6.012 13.633 1 96.25 236 GLU B CA 1
ATOM 4472 C C . GLU B 1 236 ? 4.023 4.5 13.414 1 96.25 236 GLU B C 1
ATOM 4474 O O . GLU B 1 236 ? 4.457 3.75 14.289 1 96.25 236 GLU B O 1
ATOM 4479 N N . GLU B 1 237 ? 3.607 4.102 12.211 1 96.12 237 GLU B N 1
ATOM 4480 C CA . GLU B 1 237 ? 3.73 2.684 11.891 1 96.12 237 GLU B CA 1
ATOM 4481 C C . GLU B 1 237 ? 5.188 2.297 11.648 1 96.12 237 GLU B C 1
ATOM 4483 O O . GLU B 1 237 ? 5.527 1.111 11.633 1 96.12 237 GLU B O 1
ATOM 4488 N N . CYS B 1 238 ? 6.016 3.213 11.453 1 97.56 238 CYS B N 1
ATOM 4489 C CA . CYS B 1 238 ? 7.461 3.053 11.336 1 97.56 238 CYS B CA 1
ATOM 4490 C C . CYS B 1 238 ? 7.812 2.023 10.273 1 97.56 238 CYS B C 1
ATOM 4492 O O . CYS B 1 238 ? 8.531 1.06 10.547 1 97.56 238 CYS B O 1
ATOM 4494 N N . PRO B 1 239 ? 7.312 2.227 9.023 1 98.12 239 PRO B N 1
ATOM 4495 C CA . PRO B 1 239 ? 7.746 1.285 7.992 1 98.12 239 PRO B CA 1
ATOM 4496 C C . PRO B 1 239 ? 9.266 1.166 7.902 1 98.12 239 PRO B C 1
ATOM 4498 O O . PRO B 1 239 ? 9.977 2.158 8.078 1 98.12 239 PRO B O 1
ATOM 4501 N N . THR B 1 240 ? 9.773 -0.014 7.648 1 98 240 THR B N 1
ATOM 4502 C CA . THR B 1 240 ? 11.203 -0.259 7.516 1 98 240 THR B CA 1
ATOM 4503 C C . THR B 1 240 ? 11.758 0.423 6.27 1 98 240 THR B C 1
ATOM 4505 O O . THR B 1 240 ? 11 0.793 5.371 1 98 240 THR B O 1
ATOM 4508 N N . PRO B 1 241 ? 13.094 0.577 6.238 1 98.62 241 PRO B N 1
ATOM 4509 C CA . PRO B 1 241 ? 13.695 1.129 5.023 1 98.62 241 PRO B CA 1
ATOM 4510 C C . PRO B 1 241 ? 13.328 0.335 3.77 1 98.62 241 PRO B C 1
ATOM 4512 O O . PRO B 1 241 ? 13.109 0.92 2.705 1 98.62 241 PRO B O 1
ATOM 4515 N N . ASP B 1 242 ? 13.195 -0.98 3.869 1 97.88 242 ASP B N 1
ATOM 4516 C CA . ASP B 1 242 ? 12.805 -1.817 2.738 1 97.88 242 ASP B CA 1
ATOM 4517 C C . ASP B 1 242 ? 11.383 -1.506 2.283 1 97.88 242 ASP B C 1
ATOM 4519 O O . ASP B 1 242 ? 11.102 -1.461 1.084 1 97.88 242 ASP B O 1
ATOM 4523 N N . GLU B 1 243 ? 10.523 -1.387 3.246 1 98 243 GLU B N 1
ATOM 4524 C CA . GLU B 1 243 ? 9.156 -1.024 2.914 1 98 243 GLU B CA 1
ATOM 4525 C C . GLU B 1 243 ? 9.094 0.34 2.234 1 98 243 GLU B C 1
ATOM 4527 O O . GLU B 1 243 ? 8.336 0.529 1.275 1 98 243 GLU B O 1
ATOM 4532 N N . VAL B 1 244 ? 9.867 1.301 2.711 1 98.81 244 VAL B N 1
ATOM 4533 C CA . VAL B 1 244 ? 9.938 2.629 2.109 1 98.81 244 VAL B CA 1
ATOM 4534 C C . VAL B 1 244 ? 10.453 2.52 0.678 1 98.81 244 VAL B C 1
ATOM 4536 O O . VAL B 1 244 ? 9.914 3.15 -0.234 1 98.81 244 VAL B O 1
ATOM 4539 N N . ARG B 1 245 ? 11.469 1.706 0.501 1 98.69 245 ARG B N 1
ATOM 4540 C CA . ARG B 1 245 ? 12 1.481 -0.838 1 98.69 245 ARG B CA 1
ATOM 4541 C C . ARG B 1 245 ? 10.906 1.011 -1.792 1 98.69 245 ARG B C 1
ATOM 4543 O O . ARG B 1 245 ? 10.797 1.507 -2.916 1 98.69 245 ARG B O 1
ATOM 4550 N N . ARG B 1 246 ? 10.117 0.082 -1.369 1 98.5 246 ARG B N 1
ATOM 4551 C CA . ARG B 1 246 ? 9.062 -0.475 -2.205 1 98.5 246 ARG B CA 1
ATOM 4552 C C . ARG B 1 246 ? 8.008 0.579 -2.527 1 98.5 246 ARG B C 1
ATOM 4554 O O . ARG B 1 246 ? 7.523 0.655 -3.658 1 98.5 246 ARG B O 1
ATOM 4561 N N . MET B 1 247 ? 7.652 1.387 -1.527 1 98.81 247 MET B N 1
ATOM 4562 C CA . MET B 1 247 ? 6.664 2.438 -1.754 1 98.81 247 MET B CA 1
ATOM 4563 C C . MET B 1 247 ? 7.199 3.49 -2.719 1 98.81 247 MET B C 1
ATOM 4565 O O . MET B 1 247 ? 6.465 3.984 -3.576 1 98.81 247 MET B O 1
ATOM 4569 N N . LEU B 1 248 ? 8.492 3.826 -2.588 1 98.94 248 LEU B N 1
ATOM 4570 C CA . LEU B 1 248 ? 9.109 4.793 -3.488 1 98.94 248 LEU B CA 1
ATOM 4571 C C . LEU B 1 248 ? 9.172 4.246 -4.91 1 98.94 248 LEU B C 1
ATOM 4573 O O . LEU B 1 248 ? 9.016 5 -5.875 1 98.94 248 LEU B O 1
ATOM 4577 N N . ARG B 1 249 ? 9.383 2.959 -5.043 1 98.81 249 ARG B N 1
ATOM 4578 C CA . ARG B 1 249 ? 9.406 2.328 -6.359 1 98.81 249 ARG B CA 1
ATOM 4579 C C . ARG B 1 249 ? 8.047 2.449 -7.039 1 98.81 249 ARG B C 1
ATOM 4581 O O . ARG B 1 249 ? 7.969 2.699 -8.242 1 98.81 249 ARG B O 1
ATOM 4588 N N . VAL B 1 250 ? 6.984 2.305 -6.254 1 98.81 250 VAL B N 1
ATOM 4589 C CA . VAL B 1 250 ? 5.637 2.453 -6.797 1 98.81 250 VAL B CA 1
ATOM 4590 C C . VAL B 1 250 ? 5.457 3.865 -7.352 1 98.81 250 VAL B C 1
ATOM 4592 O O . VAL B 1 250 ? 4.965 4.039 -8.469 1 98.81 250 VAL B O 1
ATOM 4595 N N . LEU B 1 251 ? 5.895 4.879 -6.582 1 98.88 251 LEU B N 1
ATOM 4596 C CA . LEU B 1 251 ? 5.816 6.262 -7.043 1 98.88 251 LEU B CA 1
ATOM 4597 C C . LEU B 1 251 ? 6.633 6.457 -8.32 1 98.88 251 LEU B C 1
ATOM 4599 O O . LEU B 1 251 ? 6.172 7.109 -9.258 1 98.88 251 LEU B O 1
ATOM 4603 N N . GLY B 1 252 ? 7.848 5.906 -8.297 1 98.75 252 GLY B N 1
ATOM 4604 C CA . GLY B 1 252 ? 8.727 6.012 -9.453 1 98.75 252 GLY B CA 1
ATOM 4605 C C . GLY B 1 252 ? 8.156 5.359 -10.703 1 98.75 252 GLY B C 1
ATOM 4606 O O . GLY B 1 252 ? 8.133 5.965 -11.773 1 98.75 252 GLY B O 1
ATOM 4607 N N . GLU B 1 253 ? 7.664 4.121 -10.539 1 98.62 253 GLU B N 1
ATOM 4608 C CA . GLU B 1 253 ? 7.117 3.369 -11.664 1 98.62 253 GLU B CA 1
ATOM 4609 C C . GLU B 1 253 ? 5.844 4.023 -12.195 1 98.62 253 GLU B C 1
ATOM 4611 O O . GLU B 1 253 ? 5.551 3.936 -13.391 1 98.62 253 GLU B O 1
ATOM 4616 N N . ARG B 1 254 ? 5.07 4.707 -11.336 1 98.25 254 ARG B N 1
ATOM 4617 C CA . ARG B 1 254 ? 3.879 5.422 -11.781 1 98.25 254 ARG B CA 1
ATOM 4618 C C . ARG B 1 254 ? 4.254 6.699 -12.523 1 98.25 254 ARG B C 1
ATOM 4620 O O . ARG B 1 254 ? 3.426 7.281 -13.227 1 98.25 254 ARG B O 1
ATOM 4627 N N . GLY B 1 255 ? 5.5 7.199 -12.352 1 98.44 255 GLY B N 1
ATOM 4628 C CA . GLY B 1 255 ? 5.969 8.391 -13.047 1 98.44 255 GLY B CA 1
ATOM 4629 C C . GLY B 1 255 ? 5.848 9.648 -12.211 1 98.44 255 GLY B C 1
ATOM 4630 O O . GLY B 1 255 ? 5.957 10.758 -12.742 1 98.44 255 GLY B O 1
ATOM 4631 N N . LEU B 1 256 ? 5.703 9.523 -10.867 1 98.75 256 LEU B N 1
ATOM 4632 C CA . LEU B 1 256 ? 5.395 10.68 -10.031 1 98.75 256 LEU B CA 1
ATOM 4633 C C . LEU B 1 256 ? 6.668 11.289 -9.461 1 98.75 256 LEU B C 1
ATOM 4635 O O . LEU B 1 256 ? 6.645 12.406 -8.938 1 98.75 256 LEU B O 1
ATOM 4639 N N . LEU B 1 257 ? 7.812 10.555 -9.555 1 98.75 257 LEU B N 1
ATOM 4640 C CA . LEU B 1 257 ? 9.078 11.078 -9.047 1 98.75 257 LEU B CA 1
ATOM 4641 C C . LEU B 1 257 ? 9.797 11.883 -10.125 1 98.75 257 LEU B C 1
ATOM 4643 O O . LEU B 1 257 ? 10.43 12.898 -9.82 1 98.75 257 LEU B O 1
ATOM 4647 N N . ALA B 1 258 ? 9.594 11.508 -11.312 1 98.5 258 ALA B N 1
ATOM 4648 C CA . ALA B 1 258 ? 10.398 11.992 -12.43 1 98.5 258 ALA B CA 1
ATOM 4649 C C . ALA B 1 258 ? 10.195 13.492 -12.648 1 98.5 258 ALA B C 1
ATOM 4651 O O . ALA B 1 258 ? 11.156 14.227 -12.883 1 98.5 258 ALA B O 1
ATOM 4652 N N . PRO B 1 259 ? 9 13.977 -12.562 1 98.44 259 PRO B N 1
ATOM 4653 C CA . PRO B 1 259 ? 8.789 15.359 -13.016 1 98.44 259 PRO B CA 1
ATOM 4654 C C . PRO B 1 259 ? 9.141 16.391 -11.945 1 98.44 259 PRO B C 1
ATOM 4656 O O . PRO B 1 259 ? 9.273 17.578 -12.25 1 98.44 259 PRO B O 1
ATOM 4659 N N . VAL B 1 260 ? 9.25 16.062 -10.703 1 98.75 260 VAL B N 1
ATOM 4660 C CA . VAL B 1 260 ? 9.352 17.047 -9.633 1 98.75 260 VAL B CA 1
ATOM 4661 C C . VAL B 1 260 ? 10.742 17.656 -9.633 1 98.75 260 VAL B C 1
ATOM 4663 O O . VAL B 1 260 ? 11.727 17 -9.969 1 98.75 260 VAL B O 1
ATOM 4666 N N . ALA B 1 261 ? 10.789 18.953 -9.234 1 98.81 261 ALA B N 1
ATOM 4667 C CA . ALA B 1 261 ? 12.062 19.656 -9.148 1 98.81 261 ALA B CA 1
ATOM 4668 C C . ALA B 1 261 ? 12.766 19.359 -7.82 1 98.81 261 ALA B C 1
ATOM 4670 O O . ALA B 1 261 ? 13.992 19.438 -7.73 1 98.81 261 ALA B O 1
ATOM 4671 N N . GLY B 1 262 ? 11.953 19.062 -6.828 1 98.88 262 GLY B N 1
ATOM 4672 C CA . GLY B 1 262 ? 12.531 18.844 -5.512 1 98.88 262 GLY B CA 1
ATOM 4673 C C . GLY B 1 262 ? 11.75 17.828 -4.684 1 98.88 262 GLY B C 1
ATOM 4674 O O . GLY B 1 262 ? 10.609 17.5 -5.016 1 98.88 262 GLY B O 1
ATOM 4675 N N . LEU B 1 263 ? 12.406 17.312 -3.67 1 98.94 263 LEU B N 1
ATOM 4676 C CA . LEU B 1 263 ? 11.805 16.375 -2.734 1 98.94 263 LEU B CA 1
ATOM 4677 C C . LEU B 1 263 ? 12.164 16.719 -1.296 1 98.94 263 LEU B C 1
ATOM 4679 O O . LEU B 1 263 ? 13.32 17.031 -0.998 1 98.94 263 LEU B O 1
ATOM 4683 N N . ILE B 1 264 ? 11.148 16.781 -0.453 1 99 264 ILE B N 1
ATOM 4684 C CA . ILE B 1 264 ? 11.32 16.906 0.992 1 99 264 ILE B CA 1
ATOM 4685 C C . ILE B 1 264 ? 11.008 15.562 1.656 1 99 264 ILE B C 1
ATOM 4687 O O . ILE B 1 264 ? 9.906 15.031 1.508 1 99 264 ILE B O 1
ATOM 4691 N N . TRP B 1 265 ? 12 15 2.295 1 98.94 265 TRP B N 1
ATOM 4692 C CA . TRP B 1 265 ? 11.836 13.789 3.092 1 98.94 265 TRP B CA 1
ATOM 4693 C C . TRP B 1 265 ? 11.828 14.109 4.582 1 98.94 265 TRP B C 1
ATOM 4695 O O . TRP B 1 265 ? 12.812 14.617 5.117 1 98.94 265 TRP B O 1
ATOM 4705 N N . ALA B 1 266 ? 10.742 13.812 5.215 1 98.94 266 ALA B N 1
ATOM 4706 C CA . ALA B 1 266 ? 10.633 14.125 6.641 1 98.94 266 ALA B CA 1
ATOM 4707 C C . ALA B 1 266 ? 11.445 13.141 7.48 1 98.94 266 ALA B C 1
ATOM 4709 O O . ALA B 1 266 ? 11.633 11.992 7.086 1 98.94 266 ALA B O 1
ATOM 4710 N N . ARG B 1 267 ? 11.875 13.609 8.602 1 98.69 267 ARG B N 1
ATOM 4711 C CA . ARG B 1 267 ? 12.516 12.719 9.562 1 98.69 267 ARG B CA 1
ATOM 4712 C C . ARG B 1 267 ? 11.57 11.609 10 1 98.69 267 ARG B C 1
ATOM 4714 O O . ARG B 1 267 ? 10.531 11.867 10.602 1 98.69 267 ARG B O 1
ATOM 4721 N N . PRO B 1 268 ? 11.961 10.375 9.68 1 98.5 268 PRO B N 1
ATOM 4722 C CA . PRO B 1 268 ? 11.031 9.297 10.023 1 98.5 268 PRO B CA 1
ATOM 4723 C C . PRO B 1 268 ? 11.023 8.977 11.516 1 98.5 268 PRO B C 1
ATOM 4725 O O . PRO B 1 268 ? 12.078 8.992 12.156 1 98.5 268 PRO B O 1
ATOM 4728 N N . LYS B 1 269 ? 9.812 8.844 12.039 1 97.12 269 LYS B N 1
ATOM 4729 C CA . LYS B 1 269 ? 9.703 8.156 13.32 1 97.12 269 LYS B CA 1
ATOM 4730 C C . LYS B 1 269 ? 10.219 6.727 13.219 1 97.12 269 LYS B C 1
ATOM 4732 O O . LYS B 1 269 ? 9.945 6.023 12.242 1 97.12 269 LYS B O 1
ATOM 4737 N N . VAL B 1 270 ? 11.008 6.293 14.188 1 96.25 270 VAL B N 1
ATOM 4738 C CA . VAL B 1 270 ? 11.656 4.996 14.008 1 96.25 270 VAL B CA 1
ATOM 4739 C C . VAL B 1 270 ? 11.18 4.023 15.086 1 96.25 270 VAL B C 1
ATOM 4741 O O . VAL B 1 270 ? 11.445 2.824 15.008 1 96.25 270 VAL B O 1
ATOM 4744 N N . GLU B 1 271 ? 10.562 4.492 16.125 1 95.44 271 GLU B N 1
ATOM 4745 C CA . GLU B 1 271 ? 10.023 3.656 17.188 1 95.44 271 GLU B CA 1
ATOM 4746 C C . GLU B 1 271 ? 8.742 4.254 17.766 1 95.44 271 GLU B C 1
ATOM 4748 O O . GLU B 1 271 ? 8.695 5.445 18.078 1 95.44 271 GLU B O 1
ATOM 4753 N N . GLU B 1 272 ? 7.715 3.479 17.781 1 93.12 272 GLU B N 1
ATOM 4754 C CA . GLU B 1 272 ? 6.457 3.9 18.391 1 93.12 272 GLU B CA 1
ATOM 4755 C C . GLU B 1 272 ? 6.41 3.539 19.875 1 93.12 272 GLU B C 1
ATOM 4757 O O . GLU B 1 272 ? 6.871 2.467 20.266 1 93.12 272 GLU B O 1
ATOM 4762 N N . GLY B 1 273 ? 5.84 4.355 20.609 1 90.38 273 GLY B N 1
ATOM 4763 C CA . GLY B 1 273 ? 5.723 4.094 22.031 1 90.38 273 GLY B CA 1
ATOM 4764 C C . GLY B 1 273 ? 6.574 5.016 22.875 1 90.38 273 GLY B C 1
ATOM 4765 O O . GLY B 1 273 ? 6.062 5.969 23.469 1 90.38 273 GLY B O 1
ATOM 4766 N N . PRO B 1 274 ? 7.957 4.812 22.844 1 92.81 274 PRO B N 1
ATOM 4767 C CA . PRO B 1 274 ? 8.805 5.684 23.656 1 92.81 274 PRO B CA 1
ATOM 4768 C C . PRO B 1 274 ? 9.016 7.062 23.031 1 92.81 274 PRO B C 1
ATOM 4770 O O . PRO B 1 274 ? 8.992 7.195 21.812 1 92.81 274 PRO B O 1
ATOM 4773 N N . MET B 1 275 ? 9.242 8.078 23.859 1 94.62 275 MET B N 1
ATOM 4774 C CA . MET B 1 275 ? 9.555 9.422 23.391 1 94.62 275 MET B CA 1
ATOM 4775 C C . MET B 1 275 ? 11 9.523 22.922 1 94.62 275 MET B C 1
ATOM 4777 O O . MET B 1 275 ? 11.32 10.336 22.047 1 94.62 275 MET B O 1
ATOM 4781 N N . VAL B 1 276 ? 11.805 8.773 23.516 1 96.88 276 VAL B N 1
ATOM 4782 C CA . VAL B 1 276 ? 13.195 8.586 23.125 1 96.88 276 VAL B CA 1
ATOM 4783 C C . VAL B 1 276 ? 13.43 7.133 22.719 1 96.88 276 VAL B C 1
ATOM 4785 O O . VAL B 1 276 ? 13.047 6.215 23.438 1 96.88 276 VAL B O 1
ATOM 4788 N N . PRO B 1 277 ? 14.047 6.945 21.531 1 97 277 PRO B N 1
ATOM 4789 C CA . PRO B 1 277 ? 14.25 5.555 21.109 1 97 277 PRO B CA 1
ATOM 4790 C C . PRO B 1 277 ? 14.992 4.73 22.156 1 97 277 PRO B C 1
ATOM 4792 O O . PRO B 1 277 ? 15.898 5.242 22.828 1 97 277 PRO B O 1
ATOM 4795 N N . SER B 1 278 ? 14.602 3.438 22.281 1 97 278 SER B N 1
ATOM 4796 C CA . SER B 1 278 ? 15.25 2.527 23.219 1 97 278 SER B CA 1
ATOM 4797 C C . SER B 1 278 ? 16.75 2.414 22.938 1 97 278 SER B C 1
ATOM 4799 O O . SER B 1 278 ? 17.531 2.174 23.844 1 97 278 SER B O 1
ATOM 4801 N N . ASN B 1 279 ? 17.125 2.537 21.688 1 97.75 279 ASN B N 1
ATOM 4802 C CA . ASN B 1 279 ? 18.5 2.562 21.219 1 97.75 279 ASN B CA 1
ATOM 4803 C C . ASN B 1 279 ? 18.734 3.682 20.203 1 97.75 279 ASN B C 1
ATOM 4805 O O . ASN B 1 279 ? 18.438 3.521 19.016 1 97.75 279 ASN B O 1
ATOM 4809 N N . VAL B 1 280 ? 19.281 4.82 20.641 1 96.81 280 VAL B N 1
ATOM 4810 C CA . VAL B 1 280 ? 19.438 6.035 19.844 1 96.81 280 VAL B CA 1
ATOM 4811 C C . VAL B 1 280 ? 20.375 5.766 18.672 1 96.81 280 VAL B C 1
ATOM 4813 O O . VAL B 1 280 ? 20.156 6.273 17.562 1 96.81 280 VAL B O 1
ATOM 4816 N N . GLY B 1 281 ? 21.422 4.98 18.938 1 97.31 281 GLY B N 1
ATOM 4817 C CA . GLY B 1 281 ? 22.328 4.609 17.859 1 97.31 281 GLY B CA 1
ATOM 4818 C C . GLY B 1 281 ? 21.656 3.824 16.766 1 97.31 281 GLY B C 1
ATOM 4819 O O . GLY B 1 281 ? 21.859 4.102 15.578 1 97.31 281 GLY B O 1
ATOM 4820 N N . ALA B 1 282 ? 20.875 2.82 17.125 1 97.56 282 ALA B N 1
ATOM 4821 C CA . ALA B 1 282 ? 20.125 2.021 16.156 1 97.56 282 ALA B CA 1
ATOM 4822 C C . ALA B 1 282 ? 19.125 2.881 15.391 1 97.56 282 ALA B C 1
ATOM 4824 O O . ALA B 1 282 ? 18.906 2.678 14.195 1 97.56 282 ALA B O 1
ATOM 4825 N N . ALA B 1 283 ? 18.531 3.816 16.109 1 97.56 283 ALA B N 1
ATOM 4826 C CA . ALA B 1 283 ? 17.594 4.746 15.484 1 97.56 283 ALA B CA 1
ATOM 4827 C C . ALA B 1 283 ? 18.297 5.582 14.406 1 97.56 283 ALA B C 1
ATOM 4829 O O . ALA B 1 283 ? 17.766 5.754 13.312 1 97.56 283 ALA B O 1
ATOM 4830 N N . ALA B 1 284 ? 19.422 6.082 14.734 1 97.94 284 ALA B N 1
ATOM 4831 C CA . ALA B 1 284 ? 20.203 6.867 13.789 1 97.94 284 ALA B CA 1
ATOM 4832 C C . ALA B 1 284 ? 20.562 6.039 12.555 1 97.94 284 ALA B C 1
ATOM 4834 O O . ALA B 1 284 ? 20.5 6.531 11.43 1 97.94 284 ALA B O 1
ATOM 4835 N N . ALA B 1 285 ? 20.969 4.809 12.812 1 98.44 285 ALA B N 1
ATOM 4836 C CA . ALA B 1 285 ? 21.312 3.908 11.719 1 98.44 285 ALA B CA 1
ATOM 4837 C C . ALA B 1 285 ? 20.109 3.658 10.812 1 98.44 285 ALA B C 1
ATOM 4839 O O . ALA B 1 285 ? 20.25 3.648 9.586 1 98.44 285 ALA B O 1
ATOM 4840 N N . THR B 1 286 ? 18.969 3.436 11.383 1 98.56 286 THR B N 1
ATOM 4841 C CA . THR B 1 286 ? 17.734 3.221 10.617 1 98.56 286 THR B CA 1
ATOM 4842 C C . THR B 1 286 ? 17.422 4.438 9.766 1 98.56 286 THR B C 1
ATOM 4844 O O . THR B 1 286 ? 17.047 4.301 8.594 1 98.56 286 THR B O 1
ATOM 4847 N N . ARG B 1 287 ? 17.547 5.66 10.273 1 98.69 287 ARG B N 1
ATOM 4848 C CA . ARG B 1 287 ? 17.281 6.883 9.523 1 98.69 287 ARG B CA 1
ATOM 4849 C C . ARG B 1 287 ? 18.281 7.047 8.383 1 98.69 287 ARG B C 1
ATOM 4851 O O . ARG B 1 287 ? 17.938 7.555 7.312 1 98.69 287 ARG B O 1
ATOM 4858 N N . THR B 1 288 ? 19.516 6.629 8.641 1 98.75 288 THR B N 1
ATOM 4859 C CA . THR B 1 288 ? 20.5 6.633 7.566 1 98.75 288 THR B CA 1
ATOM 4860 C C . THR B 1 288 ? 20.062 5.727 6.422 1 98.75 288 THR B C 1
ATOM 4862 O O . THR B 1 288 ? 20.141 6.113 5.254 1 98.75 288 THR B O 1
ATOM 4865 N N . GLU B 1 289 ? 19.578 4.551 6.789 1 98.88 289 GLU B N 1
ATOM 4866 C CA . GLU B 1 289 ? 19.094 3.623 5.773 1 98.88 289 GLU B CA 1
ATOM 4867 C C . GLU B 1 289 ? 17.891 4.203 5.02 1 98.88 289 GLU B C 1
ATOM 4869 O O . GLU B 1 289 ? 17.766 4.02 3.807 1 98.88 289 GLU B O 1
ATOM 4874 N N . HIS B 1 290 ? 17 4.852 5.723 1 98.88 290 HIS B N 1
ATOM 4875 C CA . HIS B 1 290 ? 15.891 5.527 5.066 1 98.88 290 HIS B CA 1
ATOM 4876 C C . HIS B 1 290 ? 16.391 6.543 4.043 1 98.88 290 HIS B C 1
ATOM 4878 O O . HIS B 1 290 ? 15.906 6.582 2.91 1 98.88 290 HIS B O 1
ATOM 4884 N N . ARG B 1 291 ? 17.359 7.391 4.426 1 98.81 291 ARG B N 1
ATOM 4885 C CA . ARG B 1 291 ? 17.938 8.375 3.51 1 98.81 291 ARG B CA 1
ATOM 4886 C C . ARG B 1 291 ? 18.5 7.703 2.266 1 98.81 291 ARG B C 1
ATOM 4888 O O . ARG B 1 291 ? 18.297 8.188 1.147 1 98.81 291 ARG B O 1
ATOM 4895 N N . GLU B 1 292 ? 19.172 6.625 2.514 1 98.88 292 GLU B N 1
ATOM 4896 C CA . GLU B 1 292 ? 19.766 5.898 1.402 1 98.88 292 GLU B CA 1
ATOM 4897 C C . GLU B 1 292 ? 18.703 5.414 0.419 1 98.88 292 GLU B C 1
ATOM 4899 O O . GLU B 1 292 ? 18.906 5.461 -0.796 1 98.88 292 GLU B O 1
ATOM 4904 N N . GLN B 1 293 ? 17.562 4.945 0.959 1 98.88 293 GLN B N 1
ATOM 4905 C CA . GLN B 1 293 ? 16.484 4.484 0.084 1 98.88 293 GLN B CA 1
ATOM 4906 C C . GLN B 1 293 ? 15.898 5.637 -0.724 1 98.88 293 GLN B C 1
ATOM 4908 O O . GLN B 1 293 ? 15.609 5.488 -1.912 1 98.88 293 GLN B O 1
ATOM 4913 N N . VAL B 1 294 ? 15.703 6.773 -0.139 1 98.94 294 VAL B N 1
ATOM 4914 C CA . VAL B 1 294 ? 15.156 7.945 -0.814 1 98.94 294 VAL B CA 1
ATOM 4915 C C . VAL B 1 294 ? 16.109 8.406 -1.911 1 98.94 294 VAL B C 1
ATOM 4917 O O . VAL B 1 294 ? 15.703 8.648 -3.047 1 98.94 294 VAL B O 1
ATOM 4920 N N . LEU B 1 295 ? 17.375 8.484 -1.555 1 98.88 295 LEU B N 1
ATOM 4921 C CA . LEU B 1 295 ? 18.375 8.93 -2.516 1 98.88 295 LEU B CA 1
ATOM 4922 C C . LEU B 1 295 ? 18.5 7.938 -3.668 1 98.88 295 LEU B C 1
ATOM 4924 O O . LEU B 1 295 ? 18.641 8.336 -4.824 1 98.88 295 LEU B O 1
ATOM 4928 N N . ALA B 1 296 ? 18.453 6.645 -3.365 1 98.81 296 ALA B N 1
ATOM 4929 C CA . ALA B 1 296 ? 18.516 5.621 -4.406 1 98.81 296 ALA B CA 1
ATOM 4930 C C . ALA B 1 296 ? 17.328 5.742 -5.359 1 98.81 296 ALA B C 1
ATOM 4932 O O . ALA B 1 296 ? 17.469 5.57 -6.57 1 98.81 296 ALA B O 1
ATOM 4933 N N . ALA B 1 297 ? 16.156 5.996 -4.812 1 98.88 297 ALA B N 1
ATOM 4934 C CA . ALA B 1 297 ? 14.984 6.188 -5.652 1 98.88 297 ALA B CA 1
ATOM 4935 C C . ALA B 1 297 ? 15.156 7.387 -6.578 1 98.88 297 ALA B C 1
ATOM 4937 O O . ALA B 1 297 ? 14.82 7.32 -7.762 1 98.88 297 ALA B O 1
ATOM 4938 N N . LEU B 1 298 ? 15.688 8.461 -6.039 1 98.88 298 LEU B N 1
ATOM 4939 C CA . LEU B 1 298 ? 15.922 9.648 -6.852 1 98.88 298 LEU B CA 1
ATOM 4940 C C . LEU B 1 298 ? 16.953 9.367 -7.934 1 98.88 298 LEU B C 1
ATOM 4942 O O . LEU B 1 298 ? 16.797 9.789 -9.078 1 98.88 298 LEU B O 1
ATOM 4946 N N . ASP B 1 299 ? 18.016 8.664 -7.555 1 98.75 299 ASP B N 1
ATOM 4947 C CA . ASP B 1 299 ? 19.047 8.312 -8.531 1 98.75 299 ASP B CA 1
ATOM 4948 C C . ASP B 1 299 ? 18.453 7.52 -9.695 1 98.75 299 ASP B C 1
ATOM 4950 O O . ASP B 1 299 ? 18.859 7.688 -10.844 1 98.75 299 ASP B O 1
ATOM 4954 N N . THR B 1 300 ? 17.5 6.727 -9.391 1 98.44 300 THR B N 1
ATOM 4955 C CA . THR B 1 300 ? 16.922 5.832 -10.383 1 98.44 300 THR B CA 1
ATOM 4956 C C . THR B 1 300 ? 15.883 6.566 -11.227 1 98.44 300 THR B C 1
ATOM 4958 O O . THR B 1 300 ? 15.883 6.445 -12.461 1 98.44 300 THR B O 1
ATOM 4961 N N . TYR B 1 301 ? 15.023 7.344 -10.602 1 98.69 301 TYR B N 1
ATOM 4962 C CA . TYR B 1 301 ? 13.836 7.824 -11.297 1 98.69 301 TYR B CA 1
ATOM 4963 C C . TYR B 1 301 ? 13.953 9.312 -11.617 1 98.69 301 TYR B C 1
ATOM 4965 O O . TYR B 1 301 ? 13.234 9.828 -12.469 1 98.69 301 TYR B O 1
ATOM 4973 N N . ASN B 1 302 ? 14.852 10.039 -10.906 1 98.75 302 ASN B N 1
ATOM 4974 C CA . ASN B 1 302 ? 14.984 11.484 -11.047 1 98.75 302 ASN B CA 1
ATOM 4975 C C . ASN B 1 302 ? 16.344 11.969 -10.531 1 98.75 302 ASN B C 1
ATOM 4977 O O . ASN B 1 302 ? 16.406 12.688 -9.531 1 98.75 302 ASN B O 1
ATOM 4981 N N . PRO B 1 303 ? 17.359 11.656 -11.234 1 98.19 303 PRO B N 1
ATOM 4982 C CA . PRO B 1 303 ? 18.703 11.953 -10.734 1 98.19 303 PRO B CA 1
ATOM 4983 C C . PRO B 1 303 ? 18.984 13.453 -10.617 1 98.19 303 PRO B C 1
ATOM 4985 O O . PRO B 1 303 ? 19.891 13.859 -9.883 1 98.19 303 PRO B O 1
ATOM 4988 N N . GLY B 1 304 ? 18.219 14.289 -11.195 1 97.94 304 GLY B N 1
ATOM 4989 C CA . GLY B 1 304 ? 18.453 15.727 -11.18 1 97.94 304 GLY B CA 1
ATOM 4990 C C . GLY B 1 304 ? 17.688 16.438 -10.086 1 97.94 304 GLY B C 1
ATOM 4991 O O . GLY B 1 304 ? 17.875 17.641 -9.875 1 97.94 304 GLY B O 1
ATOM 4992 N N . ALA B 1 305 ? 16.875 15.781 -9.367 1 98.62 305 ALA B N 1
ATOM 4993 C CA . ALA B 1 305 ? 16.031 16.422 -8.359 1 98.62 305 ALA B CA 1
ATOM 4994 C C . ALA B 1 305 ? 16.859 16.938 -7.195 1 98.62 305 ALA B C 1
ATOM 4996 O O . ALA B 1 305 ? 17.797 16.266 -6.734 1 98.62 305 ALA B O 1
ATOM 4997 N N . VAL B 1 306 ? 16.562 18.156 -6.719 1 98.81 306 VAL B N 1
ATOM 4998 C CA . VAL B 1 306 ? 17.047 18.688 -5.453 1 98.81 306 VAL B CA 1
ATOM 4999 C C . VAL B 1 306 ? 16.312 18.031 -4.289 1 98.81 306 VAL B C 1
ATOM 5001 O O . VAL B 1 306 ? 15.172 17.594 -4.449 1 98.81 306 VAL B O 1
ATOM 5004 N N . ALA B 1 307 ? 17.016 17.875 -3.156 1 98.94 307 ALA B N 1
ATOM 5005 C CA . ALA B 1 307 ? 16.312 17.25 -2.039 1 98.94 307 ALA B CA 1
ATOM 5006 C C . ALA B 1 307 ? 16.844 17.766 -0.702 1 98.94 307 ALA B C 1
ATOM 5008 O O . ALA B 1 307 ? 18 18.203 -0.608 1 98.94 307 ALA B O 1
ATOM 5009 N N . VAL B 1 308 ? 16.031 17.781 0.228 1 98.94 308 VAL B N 1
ATOM 5010 C CA . VAL B 1 308 ? 16.391 17.953 1.632 1 98.94 308 VAL B CA 1
ATOM 5011 C C . VAL B 1 308 ? 15.758 16.844 2.463 1 98.94 308 VAL B C 1
ATOM 5013 O O . VAL B 1 308 ? 14.578 16.531 2.312 1 98.94 308 VAL B O 1
ATOM 5016 N N . LEU B 1 309 ? 16.578 16.172 3.242 1 98.88 309 LEU B N 1
ATOM 5017 C CA . LEU B 1 309 ? 16.156 15 4.004 1 98.88 309 LEU B CA 1
ATOM 5018 C C . LEU B 1 309 ? 16.203 15.281 5.504 1 98.88 309 LEU B C 1
ATOM 5020 O O . LEU B 1 309 ? 16.938 16.172 5.953 1 98.88 309 LEU B O 1
ATOM 5024 N N . ASP B 1 310 ? 15.336 14.508 6.207 1 98.75 310 ASP B N 1
ATOM 5025 C CA . ASP B 1 310 ? 15.234 14.547 7.664 1 98.75 310 ASP B CA 1
ATOM 5026 C C . ASP B 1 310 ? 14.633 15.867 8.141 1 98.75 310 ASP B C 1
ATOM 5028 O O . ASP B 1 310 ? 15.031 16.406 9.172 1 98.75 310 ASP B O 1
ATOM 5032 N N . VAL B 1 311 ? 13.781 16.438 7.332 1 98.88 311 VAL B N 1
ATOM 5033 C CA . VAL B 1 311 ? 13.086 17.656 7.719 1 98.88 311 VAL B CA 1
ATOM 5034 C C . VAL B 1 311 ? 12.047 17.344 8.789 1 98.88 311 VAL B C 1
ATOM 5036 O O . VAL B 1 311 ? 11.336 16.344 8.703 1 98.88 311 VAL B O 1
ATOM 5039 N N . ASP B 1 312 ? 11.883 18.172 9.766 1 98.62 312 ASP B N 1
ATOM 5040 C CA . ASP B 1 312 ? 11 17.922 10.906 1 98.62 312 ASP B CA 1
ATOM 5041 C C . ASP B 1 312 ? 9.57 18.359 10.602 1 98.62 312 ASP B C 1
ATOM 5043 O O . ASP B 1 312 ? 9.016 19.203 11.312 1 98.62 312 ASP B O 1
ATOM 5047 N N . CYS B 1 313 ? 8.969 17.719 9.562 1 98.69 313 CYS B N 1
ATOM 5048 C CA . CYS B 1 313 ? 7.637 18.094 9.109 1 98.69 313 CYS B CA 1
ATOM 5049 C C . CYS B 1 313 ? 6.711 16.875 9.086 1 98.69 313 CYS B C 1
ATOM 5051 O O . CYS B 1 313 ? 5.652 16.906 8.453 1 98.69 313 CYS B O 1
ATOM 5053 N N . GLY B 1 314 ? 7.164 15.734 9.727 1 97.94 314 GLY B N 1
ATOM 5054 C CA . GLY B 1 314 ? 6.379 14.516 9.75 1 97.94 314 GLY B CA 1
ATOM 5055 C C . GLY B 1 314 ? 5.902 14.141 11.148 1 97.94 314 GLY B C 1
ATOM 5056 O O . GLY B 1 314 ? 5.312 14.969 11.844 1 97.94 314 GLY B O 1
ATOM 5057 N N . HIS B 1 315 ? 6.223 12.898 11.633 1 97.69 315 HIS B N 1
ATOM 5058 C CA . HIS B 1 315 ? 5.574 12.344 12.812 1 97.69 315 HIS B CA 1
ATOM 5059 C C . HIS B 1 315 ? 6.484 12.438 14.039 1 97.69 315 HIS B C 1
ATOM 5061 O O . HIS B 1 315 ? 6.125 11.969 15.117 1 97.69 315 HIS B O 1
ATOM 5067 N N . THR B 1 316 ? 7.672 13.016 13.844 1 97.31 316 THR B N 1
ATOM 5068 C CA . THR B 1 316 ? 8.461 13.383 15.016 1 97.31 316 THR B CA 1
ATOM 5069 C C . THR B 1 316 ? 8.047 14.758 15.547 1 97.31 316 THR B C 1
ATOM 5071 O O . THR B 1 316 ? 7.273 15.469 14.898 1 97.31 316 THR B O 1
ATOM 5074 N N . LEU B 1 317 ? 8.477 15.086 16.812 1 96.12 317 LEU B N 1
ATOM 5075 C CA . LEU B 1 317 ? 8.219 16.391 17.406 1 96.12 317 LEU B CA 1
ATOM 5076 C C . LEU B 1 317 ? 9.516 17.156 17.609 1 96.12 317 LEU B C 1
ATOM 5078 O O . LEU B 1 317 ? 10.547 16.562 17.953 1 96.12 317 LEU B O 1
ATOM 5082 N N . PRO B 1 318 ? 9.5 18.453 17.375 1 96.62 318 PRO B N 1
ATOM 5083 C CA . PRO B 1 318 ? 8.367 19.25 16.906 1 96.62 318 PRO B CA 1
ATOM 5084 C C . PRO B 1 318 ? 8.086 19.062 15.422 1 96.62 318 PRO B C 1
ATOM 5086 O O . PRO B 1 318 ? 8.898 18.469 14.711 1 96.62 318 PRO B O 1
ATOM 5089 N N . GLN B 1 319 ? 6.91 19.469 15.008 1 98.06 319 GLN B N 1
ATOM 5090 C CA . GLN B 1 319 ? 6.57 19.469 13.586 1 98.06 319 GLN B CA 1
ATOM 5091 C C . GLN B 1 319 ? 6.551 20.891 13.031 1 98.06 319 GLN B C 1
ATOM 5093 O O . GLN B 1 319 ? 5.91 21.781 13.609 1 98.06 319 GLN B O 1
ATOM 5098 N N . LEU B 1 320 ? 7.266 21.125 12 1 98.69 320 LEU B N 1
ATOM 5099 C CA . LEU B 1 320 ? 7.195 22.359 11.219 1 98.69 320 LEU B CA 1
ATOM 5100 C C . LEU B 1 320 ? 6.195 22.219 10.078 1 98.69 320 LEU B C 1
ATOM 5102 O O . LEU B 1 320 ? 6.297 21.281 9.273 1 98.69 320 LEU B O 1
ATOM 5106 N N . VAL B 1 321 ? 5.172 23.031 9.953 1 98.12 321 VAL B N 1
ATOM 5107 C CA . VAL B 1 321 ? 4.102 22.828 8.984 1 98.12 321 VAL B CA 1
ATOM 5108 C C . VAL B 1 321 ? 4.527 23.391 7.625 1 98.12 321 VAL B C 1
ATOM 5110 O O . VAL B 1 321 ? 5.328 24.328 7.551 1 98.12 321 VAL B O 1
ATOM 5113 N N . LEU B 1 322 ? 4.09 22.828 6.59 1 98.88 322 LEU B N 1
ATOM 5114 C CA . LEU B 1 322 ? 4.434 23.188 5.219 1 98.88 322 LEU B CA 1
ATOM 5115 C C . LEU B 1 322 ? 3.178 23.453 4.395 1 98.88 322 LEU B C 1
ATOM 5117 O O . LEU B 1 322 ? 2.115 22.891 4.684 1 98.88 322 LEU B O 1
ATOM 5121 N N . PRO B 1 323 ? 3.305 24.344 3.383 1 98.75 323 PRO B N 1
ATOM 5122 C CA . PRO B 1 323 ? 2.156 24.516 2.488 1 98.75 323 PRO B CA 1
ATOM 5123 C C . PRO B 1 323 ? 1.863 23.266 1.665 1 98.75 323 PRO B C 1
ATOM 5125 O O . PRO B 1 323 ? 2.762 22.453 1.426 1 98.75 323 PRO B O 1
ATOM 5128 N N . TYR B 1 324 ? 0.691 23.047 1.339 1 98.75 324 TYR B N 1
ATOM 5129 C CA . TYR B 1 324 ? 0.223 22.016 0.412 1 98.75 324 TYR B CA 1
ATOM 5130 C C . TYR B 1 324 ? -0.551 22.641 -0.744 1 98.75 324 TYR B C 1
ATOM 5132 O O . TYR B 1 324 ? -1.575 23.297 -0.532 1 98.75 324 TYR B O 1
ATOM 5140 N N . GLY B 1 325 ? -0.072 22.484 -1.934 1 98.25 325 GLY B N 1
ATOM 5141 C CA . GLY B 1 325 ? -0.656 23.172 -3.074 1 98.25 325 GLY B CA 1
ATOM 5142 C C . GLY B 1 325 ? -0.128 24.578 -3.254 1 98.25 325 GLY B C 1
ATOM 5143 O O . GLY B 1 325 ? -0.609 25.312 -4.113 1 98.25 325 GLY B O 1
ATOM 5144 N N . GLN B 1 326 ? 0.781 25 -2.457 1 98.44 326 GLN B N 1
ATOM 5145 C CA . GLN B 1 326 ? 1.533 26.25 -2.572 1 98.44 326 GLN B CA 1
ATOM 5146 C C . GLN B 1 326 ? 3.035 26 -2.506 1 98.44 326 GLN B C 1
ATOM 5148 O O . GLN B 1 326 ? 3.469 24.844 -2.35 1 98.44 326 GLN B O 1
ATOM 5153 N N . ASP B 1 327 ? 3.818 27.031 -2.527 1 98.69 327 ASP B N 1
ATOM 5154 C CA . ASP B 1 327 ? 5.219 26.859 -2.895 1 98.69 327 ASP B CA 1
ATOM 5155 C C . ASP B 1 327 ? 6.094 26.672 -1.656 1 98.69 327 ASP B C 1
ATOM 5157 O O . ASP B 1 327 ? 5.777 27.203 -0.584 1 98.69 327 ASP B O 1
ATOM 5161 N N . VAL B 1 328 ? 7.156 25.953 -1.848 1 98.88 328 VAL B N 1
ATOM 5162 C CA . VAL B 1 328 ? 8.328 25.906 -0.975 1 98.88 328 VAL B CA 1
ATOM 5163 C C . VAL B 1 328 ? 9.594 26.141 -1.799 1 98.88 328 VAL B C 1
ATOM 5165 O O . VAL B 1 328 ? 9.633 25.812 -2.988 1 98.88 328 VAL B O 1
ATOM 5168 N N . THR B 1 329 ? 10.555 26.75 -1.213 1 98.94 329 THR B N 1
ATOM 5169 C CA . THR B 1 329 ? 11.875 26.875 -1.821 1 98.94 329 THR B CA 1
ATOM 5170 C C . THR B 1 329 ? 12.891 26 -1.093 1 98.94 329 THR B C 1
ATOM 5172 O O . THR B 1 329 ? 13.055 26.109 0.124 1 98.94 329 THR B O 1
ATOM 5175 N N . ILE B 1 330 ? 13.508 25.094 -1.812 1 98.94 330 ILE B N 1
ATOM 5176 C CA . ILE B 1 330 ? 14.641 24.312 -1.338 1 98.94 330 ILE B CA 1
ATOM 5177 C C . ILE B 1 330 ? 15.938 24.875 -1.903 1 98.94 330 ILE B C 1
ATOM 5179 O O . ILE B 1 330 ? 16.109 24.938 -3.121 1 98.94 330 ILE B O 1
ATOM 5183 N N . ASP B 1 331 ? 16.859 25.297 -1.068 1 98.81 331 ASP B N 1
ATOM 5184 C CA . ASP B 1 331 ? 18.141 25.844 -1.492 1 98.81 331 ASP B CA 1
ATOM 5185 C C . ASP B 1 331 ? 19.297 25.109 -0.831 1 98.81 331 ASP B C 1
ATOM 5187 O O . ASP B 1 331 ? 19.781 25.531 0.228 1 98.81 331 ASP B O 1
ATOM 5191 N N . PRO B 1 332 ? 19.766 24.109 -1.478 1 98.38 332 PRO B N 1
ATOM 5192 C CA . PRO B 1 332 ? 20.859 23.328 -0.89 1 98.38 332 PRO B CA 1
ATOM 5193 C C . PRO B 1 332 ? 22.141 24.141 -0.714 1 98.38 332 PRO B C 1
ATOM 5195 O O . PRO B 1 332 ? 22.938 23.859 0.187 1 98.38 332 PRO B O 1
ATOM 5198 N N . VAL B 1 333 ? 22.391 25.062 -1.532 1 97.88 333 VAL B N 1
ATOM 5199 C CA . VAL B 1 333 ? 23.609 25.875 -1.469 1 97.88 333 VAL B CA 1
ATOM 5200 C C . VAL B 1 333 ? 23.594 26.734 -0.208 1 97.88 333 VAL B C 1
ATOM 5202 O O . VAL B 1 333 ? 24.578 26.781 0.538 1 97.88 333 VAL B O 1
ATOM 5205 N N . ALA B 1 334 ? 22.531 27.312 0.067 1 98.06 334 ALA B N 1
ATOM 5206 C CA . ALA B 1 334 ? 22.391 28.172 1.238 1 98.06 334 ALA B CA 1
ATOM 5207 C C . ALA B 1 334 ? 22.031 27.359 2.48 1 98.06 334 ALA B C 1
ATOM 5209 O O . ALA B 1 334 ? 22.078 27.875 3.6 1 98.06 334 ALA B O 1
ATOM 5210 N N . GLY B 1 335 ? 21.641 26.109 2.262 1 98.12 335 GLY B N 1
ATOM 5211 C CA . GLY B 1 335 ? 21.141 25.312 3.377 1 98.12 335 GLY B CA 1
ATOM 5212 C C . GLY B 1 335 ? 19.859 25.859 3.965 1 98.12 335 GLY B C 1
ATOM 5213 O O . GLY B 1 335 ? 19.734 26 5.184 1 98.12 335 GLY B O 1
ATOM 5214 N N . ALA B 1 336 ? 18.906 26.188 3.041 1 98.56 336 ALA B N 1
ATOM 5215 C CA . ALA B 1 336 ? 17.703 26.859 3.52 1 98.56 336 ALA B CA 1
ATOM 5216 C C . ALA B 1 336 ? 16.453 26.219 2.918 1 98.56 336 ALA B C 1
ATOM 5218 O O . ALA B 1 336 ? 16.438 25.859 1.741 1 98.56 336 ALA B O 1
ATOM 5219 N N . LEU B 1 337 ? 15.461 26.062 3.697 1 98.88 337 LEU B N 1
ATOM 5220 C CA . LEU B 1 337 ? 14.109 25.656 3.322 1 98.88 337 LEU B CA 1
ATOM 5221 C C . LEU B 1 337 ? 13.094 26.719 3.713 1 98.88 337 LEU B C 1
ATOM 5223 O O . LEU B 1 337 ? 12.992 27.078 4.887 1 98.88 337 LEU B O 1
ATOM 5227 N N . THR B 1 338 ? 12.406 27.266 2.734 1 98.94 338 THR B N 1
ATOM 5228 C CA . THR B 1 338 ? 11.461 28.344 2.998 1 98.94 338 THR B CA 1
ATOM 5229 C C . THR B 1 338 ? 10.055 27.953 2.553 1 98.94 338 THR B C 1
ATOM 5231 O O . THR B 1 338 ? 9.859 27.5 1.422 1 98.94 338 THR B O 1
ATOM 5234 N N . ALA B 1 339 ? 9.102 28.078 3.424 1 98.88 339 ALA B N 1
ATOM 5235 C CA . ALA B 1 339 ? 7.691 27.875 3.117 1 98.88 339 ALA B CA 1
ATOM 5236 C C . ALA B 1 339 ? 7.016 29.188 2.729 1 98.88 339 ALA B C 1
ATOM 5238 O O . ALA B 1 339 ? 7.207 30.219 3.393 1 98.88 339 ALA B O 1
ATOM 5239 N N . HIS B 1 340 ? 6.305 29.156 1.645 1 98.69 340 HIS B N 1
ATOM 5240 C CA . HIS B 1 340 ? 5.586 30.328 1.174 1 98.69 340 HIS B CA 1
ATOM 5241 C C . HIS B 1 340 ? 4.078 30.156 1.318 1 98.69 340 HIS B C 1
ATOM 5243 O O . HIS B 1 340 ? 3.453 29.453 0.521 1 98.69 340 HIS B O 1
ATOM 5249 N N . PHE B 1 341 ? 3.527 30.781 2.371 1 98.25 341 PHE B N 1
ATOM 5250 C CA . PHE B 1 341 ? 2.084 30.75 2.576 1 98.25 341 PHE B CA 1
ATOM 5251 C C . PHE B 1 341 ? 1.43 32 1.981 1 98.25 341 PHE B C 1
ATOM 5253 O O . PHE B 1 341 ? 1.335 33.031 2.645 1 98.25 341 PHE B O 1
ATOM 5260 N N . ASP B 1 342 ? 0.949 31.844 0.766 1 95.94 342 ASP B N 1
ATOM 5261 C CA . ASP B 1 342 ? 0.325 32.969 0.065 1 95.94 342 ASP B CA 1
ATOM 5262 C C . ASP B 1 342 ? -1.118 33.156 0.523 1 95.94 342 ASP B C 1
ATOM 5264 O O . ASP B 1 342 ? -1.938 32.25 0.425 1 95.94 342 ASP B O 1
ATOM 5268 N N . ARG B 1 343 ? -1.393 34.312 1.048 1 95.19 343 ARG B N 1
ATOM 5269 C CA . ARG B 1 343 ? -2.73 34.688 1.493 1 95.19 343 ARG B CA 1
ATOM 5270 C C . ARG B 1 343 ? -3.131 36.062 0.927 1 95.19 343 ARG B C 1
ATOM 5272 O O . ARG B 1 343 ? -2.316 36.969 0.884 1 95.19 343 ARG B O 1
ATOM 5279 N N . VAL B 1 344 ? -4.383 36.031 0.413 1 91.31 344 VAL B N 1
ATOM 5280 C CA . VAL B 1 344 ? -4.93 37.312 -0.045 1 91.31 344 VAL B CA 1
ATOM 5281 C C . VAL B 1 344 ? -5.5 38.094 1.142 1 91.31 344 VAL B C 1
ATOM 5283 O O . VAL B 1 344 ? -6.133 37.5 2.025 1 91.31 344 VAL B O 1
ATOM 5286 N N . THR B 1 345 ? -5.098 39.375 1.219 1 81.38 345 THR B N 1
ATOM 5287 C CA . THR B 1 345 ? -5.645 40.25 2.268 1 81.38 345 THR B CA 1
ATOM 5288 C C . THR B 1 345 ? -6.938 40.906 1.806 1 81.38 345 THR B C 1
ATOM 5290 O O . THR B 1 345 ? -7.02 41.406 0.677 1 81.38 345 THR B O 1
ATOM 5293 N N . SER B 1 346 ? -8.164 40.469 2.316 1 59.41 346 SER B N 1
ATOM 5294 C CA . SER B 1 346 ? -9.406 41.125 1.957 1 59.41 346 SER B CA 1
ATOM 5295 C C . SER B 1 346 ? -9.352 42.625 2.303 1 59.41 346 SER B C 1
ATOM 5297 O O . SER B 1 346 ? -8.625 43.031 3.219 1 59.41 346 SER B O 1
#

Solvent-accessible surface area (backbone atoms only — not comparable to full-atom values): 33894 Å² total; per-residue (Å²): 112,55,76,28,54,40,44,48,79,68,37,32,27,32,40,38,22,63,41,36,30,56,35,52,78,28,50,68,45,38,50,44,19,51,49,42,41,34,70,74,62,33,29,41,76,40,76,47,86,30,26,55,34,77,56,54,44,64,54,27,23,49,43,52,50,51,45,37,56,33,84,71,38,45,33,38,32,24,33,40,34,52,81,56,28,75,66,20,59,83,63,54,60,69,69,43,43,64,74,36,47,42,42,37,27,26,35,52,33,32,29,50,55,50,41,49,34,39,65,64,29,31,37,30,31,38,25,64,24,35,52,70,54,45,20,44,24,77,57,56,50,66,62,32,50,54,34,46,47,24,65,46,48,32,42,73,45,74,66,72,85,60,68,50,29,20,38,42,86,76,33,80,82,44,87,61,23,44,42,75,72,58,60,45,79,44,74,77,68,46,71,37,59,85,53,68,46,64,20,40,23,46,72,35,23,48,69,50,48,44,45,46,34,31,36,63,61,70,66,80,53,43,76,76,36,49,46,12,25,39,35,38,23,41,48,74,79,35,73,48,46,68,55,48,38,53,54,47,46,28,41,37,73,47,38,62,46,46,40,24,40,28,36,40,33,25,31,62,25,75,45,67,72,47,28,52,61,96,46,58,69,59,45,52,51,51,50,50,47,35,51,51,36,55,50,50,47,31,58,72,45,25,67,81,38,24,34,40,32,47,37,52,49,35,47,27,35,62,38,39,47,38,43,25,51,31,34,34,35,45,24,40,76,78,68,45,42,32,34,37,29,77,45,44,81,131,111,54,75,30,55,41,45,49,78,67,36,33,26,31,39,37,21,63,42,36,29,58,35,52,78,29,49,68,44,39,51,45,18,52,50,43,41,36,71,76,61,34,29,41,75,39,76,48,86,31,26,55,35,78,55,55,44,65,54,28,23,48,45,51,53,50,45,38,56,34,85,71,38,45,34,38,34,23,34,40,36,51,82,55,27,75,65,20,57,83,62,54,59,68,67,44,42,64,75,37,47,40,42,38,27,26,34,51,32,32,26,50,56,52,42,50,34,38,66,63,29,32,38,31,31,38,25,64,24,35,52,69,54,46,20,43,23,77,57,60,51,66,62,31,50,53,36,46,47,24,65,45,49,33,42,74,44,74,66,72,84,60,68,49,30,19,37,42,85,78,32,78,84,44,87,63,24,45,41,75,71,58,60,44,78,46,74,76,68,45,70,38,59,84,51,69,47,66,20,39,24,46,71,36,23,48,69,49,49,45,46,46,32,30,36,62,63,71,66,80,54,42,77,77,36,50,48,11,24,40,36,39,21,42,48,72,80,35,73,49,46,66,54,49,37,53,55,48,46,26,40,37,72,47,38,61,46,46,40,25,39,28,36,40,33,26,30,63,25,75,47,68,74,46,29,51,60,96,46,60,68,60,46,52,52,51,52,51,46,36,50,50,35,54,51,51,46,31,57,73,46,26,67,81,41,25,33,40,32,48,38,51,50,35,48,28,34,61,40,40,44,40,43,26,51,29,34,35,35,46,24,40,76,77,69,44,43,32,36,37,30,77,44,45,81,130

Sequence (692 aa):
MLPLYAVRPGDRVAVVSPSWCAPQHFPAEHEVALRRLRHLFDVEPVEYPTTRLQGTAQERARDLMAAFGDPTITAVLATIGGEDQLTVIPHLDPTVVRANPKPFFGYSDNTNLLNWLAAQGVPSVHGSSTQVHLAPGPAVHPGHEATMRAALFGGDVRLTPPARISEGTQRWGTPESVLAADTYPASEWVWRGDRAVRGRVWGGNLEVLQWILGVGRWIPEPEELRDGVLLLETSEECPTPDEVRRMLRVLGERGLLAPVAGLIWARPKVEEGPMVPSNVGAAAATRTEHREQVLAALDTYNPGAVAVLDVDCGHTLPQLVLPYGQDVTIDPVAGALTAHFDRVTSMLPLYAVRPGDRVAVVSPSWCAPQHFPAEHEVALRRLRHLFDVEPVEYPTTRLQGTAQERARDLMAAFGDPTITAVLATIGGEDQLTVIPHLDPTVVRANPKPFFGYSDNTNLLNWLAAQGVPSVHGSSTQVHLAPGPAVHPGHEATMRAALFGGDVRLTPPARISEGTQRWGTPESVLAADTYPASEWVWRGDRAVRGRVWGGNLEVLQWILGVGRWIPEPEELRDGVLLLETSEECPTPDEVRRMLRVLGERGLLAPVAGLIWARPKVEEGPMVPSNVGAAAATRTEHREQVLAALDTYNPGAVAVLDVDCGHTLPQLVLPYGQDVTIDPVAGALTAHFDRVTS

Foldseek 3Di:
DDFAAFADQAAEAEEAALADQVCLVFVQLVVQLQVCCCVLQNYHYDYDDCNNPPDDLLRRQVSVLVQLQDQSHAEYEYQAAHAVSVSNLVNHDLVSCLVRAHAYEYADNCLSVLLSCVLSVHKYKHDDRSSWQQRFEQGHDPLQSVLVNCQRGFDKDWHDDDQKWWLGQAARPHPCRHHDADIDGADDKDKDAAFKAKAAEHEGELVSVVVVVVVPPSDDDLVVQASHEYEYAHAQVQDFLVVLLVSLVVCLVSNNLARYQAYEAAAYNHHPDHGADPDNVVSVVRSVSNVVSVQVSCVVRPVRHIYIYHHQQYSMPPHRMAMHRGMWMDGRVVSIIMHGNGHDHD/DDFAAFADQAAEAEEAALADQVCLVFVQLVVQLQVCCCVLQNYHYDYDPCNNPPDDLLRRLVRVLVQLQDQSHAEYEYQAAHAVSVSNLVNHDLVSCLVRAHAYEYADNCLSVLLSCVLSVHKYKHDDRSSWQQRFEQGHDPLQSVLVNCQRGFDKDWHDDDQKWWLGQQARPHPCRHHDADIDGDDDKDKDAAFKAKAAEHEGELVSVVVVVVVPPSDDDLVVQASHEYEYAHAQVQDFLVVLLVSLVVCLVSNNLARYQAYEAAAYNHHPDHGADPDNVVSVVRSVSNVVSVQVSCVVRPVRHIYIYHHQQYSMPPHRMAMHRGMWMDGRVVSIIMHGNGHDHD

Radius of gyration: 26.84 Å; Cα contacts (8 Å, |Δi|>4): 1754; chains: 2; bounding box: 50×78×66 Å

Organism: NCBI:txid1656884

pLDDT: mean 97.23, std 3.94, range [59.41, 99.0]